Protein AF-S2Y263-F1 (afdb_monomer)

Solvent-accessible surface area (backbone atoms only — not comparable to full-atom values): 25305 Å² total; per-residue (Å²): 140,84,81,71,86,80,65,56,67,59,62,69,25,33,36,52,46,5,48,52,52,50,50,57,35,51,74,71,73,42,54,60,59,54,52,10,62,65,22,76,44,50,46,68,55,47,53,39,42,41,68,14,59,76,54,92,79,58,55,85,55,71,60,56,57,31,41,38,56,58,70,70,48,64,92,58,52,70,56,40,33,46,70,65,46,89,65,79,79,74,81,58,87,79,53,79,79,62,81,81,72,76,82,72,79,88,71,80,84,79,88,76,89,76,90,80,80,89,81,90,86,91,86,80,93,80,90,82,89,73,94,70,83,71,72,69,81,70,52,77,66,53,55,52,48,31,43,57,42,53,52,51,53,35,53,75,69,70,48,51,60,60,56,49,24,54,43,25,37,75,73,77,43,86,52,54,48,65,54,54,52,32,36,69,69,72,74,36,88,79,51,71,73,53,46,49,43,50,22,52,54,72,75,45,49,55,66,53,48,59,46,48,60,62,48,57,51,39,65,70,69,57,60,62,64,89,42,74,66,54,46,53,50,51,51,51,54,50,50,52,49,52,51,52,52,50,52,50,51,54,50,51,52,52,53,50,51,55,51,52,52,52,52,55,51,52,51,52,53,53,50,52,53,50,53,52,52,51,52,53,48,50,56,51,50,53,51,52,50,54,50,50,52,52,50,50,52,51,52,50,51,52,56,50,51,53,51,52,52,50,51,53,49,52,61,58,49,66,78,52,78,80,77,82,91,78,83,86,75,96,70,83,79,86,75,85,82,75,76,87,42,57,13,54,50,52,46,49,39,34,57,77,67,72,50,51,64,66,56,49,20,71,75,65,72,49,54,50,72,57,52,53,26,41,36,70,60,41,65,81,81,45,58,81,82,58,36,66,63,54,48,52,55,49,49,40,53,49,19,66,77,53,74,47,66,43,70,64,45,48,58,49,43,46,53,69,80,40,81,82,72,88,82,131

Mean predicted aligned error: 20.22 Å

pLDDT: mean 81.59, std 21.75, range [30.28, 98.25]

Sequence (424 aa):
MSESVEAGWPEENWVRLGEQIAEARKRKGWDQQELANRSANSPNTISNYERGRVPRSRRVPPGVIRVQQALSWPPGTVLDVLHGKVREVPDYAQFELFNEYVEVKTSRPRGSSGQDEAGMALRGPGAGSAHLLELPASGPMAEDTFVRRLMRLREAQGLSLKQLSERVAAKGVHIHPHDLTLIANGRRALRPAEADVLAKALGTTVQDLLLADLQEKSSDALRAPSTEHELEEQVRAAEERLFAVSSFMNEAARRLTAAHERLAVAARELEAARNAANAARAVYQDAEAEKADLQHQYTYLLGRIDSLRAAKKAETGQQGRLGQSHTEEKRGSVLDLGEITVGSMLQRGRLGSGLTVEELQKRTRIPAGVITAIESNDFSRLPERGRQAHAHAHIQTLSEVLGMDYAALVKRYDAQEHPGQSEV

Foldseek 3Di:
DDPDPPDQFDLVLLQVQLCLLVVLCVVVVHDLCRLCVQLVHDSVVNVCSNNSPQDPVSDDDVSVVSSCVSSVFDPCPSVCSSVVNPDPRDPCPVPPVPPVPPPPPPDDDDDDDDDDDDDDDDDDDDDDDDPPPPVPPDPPVQLLLLLVLLVVLCVVVVHDLCRLQVLLVVVVDHDPSVNNVCSSVVNDGDDPVNSQSSQVSSVHGSCCSRCCVVVVCCVVVVPPPPDPVSVVVVVVVVVVVVVVVVVVVVVVVVVVVVVVVVVVVVVVVVVVVVVVVVVVVVVVVVVVVVVVVVVVVVVVVVVVVVVVVVVVVVVVVVVVPPDDDDDDDDDDPPPPPDDCALLCVLVVLCVVVVHDLVRLCVQLVDDSVVNNCSNVVNLVPPDPVCSLVVNLVVLVSSCVVSVHDSVVSNVRVCCVPPVPPPDD

Secondary structure (DSSP, 8-state):
----TTSPPPHHHHHHHHHHHHHHHHHTT--HHHHHHHTT--HHHHHHHHTTPPPTTSSPPHHHHHHHHHTTPPTTHHHHHHTT-------GGG-TTSTTS------PPPP----------------------------HHHHHHHHHHHHHHHHHTT--HHHHHHHHHTTT----HHHHHHHHTTSSPPPHHHHHHHHHHTT--HHHHHHHHHHHHHHHH-S--SSHHHHHHHHHHHHHHHHHHHHHHHHHHHHHHHHHHHHHHHHHHHHHHHHHHHHHHHHHHHHHHHHHHHHHHHHHHHHHHHHHHHHHHHHHHHSS-SS------------------HHHHHHHHHHHTT--HHHHHHHH---HHHHHHHHTT-GGGS-STTHHHHHHHHHHHHHHHHT--HHHHHHHHHHHH-TT----

Nearest PDB structures (foldseek):
  3fym-assembly1_A  TM=8.537E-01  e=5.452E-03  Staphylococcus aureus subsp. aureus Mu50
  2b5a-assembly1_A  TM=7.827E-01  e=1.303E-02  [Bacillus] caldolyticus
  3f51-assembly1_A  TM=7.151E-01  e=2.366E-02  Corynebacterium glutamicum
  4pu7-assembly1_B  TM=9.317E-01  e=3.543E-01  Shewanella oneidensis MR-1
  4pu8-assembly1_B  TM=8.088E-01  e=2.817E-01  Shewanella oneidensis MR-1

Radius of gyration: 40.3 Å; Cα contacts (8 Å, |Δi|>4): 252; chains: 1; bounding box: 85×73×135 Å

Structure (mmCIF, N/CA/C/O backbone):
data_AF-S2Y263-F1
#
_entry.id   AF-S2Y263-F1
#
loop_
_atom_site.group_PDB
_atom_site.id
_atom_site.type_symbol
_atom_site.label_atom_id
_atom_site.label_alt_id
_atom_site.label_comp_id
_atom_site.label_asym_id
_atom_site.label_entity_id
_atom_site.label_seq_id
_atom_site.pdbx_PDB_ins_code
_atom_site.Cartn_x
_atom_site.Cartn_y
_atom_site.Cartn_z
_atom_site.occupancy
_atom_site.B_iso_or_equiv
_atom_site.auth_seq_id
_atom_site.auth_comp_id
_atom_site.auth_asym_id
_atom_site.auth_atom_id
_atom_site.pdbx_PDB_model_num
ATOM 1 N N . MET A 1 1 ? 19.311 -10.105 -16.207 1.00 36.25 1 MET A N 1
ATOM 2 C CA . MET A 1 1 ? 18.626 -11.393 -15.966 1.00 36.25 1 MET A CA 1
ATOM 3 C C . MET A 1 1 ? 17.124 -11.156 -15.924 1.00 36.25 1 MET A C 1
ATOM 5 O O . MET A 1 1 ? 16.564 -10.931 -14.862 1.00 36.25 1 MET A O 1
ATOM 9 N N . SER A 1 2 ? 16.495 -11.117 -17.094 1.00 41.09 2 SER A N 1
ATOM 10 C CA . SER A 1 2 ? 15.047 -10.990 -17.269 1.00 41.09 2 SER A CA 1
ATOM 11 C C . SER A 1 2 ? 14.554 -12.268 -17.945 1.00 41.09 2 SER A C 1
ATOM 13 O O . SER A 1 2 ? 14.300 -12.286 -19.147 1.00 41.09 2 SER A O 1
ATOM 15 N N . GLU A 1 3 ? 14.527 -13.360 -17.183 1.00 39.03 3 GLU A N 1
ATOM 16 C CA . GLU A 1 3 ? 13.871 -14.599 -17.601 1.00 39.03 3 GLU A CA 1
ATOM 17 C C . GLU A 1 3 ? 12.352 -14.426 -17.458 1.00 39.03 3 GLU A C 1
ATOM 19 O O . GLU A 1 3 ? 11.818 -14.270 -16.363 1.00 39.03 3 GLU A O 1
ATOM 24 N N . SER A 1 4 ? 11.681 -14.376 -18.609 1.00 36.62 4 SER A N 1
ATOM 25 C CA . SER A 1 4 ? 10.416 -15.074 -18.884 1.00 36.62 4 SER A CA 1
ATOM 26 C C . SER A 1 4 ? 9.343 -15.061 -17.775 1.00 36.62 4 SER A C 1
ATOM 28 O O . SER A 1 4 ? 9.060 -16.066 -17.129 1.00 36.62 4 SER A O 1
ATOM 30 N N . VAL A 1 5 ? 8.602 -13.950 -17.677 1.00 45.38 5 VAL A N 1
ATOM 31 C CA . VAL A 1 5 ? 7.340 -13.822 -16.903 1.00 45.38 5 VAL A CA 1
ATOM 32 C C . VAL A 1 5 ? 6.160 -14.589 -17.557 1.00 45.38 5 VAL A C 1
ATOM 34 O O . VAL A 1 5 ? 5.005 -14.440 -17.167 1.00 45.38 5 VAL A O 1
ATOM 37 N N . GLU A 1 6 ? 6.408 -15.442 -18.557 1.00 45.72 6 GLU A N 1
ATOM 38 C CA . GLU A 1 6 ? 5.360 -16.254 -19.205 1.00 45.72 6 GLU A CA 1
ATOM 39 C C . GLU A 1 6 ? 5.045 -17.570 -18.473 1.00 45.72 6 GLU A C 1
ATOM 41 O O . GLU A 1 6 ? 3.998 -18.185 -18.712 1.00 45.72 6 GLU A O 1
ATOM 46 N N . ALA A 1 7 ? 5.887 -17.989 -17.526 1.00 59.88 7 ALA A N 1
ATOM 47 C CA . ALA A 1 7 ? 5.554 -19.079 -16.619 1.00 59.88 7 ALA A CA 1
ATOM 48 C C . ALA A 1 7 ? 4.655 -18.534 -15.499 1.00 59.88 7 ALA A C 1
ATOM 50 O O . ALA A 1 7 ? 5.083 -17.737 -14.668 1.00 59.88 7 ALA A O 1
ATOM 51 N N . GLY A 1 8 ? 3.378 -18.929 -15.490 1.00 77.00 8 GLY A N 1
ATOM 52 C CA . GLY A 1 8 ? 2.479 -18.606 -14.380 1.00 77.00 8 GLY A CA 1
ATOM 53 C C . GLY A 1 8 ? 3.038 -19.084 -13.037 1.00 77.00 8 GLY A C 1
ATOM 54 O O . GLY A 1 8 ? 3.881 -19.975 -12.988 1.00 77.00 8 GLY A O 1
ATOM 55 N N . TRP A 1 9 ? 2.545 -18.501 -11.946 1.00 88.38 9 TRP A N 1
ATOM 56 C CA . TRP A 1 9 ? 2.984 -18.841 -10.590 1.00 88.38 9 TRP A CA 1
ATOM 57 C C . TRP A 1 9 ? 2.850 -20.347 -10.293 1.00 88.38 9 TRP A C 1
ATOM 59 O O . TRP A 1 9 ? 1.810 -20.919 -10.642 1.00 88.38 9 TRP A O 1
ATOM 69 N N . PRO A 1 10 ? 3.837 -20.971 -9.619 1.00 91.56 10 PRO A N 1
ATOM 70 C CA . PRO A 1 10 ? 3.743 -22.354 -9.157 1.00 91.56 10 PRO A CA 1
ATOM 71 C C . PRO A 1 10 ? 2.475 -22.603 -8.330 1.00 91.56 10 PRO A C 1
ATOM 73 O O . PRO A 1 10 ? 2.062 -21.748 -7.543 1.00 91.56 10 PRO A O 1
ATOM 76 N N . GLU A 1 11 ? 1.868 -23.781 -8.483 1.00 92.69 11 GLU A N 1
ATOM 77 C CA . GLU A 1 11 ? 0.663 -24.178 -7.735 1.00 92.69 11 GLU A CA 1
ATOM 78 C C . GLU A 1 11 ? 0.901 -24.163 -6.218 1.00 92.69 11 GLU A C 1
ATOM 80 O O . GLU A 1 11 ? 0.064 -23.675 -5.462 1.00 92.69 11 GLU A O 1
ATOM 85 N N . GLU A 1 12 ? 2.096 -24.562 -5.783 1.00 93.94 12 GLU A N 1
ATOM 86 C CA . GLU A 1 12 ? 2.532 -24.526 -4.381 1.00 93.94 12 GLU A CA 1
ATOM 87 C C . GLU A 1 12 ? 2.425 -23.126 -3.756 1.00 93.94 12 GLU A C 1
ATOM 89 O O . GLU A 1 12 ? 2.043 -22.981 -2.593 1.00 93.94 12 GLU A O 1
ATOM 94 N N . ASN A 1 13 ? 2.692 -22.071 -4.532 1.00 94.69 13 ASN A N 1
ATOM 95 C CA . ASN A 1 13 ? 2.615 -20.700 -4.032 1.00 94.69 13 ASN A CA 1
ATOM 96 C C . ASN A 1 13 ? 1.159 -20.247 -3.841 1.00 94.69 13 ASN A C 1
ATOM 98 O O . ASN A 1 13 ? 0.868 -19.462 -2.937 1.00 94.69 13 ASN A O 1
ATOM 102 N N . TRP A 1 14 ? 0.229 -20.764 -4.652 1.00 95.12 14 TRP A N 1
ATOM 103 C CA . TRP A 1 14 ? -1.206 -20.544 -4.457 1.00 95.12 14 TRP A CA 1
ATOM 104 C C . TRP A 1 14 ? -1.740 -21.302 -3.244 1.00 95.12 14 TRP A C 1
ATOM 106 O O . TRP A 1 14 ? -2.523 -20.729 -2.487 1.00 95.12 14 TRP A O 1
ATOM 116 N N . VAL A 1 15 ? -1.293 -22.543 -3.028 1.00 95.50 15 VAL A N 1
ATOM 117 C CA . VAL A 1 15 ? -1.607 -23.325 -1.819 1.00 95.50 15 VAL A CA 1
ATOM 118 C C . VAL A 1 15 ? -1.165 -22.569 -0.570 1.00 95.50 15 VAL A C 1
ATOM 120 O O . VAL A 1 15 ? -1.991 -22.296 0.300 1.00 95.50 15 VAL A O 1
ATOM 123 N N . ARG A 1 16 ? 0.086 -22.100 -0.544 1.00 94.88 16 ARG A N 1
ATOM 124 C CA . ARG A 1 16 ? 0.619 -21.304 0.568 1.00 94.88 16 ARG A CA 1
ATOM 125 C C . ARG A 1 16 ? -0.169 -20.011 0.799 1.00 94.88 16 ARG A C 1
ATOM 127 O O . ARG A 1 16 ? -0.460 -19.657 1.939 1.00 94.88 16 ARG A O 1
ATOM 134 N N . LEU A 1 17 ? -0.540 -19.297 -0.268 1.00 95.69 17 LEU A N 1
ATOM 135 C CA . LEU A 1 17 ? -1.384 -18.104 -0.154 1.00 95.69 17 LEU A CA 1
ATOM 136 C C . LEU A 1 17 ? -2.755 -18.437 0.457 1.00 95.69 17 LEU A C 1
ATOM 138 O O . LEU A 1 17 ? -3.248 -17.687 1.299 1.00 95.69 17 LEU A O 1
ATOM 142 N N . GLY A 1 18 ? -3.360 -19.555 0.052 1.00 96.88 18 GLY A N 1
ATOM 143 C CA . GLY A 1 18 ? -4.636 -20.026 0.585 1.00 96.88 18 GLY A CA 1
ATOM 144 C C . GLY A 1 18 ? -4.586 -20.328 2.080 1.00 96.88 18 GLY A C 1
ATOM 145 O O . GLY A 1 18 ? -5.454 -19.866 2.826 1.00 96.88 18 GLY A O 1
ATOM 146 N N . GLU A 1 19 ? -3.536 -21.016 2.528 1.00 96.06 19 GLU A N 1
ATOM 147 C CA . GLU A 1 19 ? -3.284 -21.302 3.945 1.00 96.06 19 GLU A CA 1
ATOM 148 C C . GLU A 1 19 ? -3.146 -20.012 4.762 1.00 96.06 19 GLU A C 1
ATOM 150 O O . GLU A 1 19 ? -3.832 -19.842 5.772 1.00 96.06 19 GLU A O 1
ATOM 155 N N . GLN A 1 20 ? -2.351 -19.050 4.280 1.00 95.88 20 GLN A N 1
ATOM 156 C CA . GLN A 1 20 ? -2.168 -17.767 4.965 1.00 95.88 20 GLN A CA 1
ATOM 157 C C . GLN A 1 20 ? -3.466 -16.954 5.062 1.00 95.88 20 GLN A C 1
ATOM 159 O O . GLN A 1 20 ? -3.733 -16.343 6.100 1.00 95.88 20 GLN A O 1
ATOM 164 N N . ILE A 1 21 ? -4.296 -16.953 4.011 1.00 96.50 21 ILE A N 1
ATOM 165 C CA . ILE A 1 21 ? -5.619 -16.308 4.038 1.00 96.50 21 ILE A CA 1
ATOM 166 C C . ILE A 1 21 ? -6.498 -16.969 5.108 1.00 96.50 21 ILE A C 1
ATOM 168 O O . ILE A 1 21 ? -7.106 -16.267 5.922 1.00 96.50 21 ILE A O 1
ATOM 172 N N . ALA A 1 22 ? -6.539 -18.305 5.141 1.00 97.00 22 ALA A N 1
ATOM 173 C CA . ALA A 1 22 ? -7.346 -19.057 6.098 1.00 97.00 22 ALA A CA 1
ATOM 174 C C . ALA A 1 22 ? -6.896 -18.815 7.549 1.00 97.00 22 ALA A C 1
ATOM 176 O O . ALA A 1 22 ? -7.734 -18.625 8.434 1.00 97.00 22 ALA A O 1
ATOM 177 N N . GLU A 1 23 ? -5.589 -18.786 7.807 1.00 95.38 23 GLU A N 1
ATOM 178 C CA . GLU A 1 23 ? -5.032 -18.492 9.128 1.00 95.38 23 GLU A CA 1
ATOM 179 C C . GLU A 1 23 ? -5.302 -17.060 9.579 1.00 95.38 23 GLU A C 1
ATOM 181 O O . GLU A 1 23 ? -5.748 -16.852 10.707 1.00 95.38 23 GLU A O 1
ATOM 186 N N . ALA A 1 24 ? -5.055 -16.067 8.720 1.00 95.25 24 ALA A N 1
ATOM 187 C CA . ALA A 1 24 ? -5.289 -14.665 9.055 1.00 95.25 24 ALA A CA 1
ATOM 188 C C . ALA A 1 24 ? -6.771 -14.399 9.344 1.00 95.25 24 ALA A C 1
ATOM 190 O O . ALA A 1 24 ? -7.107 -13.679 10.286 1.00 95.25 24 ALA A O 1
ATOM 191 N N . ARG A 1 25 ? -7.664 -15.041 8.585 1.00 96.75 25 ARG A N 1
ATOM 192 C CA . ARG A 1 25 ? -9.103 -15.010 8.842 1.00 96.75 25 ARG A CA 1
ATOM 193 C C . ARG A 1 25 ? -9.450 -15.618 10.205 1.00 96.75 25 ARG A C 1
ATOM 195 O O . ARG A 1 25 ? -10.151 -14.977 10.987 1.00 96.75 25 ARG A O 1
ATOM 202 N N . LYS A 1 26 ? -8.954 -16.828 10.503 1.00 96.38 26 LYS A N 1
ATOM 203 C CA . LYS A 1 26 ? -9.185 -17.509 11.793 1.00 96.38 26 LYS A CA 1
ATOM 204 C C . LYS A 1 26 ? -8.665 -16.684 12.971 1.00 96.38 26 LYS A C 1
ATOM 206 O O . LYS A 1 26 ? -9.365 -16.564 13.969 1.00 96.38 26 LYS A O 1
ATOM 211 N N . ARG A 1 27 ? -7.487 -16.064 12.837 1.00 93.38 27 ARG A N 1
ATOM 212 C CA . ARG A 1 27 ? -6.899 -15.178 13.856 1.00 93.38 27 ARG A CA 1
ATOM 213 C C . ARG A 1 27 ? -7.779 -13.973 14.177 1.00 93.38 27 ARG A C 1
ATOM 215 O O . ARG A 1 27 ? -7.868 -13.580 15.331 1.00 93.38 27 ARG A O 1
ATOM 222 N N . LYS A 1 28 ? -8.471 -13.419 13.180 1.00 94.88 28 LYS A N 1
ATOM 223 C CA . LYS A 1 28 ? -9.434 -12.324 13.377 1.00 94.88 28 LYS A CA 1
ATOM 224 C C . LYS A 1 28 ? -10.813 -12.792 13.872 1.00 94.88 28 LYS A C 1
ATOM 226 O O . LYS A 1 28 ? -11.710 -11.966 14.014 1.00 94.88 28 LYS A O 1
ATOM 231 N N . GLY A 1 29 ? -11.005 -14.092 14.118 1.00 96.06 29 GLY A N 1
ATOM 232 C CA . GLY A 1 29 ? -12.292 -14.656 14.535 1.00 96.06 29 GLY A CA 1
ATOM 233 C C . GLY A 1 29 ? -13.367 -14.600 13.447 1.00 96.06 29 GLY A C 1
ATOM 234 O O . GLY A 1 29 ? -14.553 -14.647 13.755 1.00 96.06 29 GLY A O 1
ATOM 235 N N . TRP A 1 30 ? -12.975 -14.463 12.178 1.00 97.75 30 TRP A N 1
ATOM 236 C CA . TRP A 1 30 ? -13.911 -14.362 11.059 1.00 97.75 30 TRP A CA 1
ATOM 237 C C . TRP A 1 30 ? -14.222 -15.743 10.477 1.00 97.75 30 TRP A C 1
ATOM 239 O O . TRP A 1 30 ? -13.337 -16.589 10.302 1.00 97.75 30 TRP A O 1
ATOM 249 N N . ASP A 1 31 ? -15.477 -15.972 10.104 1.00 98.00 31 ASP A N 1
ATOM 250 C CA . ASP A 1 31 ? -15.839 -17.086 9.231 1.00 98.00 31 ASP A CA 1
ATOM 251 C C . ASP A 1 31 ? -15.652 -16.704 7.746 1.00 98.00 31 ASP A C 1
ATOM 253 O O . ASP A 1 31 ? -15.283 -15.573 7.400 1.00 98.00 31 ASP A O 1
ATOM 257 N N . GLN A 1 32 ? -15.836 -17.667 6.837 1.00 98.25 32 GLN A N 1
ATOM 258 C CA . GLN A 1 32 ? -15.678 -17.415 5.398 1.00 98.25 32 GLN A CA 1
ATOM 259 C C . GLN A 1 32 ? -16.708 -16.407 4.861 1.00 98.25 32 GLN A C 1
ATOM 261 O O . GLN A 1 32 ? -16.403 -15.697 3.901 1.00 98.25 32 GLN A O 1
ATOM 266 N N . GLN A 1 33 ? -17.900 -16.328 5.464 1.00 97.81 33 GLN A N 1
ATOM 267 C CA . GLN A 1 33 ? -18.958 -15.401 5.063 1.00 97.81 33 GLN A CA 1
ATOM 268 C C . GLN A 1 33 ? -18.581 -13.958 5.421 1.00 97.81 33 GLN A C 1
ATOM 270 O O . GLN A 1 33 ? -18.749 -13.054 4.605 1.00 97.81 33 GLN A O 1
ATOM 275 N N . GLU A 1 34 ? -18.006 -13.746 6.598 1.00 97.69 34 GLU A N 1
ATOM 276 C CA . GLU A 1 34 ? -17.553 -12.446 7.079 1.00 97.69 34 GLU A CA 1
ATOM 277 C C . GLU A 1 34 ? -16.398 -11.909 6.221 1.00 97.69 34 GLU A C 1
ATOM 279 O O . GLU A 1 34 ? -16.438 -10.764 5.763 1.00 97.69 34 GLU A O 1
ATOM 284 N N . LEU A 1 35 ? -15.403 -12.748 5.896 1.00 97.94 35 LEU A N 1
ATOM 285 C CA . LEU A 1 35 ? -14.327 -12.349 4.978 1.00 97.94 35 LEU A CA 1
ATOM 286 C C . LEU A 1 35 ? -14.855 -12.068 3.560 1.00 97.94 35 LEU A C 1
ATOM 288 O O . LEU A 1 35 ? -14.390 -11.138 2.893 1.00 97.94 35 LEU A O 1
ATOM 292 N N . ALA A 1 36 ? -15.831 -12.849 3.093 1.00 98.00 36 ALA A N 1
ATOM 293 C CA . ALA A 1 36 ? -16.486 -12.633 1.806 1.00 98.00 36 ALA A CA 1
ATOM 294 C C . ALA A 1 36 ? -17.180 -11.262 1.759 1.00 98.00 36 ALA A C 1
ATOM 296 O O . ALA A 1 36 ? -16.922 -10.480 0.840 1.00 98.00 36 ALA A O 1
ATOM 297 N N . ASN A 1 37 ? -17.956 -10.928 2.795 1.00 96.56 37 ASN A N 1
ATOM 298 C CA . ASN A 1 37 ? -18.634 -9.639 2.930 1.00 96.56 37 ASN A CA 1
ATOM 299 C C . ASN A 1 37 ? -17.630 -8.473 2.943 1.00 96.56 37 ASN A C 1
ATOM 301 O O . ASN A 1 37 ? -17.770 -7.530 2.165 1.00 96.56 37 ASN A O 1
ATOM 305 N N . ARG A 1 38 ? -16.572 -8.559 3.763 1.00 97.62 38 ARG A N 1
ATOM 306 C CA . ARG A 1 38 ? -15.557 -7.493 3.895 1.00 97.62 38 ARG A CA 1
ATOM 307 C C . ARG A 1 38 ? -14.730 -7.267 2.633 1.00 97.62 38 ARG A C 1
ATOM 309 O O . ARG A 1 38 ? -14.336 -6.142 2.351 1.00 97.62 38 ARG A O 1
ATOM 316 N N . SER A 1 39 ? -14.463 -8.325 1.871 1.00 97.12 39 SER A N 1
ATOM 317 C CA . SER A 1 39 ? -13.669 -8.253 0.636 1.00 97.12 39 SER A CA 1
ATOM 318 C C . SER A 1 39 ? -14.513 -8.096 -0.637 1.00 97.12 39 SER A C 1
ATOM 320 O O . SER A 1 39 ? -13.962 -8.116 -1.742 1.00 97.12 39 SER A O 1
ATOM 322 N N . ALA A 1 40 ? -15.839 -7.953 -0.509 1.00 96.75 40 ALA A N 1
ATOM 323 C CA . ALA A 1 40 ? -16.784 -7.918 -1.627 1.00 96.75 40 ALA A CA 1
ATOM 324 C C . ALA A 1 40 ? -16.600 -9.100 -2.607 1.00 96.75 40 ALA A C 1
ATOM 326 O O . ALA A 1 40 ? -16.583 -8.934 -3.831 1.00 96.75 40 ALA A O 1
ATOM 327 N N . ASN A 1 41 ? -16.414 -10.303 -2.062 1.00 97.50 41 ASN A N 1
ATOM 328 C CA . ASN A 1 41 ? -16.312 -11.558 -2.807 1.00 97.50 41 ASN A CA 1
ATOM 329 C C . ASN A 1 41 ? -17.435 -12.515 -2.387 1.00 97.50 41 ASN A C 1
ATOM 331 O O . ASN A 1 41 ? -18.079 -12.319 -1.363 1.00 97.50 41 ASN A O 1
ATOM 335 N N . SER A 1 42 ? -17.671 -13.577 -3.162 1.00 97.88 42 SER A N 1
ATOM 336 C CA . SER A 1 42 ? -18.595 -14.632 -2.729 1.00 97.88 42 SER A CA 1
ATOM 337 C C . SER A 1 42 ? -17.920 -15.579 -1.721 1.00 97.88 42 SER A C 1
ATOM 339 O O . SER A 1 42 ? -16.706 -15.791 -1.815 1.00 97.88 42 SER A O 1
ATOM 341 N N . PRO A 1 43 ? -18.670 -16.230 -0.814 1.00 97.81 43 PRO A N 1
ATOM 342 C CA . PRO A 1 43 ? -18.123 -17.250 0.089 1.00 97.81 43 PRO A CA 1
ATOM 343 C C . PRO A 1 43 ? -17.425 -18.387 -0.664 1.00 97.81 43 PRO A C 1
ATOM 345 O O . PRO A 1 43 ? -16.349 -18.838 -0.278 1.00 97.81 43 PRO A O 1
ATOM 348 N N . ASN A 1 44 ? -17.977 -18.794 -1.814 1.00 97.50 44 ASN A N 1
ATOM 349 C CA . ASN A 1 44 ? -17.353 -19.789 -2.682 1.00 97.50 44 ASN A CA 1
ATOM 350 C C . ASN A 1 44 ? -16.010 -19.292 -3.245 1.00 97.50 44 ASN A C 1
ATOM 352 O O . ASN A 1 44 ? -15.054 -20.052 -3.357 1.00 97.50 44 ASN A O 1
ATOM 356 N N . THR A 1 45 ? -15.900 -18.006 -3.580 1.00 97.12 45 THR A N 1
ATOM 357 C CA . THR A 1 45 ? -14.640 -17.393 -4.025 1.00 97.12 45 THR A CA 1
ATOM 358 C C . THR A 1 45 ? -13.579 -17.445 -2.924 1.00 97.12 45 THR A C 1
ATOM 360 O O . THR A 1 45 ? -12.466 -17.884 -3.201 1.00 97.12 45 THR A O 1
ATOM 363 N N . ILE A 1 46 ? -13.927 -17.093 -1.681 1.00 98.12 46 ILE A N 1
ATOM 364 C CA . ILE A 1 46 ? -13.021 -17.219 -0.524 1.00 98.12 46 ILE A CA 1
ATOM 365 C C . ILE A 1 46 ? -12.595 -18.674 -0.326 1.00 98.12 46 ILE A C 1
ATOM 367 O O . ILE A 1 46 ? -11.410 -18.966 -0.224 1.00 98.12 46 ILE A O 1
ATOM 371 N N . SER A 1 47 ? -13.551 -19.599 -0.384 1.00 97.75 47 SER A N 1
ATOM 372 C CA . SER A 1 47 ? -13.304 -21.037 -0.287 1.00 97.75 47 SER A CA 1
ATOM 373 C C . SER A 1 47 ? -12.365 -21.560 -1.390 1.00 97.75 47 SER A C 1
ATOM 375 O O . SER A 1 47 ? -11.562 -22.456 -1.150 1.00 97.75 47 SER A O 1
ATOM 377 N N . ASN A 1 48 ? -12.431 -21.015 -2.610 1.00 96.94 48 ASN A N 1
ATOM 378 C CA . ASN A 1 48 ? -11.490 -21.355 -3.685 1.00 96.94 48 ASN A CA 1
ATOM 379 C C . ASN A 1 48 ? -10.083 -20.804 -3.411 1.00 96.94 48 ASN A C 1
ATOM 381 O O . ASN A 1 48 ? -9.110 -21.505 -3.680 1.00 96.94 48 ASN A O 1
ATOM 385 N N . TYR A 1 49 ? -9.973 -19.583 -2.876 1.00 97.06 49 TYR A N 1
ATOM 386 C CA . TYR A 1 49 ? -8.682 -19.002 -2.505 1.00 97.06 49 TYR A CA 1
ATOM 387 C C . TYR A 1 49 ? -8.025 -19.771 -1.359 1.00 97.06 49 TYR A C 1
ATOM 389 O O . TYR A 1 49 ? -6.859 -20.118 -1.479 1.00 97.06 49 TYR A O 1
ATOM 397 N N . GLU A 1 50 ? -8.771 -20.118 -0.306 1.00 97.88 50 GLU A N 1
ATOM 398 C CA . GLU A 1 50 ? -8.249 -20.882 0.840 1.00 97.88 50 GLU A CA 1
ATOM 399 C C . GLU A 1 50 ? -7.782 -22.292 0.464 1.00 97.88 50 GLU A C 1
ATOM 401 O O . GLU A 1 50 ? -6.856 -22.811 1.074 1.00 97.88 50 GLU A O 1
ATOM 406 N N . ARG A 1 51 ? -8.377 -22.905 -0.568 1.00 97.38 51 ARG A N 1
ATOM 407 C CA . ARG A 1 51 ? -7.913 -24.192 -1.121 1.00 97.38 51 ARG A CA 1
ATOM 408 C C . ARG A 1 51 ? -6.706 -24.063 -2.057 1.00 97.38 51 ARG A C 1
ATOM 410 O O . ARG A 1 51 ? -6.300 -25.061 -2.641 1.00 97.38 51 ARG A O 1
ATOM 417 N N . GLY A 1 52 ? -6.190 -22.853 -2.276 1.00 95.88 52 GLY A N 1
ATOM 418 C CA . GLY A 1 52 ? -5.067 -22.615 -3.180 1.00 95.88 52 GLY A CA 1
ATOM 419 C C . GLY A 1 52 ? -5.381 -22.844 -4.654 1.00 95.88 52 GLY A C 1
ATOM 420 O O . GLY A 1 52 ? -4.489 -23.160 -5.436 1.00 95.88 52 GLY A O 1
ATOM 421 N N . ARG A 1 53 ? -6.648 -22.715 -5.069 1.00 94.75 53 ARG A N 1
ATOM 422 C CA . ARG A 1 53 ? -7.034 -23.000 -6.453 1.00 94.75 53 ARG A CA 1
ATOM 423 C C . ARG A 1 53 ? -6.403 -21.992 -7.414 1.00 94.75 53 ARG A C 1
ATOM 425 O O . ARG A 1 53 ? -6.736 -20.806 -7.381 1.00 94.75 53 ARG A O 1
ATOM 432 N N . VAL A 1 54 ? -5.580 -22.488 -8.337 1.00 89.25 54 VAL A N 1
ATOM 433 C CA . VAL A 1 54 ? -4.923 -21.661 -9.356 1.00 89.25 54 VAL A CA 1
ATOM 434 C C . VAL A 1 54 ? -5.959 -21.082 -10.339 1.00 89.25 54 VAL A C 1
ATOM 436 O O . VAL A 1 54 ? -6.729 -21.831 -10.955 1.00 89.25 54 VAL A O 1
ATOM 439 N N . PRO A 1 55 ? -6.005 -19.752 -10.531 1.00 89.38 55 PRO A N 1
ATOM 440 C CA . PRO A 1 55 ? -6.867 -19.126 -11.526 1.00 89.38 55 PRO A CA 1
ATOM 441 C C . PRO A 1 55 ? -6.468 -19.513 -12.954 1.00 89.38 55 PRO A C 1
ATOM 443 O O . PRO A 1 55 ? -5.291 -19.491 -13.312 1.00 89.38 55 PRO A O 1
ATOM 446 N N . ARG A 1 56 ? -7.457 -19.757 -13.824 1.00 86.56 56 ARG A N 1
ATOM 447 C CA . ARG A 1 56 ? -7.217 -20.104 -15.241 1.00 86.56 56 ARG A CA 1
ATOM 448 C C . ARG A 1 56 ? -6.396 -19.058 -15.998 1.00 86.56 56 ARG A C 1
ATOM 450 O O . ARG A 1 56 ? -5.639 -19.414 -16.891 1.00 86.56 56 ARG A O 1
ATOM 457 N N . SER A 1 57 ? -6.543 -17.779 -15.653 1.00 82.69 57 SER A N 1
ATOM 458 C CA . SER A 1 57 ? -5.850 -16.682 -16.333 1.00 82.69 57 SER A CA 1
ATOM 459 C C . SER A 1 57 ? -4.368 -16.567 -15.963 1.00 82.69 57 SER A C 1
ATOM 461 O O . SER A 1 57 ? -3.703 -15.697 -16.519 1.00 82.69 57 SER A O 1
ATOM 463 N N . ARG A 1 58 ? -3.858 -17.370 -15.007 1.00 80.69 58 ARG A N 1
ATOM 464 C CA . ARG A 1 58 ? -2.504 -17.274 -14.410 1.00 80.69 58 ARG A CA 1
ATOM 465 C C . ARG A 1 58 ? -2.132 -15.881 -13.861 1.00 80.69 58 ARG A C 1
ATOM 467 O O . ARG A 1 58 ? -1.033 -15.689 -13.353 1.00 80.69 58 ARG A O 1
ATOM 474 N N . ARG A 1 59 ? -3.059 -14.918 -13.909 1.00 89.56 59 ARG A N 1
ATOM 475 C CA . ARG A 1 59 ? -2.971 -13.569 -13.344 1.00 89.56 59 ARG A CA 1
ATOM 476 C C . ARG A 1 59 ? -3.667 -13.544 -11.991 1.00 89.56 59 ARG A C 1
ATOM 478 O O . ARG A 1 59 ? -4.637 -14.271 -11.779 1.00 89.56 59 ARG A O 1
ATOM 485 N N . VAL A 1 60 ? -3.210 -12.663 -11.105 1.00 92.06 60 VAL A N 1
ATOM 486 C CA . VAL A 1 60 ? -3.831 -12.468 -9.791 1.00 92.06 60 VAL A CA 1
ATOM 487 C C . VAL A 1 60 ? -5.243 -11.895 -9.972 1.00 92.06 60 VAL A C 1
ATOM 489 O O . VAL A 1 60 ? -5.385 -10.811 -10.543 1.00 92.06 60 VAL A O 1
ATOM 492 N N . PRO A 1 61 ? -6.303 -12.588 -9.517 1.00 94.06 61 PRO A N 1
ATOM 493 C CA . PRO A 1 61 ? -7.657 -12.072 -9.610 1.00 94.06 61 PRO A CA 1
ATOM 494 C C . PRO A 1 61 ? -7.810 -10.819 -8.737 1.00 94.06 61 PRO A C 1
ATOM 496 O O . PRO A 1 61 ? -7.341 -10.820 -7.596 1.00 94.06 61 PRO A O 1
ATOM 499 N N . PRO A 1 62 ? -8.544 -9.785 -9.188 1.00 93.81 62 PRO A N 1
ATOM 500 C CA . PRO A 1 62 ? -8.810 -8.592 -8.378 1.00 93.81 62 PRO A CA 1
ATOM 501 C C . PRO A 1 62 ? -9.433 -8.917 -7.013 1.00 93.81 62 PRO A C 1
ATOM 503 O O . PRO A 1 62 ? -9.172 -8.239 -6.022 1.00 93.81 62 PRO A O 1
ATOM 506 N N . GLY A 1 63 ? -10.219 -9.998 -6.940 1.00 96.06 63 GLY A N 1
ATOM 507 C CA . GLY A 1 63 ? -10.824 -10.465 -5.697 1.00 96.06 63 GLY A CA 1
ATOM 508 C C . GLY A 1 63 ? -9.805 -10.825 -4.613 1.00 96.06 63 GLY A C 1
ATOM 509 O O . GLY A 1 63 ? -10.079 -10.561 -3.447 1.00 96.06 63 GLY A O 1
ATOM 510 N N . VAL A 1 64 ? -8.628 -11.345 -4.978 1.00 96.31 64 VAL A N 1
ATOM 511 C CA . VAL A 1 64 ? -7.544 -11.654 -4.027 1.00 96.31 64 VAL A CA 1
ATOM 512 C C . VAL A 1 64 ? -6.932 -10.372 -3.455 1.00 96.31 64 VAL A C 1
ATOM 514 O O . VAL A 1 64 ? -6.647 -10.303 -2.264 1.00 96.31 64 VAL A O 1
ATOM 517 N N . ILE A 1 65 ? -6.803 -9.315 -4.263 1.00 95.69 65 ILE A N 1
ATOM 518 C CA . ILE A 1 65 ? -6.320 -8.007 -3.788 1.00 95.69 65 ILE A CA 1
ATOM 519 C C . ILE A 1 65 ? -7.303 -7.389 -2.784 1.00 95.69 65 ILE A C 1
ATOM 521 O O . ILE A 1 65 ? -6.885 -6.812 -1.783 1.00 95.69 65 ILE A O 1
ATOM 525 N N . ARG A 1 66 ? -8.612 -7.574 -2.985 1.00 96.56 66 ARG A N 1
ATOM 526 C CA . ARG A 1 66 ? -9.616 -7.159 -1.991 1.00 96.56 66 ARG A CA 1
ATOM 527 C C . ARG A 1 66 ? -9.543 -7.978 -0.702 1.00 96.56 66 ARG A C 1
ATOM 529 O O . ARG A 1 66 ? -9.780 -7.433 0.369 1.00 96.56 66 ARG A O 1
ATOM 536 N N . VAL A 1 67 ? -9.186 -9.264 -0.779 1.00 97.25 67 VAL A N 1
ATOM 537 C CA . VAL A 1 67 ? -8.921 -10.090 0.416 1.00 97.25 67 VAL A CA 1
ATOM 538 C C . VAL A 1 67 ? -7.704 -9.566 1.181 1.00 97.25 67 VAL A C 1
ATOM 540 O O . VAL A 1 67 ? -7.789 -9.413 2.394 1.00 97.25 67 VAL A O 1
ATOM 543 N N . GLN A 1 68 ? -6.618 -9.202 0.487 1.00 96.00 68 GLN A N 1
ATOM 544 C CA . GLN A 1 68 ? -5.444 -8.560 1.098 1.00 96.00 68 GLN A CA 1
ATOM 545 C C . GLN A 1 68 ? -5.835 -7.295 1.877 1.00 96.00 68 GLN A C 1
ATOM 547 O O . GLN A 1 68 ? -5.439 -7.129 3.026 1.00 96.00 68 GLN A O 1
ATOM 552 N N . GLN A 1 69 ? -6.649 -6.425 1.272 1.00 95.19 69 GLN A N 1
ATOM 553 C CA . GLN A 1 69 ? -7.139 -5.204 1.918 1.00 95.19 69 GLN A CA 1
ATOM 554 C C . GLN A 1 69 ? -8.033 -5.507 3.125 1.00 95.19 69 GLN A C 1
ATOM 556 O O . GLN A 1 69 ? -7.846 -4.916 4.184 1.00 95.19 69 GLN A O 1
ATOM 561 N N . ALA A 1 70 ? -8.973 -6.449 2.992 1.00 96.19 70 ALA A N 1
ATOM 562 C CA . ALA A 1 70 ? -9.889 -6.823 4.069 1.00 96.19 70 ALA A CA 1
ATOM 563 C C . ALA A 1 70 ? -9.165 -7.425 5.283 1.00 96.19 70 ALA A C 1
ATOM 565 O O . ALA A 1 70 ? -9.590 -7.216 6.415 1.00 96.19 70 ALA A O 1
ATOM 566 N N . LEU A 1 71 ? -8.067 -8.151 5.061 1.00 95.88 71 LEU A N 1
ATOM 567 C CA . LEU A 1 71 ? -7.221 -8.702 6.122 1.00 95.88 71 LEU A CA 1
ATOM 568 C C . LEU A 1 71 ? -6.228 -7.679 6.701 1.00 95.88 71 LEU A C 1
ATOM 570 O O . LEU A 1 71 ? -5.468 -8.030 7.606 1.00 95.88 71 LEU A O 1
ATOM 574 N N . SER A 1 72 ? -6.237 -6.435 6.210 1.00 94.62 72 SER A N 1
ATOM 575 C CA . SER A 1 72 ? -5.272 -5.383 6.554 1.00 94.62 72 SER A CA 1
ATOM 576 C C . SER A 1 72 ? -3.818 -5.790 6.282 1.00 94.62 72 SER A C 1
ATOM 578 O O . SER A 1 72 ? -2.908 -5.410 7.015 1.00 94.62 72 SER A O 1
ATOM 580 N N . TRP A 1 73 ? -3.583 -6.589 5.239 1.00 93.69 73 TRP A N 1
ATOM 581 C CA . TRP A 1 73 ? -2.230 -6.935 4.813 1.00 93.69 73 TRP A CA 1
ATOM 582 C C . TRP A 1 73 ? -1.591 -5.774 4.038 1.00 93.69 73 TRP A C 1
ATOM 584 O O . TRP A 1 73 ? -2.287 -5.103 3.264 1.00 93.69 73 TRP A O 1
ATOM 594 N N . PRO A 1 74 ? -0.269 -5.554 4.175 1.00 89.50 74 PRO A N 1
ATOM 595 C CA . PRO A 1 74 ? 0.441 -4.561 3.381 1.00 89.50 74 PRO A CA 1
ATOM 596 C C . PRO A 1 74 ? 0.213 -4.730 1.866 1.00 89.50 74 PRO A C 1
ATOM 598 O O . PRO A 1 74 ? 0.124 -5.855 1.359 1.00 89.50 74 PRO A O 1
ATOM 601 N N . PRO A 1 75 ? 0.152 -3.625 1.100 1.00 90.69 75 PRO A N 1
ATOM 602 C CA . PRO A 1 75 ? 0.153 -3.690 -0.355 1.00 90.69 75 PRO A CA 1
ATOM 603 C C . PRO A 1 75 ? 1.334 -4.514 -0.882 1.00 90.69 75 PRO A C 1
ATOM 605 O O . PRO A 1 75 ? 2.485 -4.224 -0.569 1.00 90.69 75 PRO A O 1
ATOM 608 N N . GLY A 1 76 ? 1.048 -5.540 -1.688 1.00 91.81 76 GLY A N 1
ATOM 609 C CA . GLY A 1 76 ? 2.068 -6.391 -2.305 1.00 91.81 76 GLY A CA 1
ATOM 610 C C . GLY A 1 76 ? 2.331 -7.709 -1.574 1.00 91.81 76 GLY A C 1
ATOM 611 O O . GLY A 1 76 ? 2.974 -8.576 -2.157 1.00 91.81 76 GLY A O 1
ATOM 612 N N . THR A 1 77 ? 1.775 -7.925 -0.374 1.00 93.62 77 THR A N 1
ATOM 613 C CA . THR A 1 77 ? 1.921 -9.198 0.357 1.00 93.62 77 THR A CA 1
ATOM 614 C C . THR A 1 77 ? 1.472 -10.399 -0.474 1.00 93.62 77 THR A C 1
ATOM 616 O O . THR A 1 77 ? 2.180 -11.399 -0.523 1.00 93.62 77 THR A O 1
ATOM 619 N N . VAL A 1 78 ? 0.349 -10.295 -1.196 1.00 94.62 78 VAL A N 1
ATOM 620 C CA . VAL A 1 78 ? -0.119 -11.374 -2.087 1.00 94.62 78 VAL A CA 1
ATOM 621 C C . VAL A 1 78 ? 0.926 -11.714 -3.149 1.00 94.62 78 VAL A C 1
ATOM 623 O O . VAL A 1 78 ? 1.177 -12.886 -3.410 1.00 94.62 78 VAL A O 1
ATOM 626 N N . LEU A 1 79 ? 1.544 -10.698 -3.758 1.00 93.94 79 LEU A N 1
ATOM 627 C CA . LEU A 1 79 ? 2.564 -10.906 -4.784 1.00 93.94 79 LEU A CA 1
ATOM 628 C C . LEU A 1 79 ? 3.830 -11.509 -4.183 1.00 93.94 79 LEU A C 1
ATOM 630 O O . LEU A 1 79 ? 4.376 -12.434 -4.765 1.00 93.94 79 LEU A O 1
ATOM 634 N N . ASP A 1 80 ? 4.270 -11.043 -3.015 1.00 92.81 80 ASP A N 1
ATOM 635 C CA . ASP A 1 80 ? 5.437 -11.602 -2.328 1.00 92.81 80 ASP A CA 1
ATOM 636 C C . ASP A 1 80 ? 5.265 -13.105 -2.049 1.00 92.81 80 ASP A C 1
ATOM 638 O O . ASP A 1 80 ? 6.169 -13.886 -2.353 1.00 92.81 80 ASP A O 1
ATOM 642 N N . VAL A 1 81 ? 4.092 -13.521 -1.555 1.00 93.00 81 VAL A N 1
ATOM 643 C CA . VAL A 1 81 ? 3.776 -14.942 -1.320 1.00 93.00 81 VAL A CA 1
ATOM 644 C C . VAL A 1 81 ? 3.756 -15.721 -2.633 1.00 93.00 81 VAL A C 1
ATOM 646 O O . VAL A 1 81 ? 4.350 -16.795 -2.720 1.00 93.00 81 VAL A O 1
ATOM 649 N N . LEU A 1 82 ? 3.136 -15.165 -3.681 1.00 93.31 82 LEU A N 1
ATOM 650 C CA . LEU A 1 82 ? 3.114 -15.783 -5.009 1.00 93.31 82 LEU A CA 1
ATOM 651 C C . LEU A 1 82 ? 4.506 -15.876 -5.650 1.00 93.31 82 LEU A C 1
ATOM 653 O O . LEU A 1 82 ? 4.766 -16.821 -6.388 1.00 93.31 82 LEU A O 1
ATOM 657 N N . HIS A 1 83 ? 5.421 -14.965 -5.317 1.00 92.81 83 HIS A N 1
ATOM 658 C CA . HIS A 1 83 ? 6.840 -15.012 -5.680 1.00 92.81 83 HIS A CA 1
ATOM 659 C C . HIS A 1 83 ? 7.657 -16.008 -4.838 1.00 92.81 83 HIS A C 1
ATOM 661 O O . HIS A 1 83 ? 8.867 -16.109 -5.025 1.00 92.81 83 HIS A O 1
ATOM 667 N N . GLY A 1 84 ? 7.031 -16.727 -3.903 1.00 91.38 84 GLY A N 1
ATOM 668 C CA . GLY A 1 84 ? 7.712 -17.668 -3.017 1.00 91.38 84 GLY A CA 1
ATOM 669 C C . GLY A 1 84 ? 8.533 -16.995 -1.917 1.00 91.38 84 GLY A C 1
ATOM 670 O O . GLY A 1 84 ? 9.258 -17.683 -1.198 1.00 91.38 84 GLY A O 1
ATOM 671 N N . LYS A 1 85 ? 8.420 -15.670 -1.736 1.00 89.81 85 LYS A N 1
ATOM 672 C CA . LYS A 1 85 ? 9.082 -14.990 -0.623 1.00 89.81 85 LYS A CA 1
ATOM 673 C C . LYS A 1 85 ? 8.402 -15.420 0.669 1.00 89.81 85 LYS A C 1
ATOM 675 O O . LYS A 1 85 ? 7.201 -15.223 0.854 1.00 89.81 85 LYS A O 1
ATOM 680 N N . VAL A 1 86 ? 9.180 -15.997 1.577 1.00 68.38 86 VAL A N 1
ATOM 681 C CA . VAL A 1 86 ? 8.712 -16.329 2.922 1.00 68.38 86 VAL A CA 1
ATOM 682 C C . VAL A 1 86 ? 8.642 -15.029 3.716 1.00 68.38 86 VAL A C 1
ATOM 684 O O . VAL A 1 86 ? 9.600 -14.614 4.359 1.00 68.38 86 VAL A O 1
ATOM 687 N N . ARG A 1 87 ? 7.508 -14.338 3.617 1.00 63.66 87 ARG A N 1
ATOM 688 C CA . ARG A 1 87 ? 7.093 -13.369 4.627 1.00 63.66 87 ARG A CA 1
ATOM 689 C C . ARG A 1 87 ? 6.126 -14.093 5.545 1.00 63.66 87 ARG A C 1
ATOM 691 O O . ARG A 1 87 ? 5.030 -14.449 5.116 1.00 63.66 87 ARG A O 1
ATOM 698 N N . GLU A 1 88 ? 6.524 -14.310 6.793 1.00 60.94 88 GLU A N 1
ATOM 699 C CA . GLU A 1 88 ? 5.532 -14.483 7.848 1.00 60.94 88 GLU A CA 1
ATOM 700 C C . GLU A 1 88 ? 4.659 -13.228 7.826 1.00 60.94 88 GLU A C 1
ATOM 702 O O . GLU A 1 88 ? 5.173 -12.108 7.866 1.00 60.94 88 GLU A O 1
ATOM 707 N N . VAL A 1 89 ? 3.350 -13.403 7.635 1.00 59.50 89 VAL A N 1
ATOM 708 C CA . VAL A 1 89 ? 2.402 -12.287 7.624 1.00 59.50 89 VAL A CA 1
ATOM 709 C C . VAL A 1 89 ? 2.495 -11.622 8.999 1.00 59.50 89 VAL A C 1
ATOM 711 O O . VAL A 1 89 ? 2.094 -12.267 9.973 1.00 59.50 89 VAL A O 1
ATOM 714 N N . PRO A 1 90 ? 3.022 -10.387 9.113 1.00 54.47 90 PRO A N 1
ATOM 715 C CA . PRO A 1 90 ? 3.269 -9.789 10.415 1.00 54.47 90 PRO A CA 1
ATOM 716 C C . PRO A 1 90 ? 1.951 -9.657 11.178 1.00 54.47 90 PRO A C 1
ATOM 718 O O . PRO A 1 90 ? 0.914 -9.324 10.595 1.00 54.47 90 PRO A O 1
ATOM 721 N N . ASP A 1 91 ? 1.983 -9.951 12.474 1.00 54.34 91 ASP A N 1
ATOM 722 C CA . ASP A 1 91 ? 0.828 -9.829 13.357 1.00 54.34 91 ASP A CA 1
ATOM 723 C C . ASP A 1 91 ? 0.479 -8.346 13.576 1.00 54.34 91 ASP A C 1
ATOM 725 O O . ASP A 1 91 ? 0.955 -7.688 14.498 1.00 54.34 91 ASP A O 1
ATOM 729 N N . TYR A 1 92 ? -0.324 -7.780 12.672 1.00 63.06 92 TYR A N 1
ATOM 730 C CA . TYR A 1 92 ? -0.730 -6.372 12.720 1.00 63.06 92 TYR A CA 1
ATOM 731 C C . TYR A 1 92 ? -1.887 -6.090 13.692 1.00 63.06 92 TYR A C 1
ATOM 733 O O . TYR A 1 92 ? -2.346 -4.949 13.758 1.00 63.06 92 TYR A O 1
ATOM 741 N N . ALA A 1 93 ? -2.333 -7.064 14.499 1.00 49.84 93 ALA A N 1
ATOM 742 C CA . ALA A 1 93 ? -3.301 -6.804 15.571 1.00 49.84 93 ALA A CA 1
ATOM 743 C C . ALA A 1 93 ? -2.778 -5.791 16.615 1.00 49.84 93 ALA A C 1
ATOM 745 O O . ALA A 1 93 ? -3.567 -5.186 17.332 1.00 49.84 93 ALA A O 1
ATOM 746 N N . GLN A 1 94 ? -1.464 -5.538 16.660 1.00 45.25 94 GLN A N 1
ATOM 747 C CA . GLN A 1 94 ? -0.849 -4.558 17.563 1.00 45.25 94 GLN A CA 1
ATOM 748 C C . GLN A 1 94 ? -0.727 -3.131 16.982 1.00 45.25 94 GLN A C 1
ATOM 750 O O . GLN A 1 94 ? -0.334 -2.221 17.707 1.00 45.25 94 GLN A O 1
ATOM 755 N N . PHE A 1 95 ? -1.062 -2.899 15.705 1.00 46.66 95 PHE A N 1
ATOM 756 C CA . PHE A 1 95 ? -0.814 -1.616 15.016 1.00 46.66 95 PHE A CA 1
ATOM 757 C C . PHE A 1 95 ? -2.066 -0.763 14.737 1.00 46.66 95 PHE A C 1
ATOM 759 O O . PHE A 1 95 ? -1.934 0.340 14.204 1.00 46.66 95 PHE A O 1
ATOM 766 N N . GLU A 1 96 ? -3.269 -1.203 15.131 1.00 46.97 96 GLU A N 1
ATOM 767 C CA . GLU A 1 96 ? -4.506 -0.410 14.959 1.00 46.97 96 GLU A CA 1
ATOM 768 C C . GLU A 1 96 ? -4.522 0.917 15.756 1.00 46.97 96 GLU A C 1
ATOM 770 O O . GLU A 1 96 ? -5.401 1.741 15.539 1.00 46.97 96 GLU A O 1
ATOM 775 N N . LEU A 1 97 ? -3.503 1.200 16.577 1.00 44.44 97 LEU A N 1
ATOM 776 C CA . LEU A 1 97 ? -3.323 2.480 17.280 1.00 44.44 97 LEU A CA 1
ATOM 777 C C . LEU A 1 97 ? -2.675 3.604 16.440 1.00 44.44 97 LEU A C 1
ATOM 779 O O . LEU A 1 97 ? -2.652 4.747 16.887 1.00 44.44 97 LEU A O 1
ATOM 783 N N . PHE A 1 98 ? -2.138 3.331 15.241 1.00 38.59 98 PHE A N 1
ATOM 784 C CA . PHE A 1 98 ? -1.336 4.330 14.500 1.00 38.59 98 PHE A CA 1
ATOM 785 C C . PHE A 1 98 ? -2.090 5.115 13.411 1.00 38.59 98 PHE A C 1
ATOM 787 O O . PHE A 1 98 ? -1.644 6.193 13.020 1.00 38.59 98 PHE A O 1
ATOM 794 N N . ASN A 1 99 ? -3.236 4.625 12.929 1.00 39.47 99 ASN A N 1
ATOM 795 C CA . ASN A 1 99 ? -3.981 5.289 11.846 1.00 39.47 99 ASN A CA 1
ATOM 796 C C . ASN A 1 99 ? -4.943 6.394 12.317 1.00 39.47 99 ASN A C 1
ATOM 798 O O . ASN A 1 99 ? -5.520 7.080 11.479 1.00 39.47 99 ASN A O 1
ATOM 802 N N . GLU A 1 100 ? -5.083 6.614 13.625 1.00 38.66 100 GLU A N 1
ATOM 803 C CA . GLU A 1 100 ? -5.928 7.683 14.180 1.00 38.66 100 GLU A CA 1
ATOM 804 C C . GLU A 1 100 ? -5.176 9.023 14.359 1.00 38.66 100 GLU A C 1
ATOM 806 O O . GLU A 1 100 ? -5.793 10.052 14.606 1.00 38.66 100 GLU A O 1
ATOM 811 N N . TYR A 1 101 ? -3.849 9.059 14.160 1.00 36.66 101 TYR A N 1
ATOM 812 C CA . TYR A 1 101 ? -3.012 10.225 14.500 1.00 36.66 101 TYR A CA 1
ATOM 813 C C . TYR A 1 101 ? -2.446 11.044 13.320 1.00 36.66 101 TYR A C 1
ATOM 815 O O . TYR A 1 101 ? -1.675 11.975 13.548 1.00 36.66 101 TYR A O 1
ATOM 823 N N . VAL A 1 102 ? -2.813 10.755 12.062 1.00 36.16 102 VAL A N 1
ATOM 824 C CA . VAL A 1 102 ? -2.193 11.400 10.873 1.00 36.16 102 VAL A CA 1
ATOM 825 C C . VAL A 1 102 ? -3.138 12.337 10.093 1.00 36.16 102 VAL A C 1
ATOM 827 O O . VAL A 1 102 ? -2.835 12.744 8.978 1.00 36.16 102 VAL A O 1
ATOM 830 N N . GLU A 1 103 ? -4.227 12.819 10.699 1.00 35.88 103 GLU A N 1
ATOM 831 C CA . GLU A 1 103 ? -4.885 14.065 10.252 1.00 35.88 103 GLU A CA 1
ATOM 832 C C . GLU A 1 103 ? -4.350 15.278 11.034 1.00 35.88 103 GLU A C 1
ATOM 834 O O . GLU A 1 103 ? -5.067 15.988 11.741 1.00 35.88 103 GLU A O 1
ATOM 839 N N . VAL A 1 104 ? -3.049 15.555 10.904 1.00 36.00 104 VAL A N 1
ATOM 840 C CA . VAL A 1 104 ? -2.494 16.840 11.350 1.00 36.00 104 VAL A CA 1
ATOM 841 C C . VAL A 1 104 ? -2.857 17.897 10.311 1.00 36.00 104 VAL A C 1
ATOM 843 O O . VAL A 1 104 ? -2.246 18.001 9.248 1.00 36.00 104 VAL A O 1
ATOM 846 N N . LYS A 1 105 ? -3.873 18.700 10.640 1.00 34.19 105 LYS A N 1
ATOM 847 C CA . LYS A 1 105 ? -4.225 19.943 9.946 1.00 34.19 105 LYS A CA 1
ATOM 848 C C . LYS A 1 105 ? -2.986 20.829 9.804 1.00 34.19 105 LYS A C 1
ATOM 850 O O . LYS A 1 105 ? -2.549 21.463 10.762 1.00 34.19 105 LYS A O 1
ATOM 855 N N . THR A 1 106 ? -2.454 20.944 8.592 1.00 35.66 106 THR A N 1
ATOM 856 C CA . THR A 1 106 ? -1.493 21.991 8.236 1.00 35.66 106 THR A CA 1
ATOM 857 C C . THR A 1 106 ? -2.229 23.323 8.067 1.00 35.66 106 THR A C 1
ATOM 859 O O . THR A 1 106 ? -2.410 23.812 6.953 1.00 35.66 106 THR A O 1
ATOM 862 N N . SER A 1 107 ? -2.671 23.918 9.173 1.00 32.94 107 SER A N 1
ATOM 863 C CA . SER A 1 107 ? -3.154 25.301 9.200 1.00 32.94 107 SER A CA 1
ATOM 864 C C . SER A 1 107 ? -2.023 26.193 9.702 1.00 32.94 107 SER A C 1
ATOM 866 O O . SER A 1 107 ? -1.747 26.253 10.897 1.00 32.94 107 SER A O 1
ATOM 868 N N . ARG A 1 108 ? -1.336 26.880 8.782 1.00 31.27 108 ARG A N 1
ATOM 869 C CA . ARG A 1 108 ? -0.388 27.953 9.124 1.00 31.27 108 ARG A CA 1
ATOM 870 C C . ARG A 1 108 ? -1.132 29.087 9.849 1.00 31.27 108 ARG A C 1
ATOM 872 O O . ARG A 1 108 ? -2.154 29.531 9.321 1.00 31.27 108 ARG A O 1
ATOM 879 N N . PRO A 1 109 ? -0.628 29.628 10.971 1.00 34.00 109 PRO A N 1
ATOM 880 C CA . PRO A 1 109 ? -1.195 30.837 11.548 1.00 34.00 109 PRO A CA 1
ATOM 881 C C . PRO A 1 109 ? -0.729 32.058 10.742 1.00 34.00 109 PRO A C 1
ATOM 883 O O . PRO A 1 109 ? 0.467 32.320 10.605 1.00 34.00 109 PRO A O 1
ATOM 886 N N . ARG A 1 110 ? -1.688 32.809 10.192 1.00 34.22 110 ARG A N 1
ATOM 887 C CA . ARG A 1 110 ? -1.481 34.193 9.749 1.00 34.22 110 ARG A CA 1
ATOM 888 C C . ARG A 1 110 ? -1.510 35.073 10.994 1.00 34.22 110 ARG A C 1
ATOM 890 O O . ARG A 1 110 ? -2.516 35.095 11.696 1.00 34.22 110 ARG A O 1
ATOM 897 N N . GLY A 1 111 ? -0.415 35.777 11.253 1.00 37.19 111 GLY A N 1
ATOM 898 C CA . GLY A 1 111 ? -0.374 36.820 12.267 1.00 37.19 111 GLY A CA 1
ATOM 899 C C . GLY A 1 111 ? -1.233 38.014 11.854 1.00 37.19 111 GLY A C 1
ATOM 900 O O . GLY A 1 111 ? -1.128 38.497 10.727 1.00 37.19 111 GLY A O 1
ATOM 901 N N . SER A 1 112 ? -2.045 38.502 12.785 1.00 36.78 112 SER A N 1
ATOM 902 C CA . SER A 1 112 ? -2.532 39.877 12.787 1.00 36.78 112 SER A CA 1
ATOM 903 C C . SER A 1 112 ? -2.312 40.453 14.178 1.00 36.78 112 SER A C 1
ATOM 905 O O . SER A 1 112 ? -2.906 40.013 15.160 1.00 36.78 112 SER A O 1
ATOM 907 N N . SER A 1 113 ? -1.406 41.419 14.224 1.00 38.66 113 SER A N 1
ATOM 908 C CA . SER A 1 113 ? -1.261 42.431 15.258 1.00 38.66 113 SER A CA 1
ATOM 909 C C . SER A 1 113 ? -2.577 43.165 15.517 1.00 38.66 113 SER A C 1
ATOM 911 O O . SER A 1 113 ? -3.285 43.499 14.568 1.00 38.66 113 SER A O 1
ATOM 913 N N . GLY A 1 114 ? -2.838 43.491 16.777 1.00 32.78 114 GLY A N 1
ATOM 914 C CA . GLY A 1 114 ? -3.908 44.398 17.174 1.00 32.78 114 GLY A CA 1
ATOM 915 C C . GLY A 1 114 ? -4.004 44.475 18.688 1.00 32.78 114 GLY A C 1
ATOM 916 O O . GLY A 1 114 ? -4.761 43.727 19.294 1.00 32.78 114 GLY A O 1
ATOM 917 N N . GLN A 1 115 ? -3.177 45.335 19.285 1.00 39.91 115 GLN A N 1
ATOM 918 C CA . GLN A 1 115 ? -3.481 45.929 20.584 1.00 39.91 115 GLN A CA 1
ATOM 919 C C . GLN A 1 115 ? -4.790 46.711 20.447 1.00 39.91 115 GLN A C 1
ATOM 921 O O . GLN A 1 115 ? -4.944 47.411 19.453 1.00 39.91 115 GLN A O 1
ATOM 926 N N . ASP A 1 116 ? -5.689 46.586 21.420 1.00 34.56 116 ASP A N 1
ATOM 927 C CA . ASP A 1 116 ? -6.429 47.725 21.962 1.00 34.56 116 ASP A CA 1
ATOM 928 C C . ASP A 1 116 ? -7.083 47.357 23.297 1.00 34.56 116 ASP A C 1
ATOM 930 O O . ASP A 1 116 ? -7.366 46.198 23.610 1.00 34.56 116 ASP A O 1
ATOM 934 N N . GLU A 1 117 ? -7.190 48.393 24.112 1.00 36.03 117 GLU A N 1
ATOM 935 C CA . GLU A 1 117 ? -7.406 48.408 25.546 1.00 36.03 117 GLU A CA 1
ATOM 936 C C . GLU A 1 117 ? -8.874 48.229 25.980 1.00 36.03 117 GLU A C 1
ATOM 938 O O . GLU A 1 117 ? -9.807 48.447 25.217 1.00 36.03 1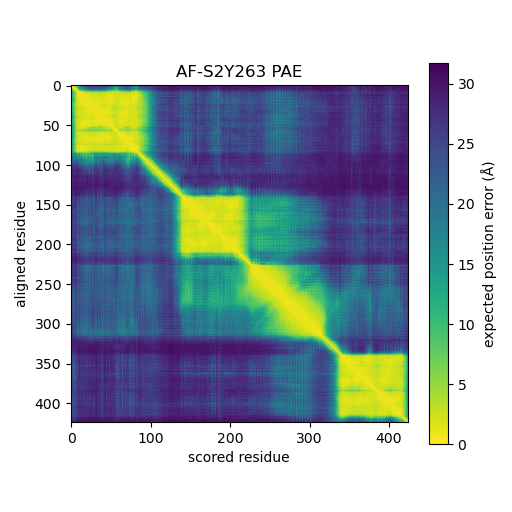17 GLU A O 1
ATOM 943 N N . ALA A 1 118 ? -9.020 47.953 27.283 1.00 35.78 118 ALA A N 1
ATOM 944 C CA . ALA A 1 118 ? -10.034 48.489 28.201 1.00 35.78 118 ALA A CA 1
ATOM 945 C C . ALA A 1 118 ? -11.537 48.211 27.964 1.00 35.78 118 ALA A C 1
ATOM 947 O O . ALA A 1 118 ? -12.133 48.564 26.955 1.00 35.78 118 ALA A O 1
ATOM 948 N N . GLY A 1 119 ? -12.212 47.733 29.021 1.00 30.28 119 GLY A N 1
ATOM 949 C CA . GLY A 1 119 ? -13.676 47.794 29.087 1.00 30.28 119 GLY A CA 1
ATOM 950 C C . GLY A 1 119 ? -14.329 47.029 30.236 1.00 30.28 119 GLY A C 1
ATOM 951 O O . GLY A 1 119 ? -14.806 45.918 30.052 1.00 30.28 119 GLY A O 1
ATOM 952 N N . MET A 1 120 ? -14.384 47.655 31.414 1.00 33.81 120 MET A N 1
ATOM 953 C CA . MET A 1 120 ? -15.317 47.362 32.516 1.00 33.81 120 MET A CA 1
ATOM 954 C C . MET A 1 120 ? -16.761 47.069 32.055 1.00 33.81 120 MET A C 1
ATOM 956 O O . MET A 1 120 ? -17.278 47.814 31.230 1.00 33.81 120 MET A O 1
ATOM 960 N N . ALA A 1 121 ? -17.464 46.153 32.743 1.00 31.39 121 ALA A N 1
ATOM 961 C CA . ALA A 1 121 ? -18.750 46.458 33.403 1.00 31.39 121 ALA A CA 1
ATOM 962 C C . ALA A 1 121 ? -19.275 45.297 34.278 1.00 31.39 121 ALA A C 1
ATOM 964 O O . ALA A 1 121 ? -19.573 44.206 33.802 1.00 31.39 121 ALA A O 1
ATOM 965 N N . LEU A 1 122 ? -19.463 45.596 35.567 1.00 39.53 122 LEU A N 1
ATOM 966 C CA . LEU A 1 122 ? -20.327 44.893 36.521 1.00 39.53 122 LEU A CA 1
ATOM 967 C C . LEU A 1 122 ? -21.685 45.619 36.604 1.00 39.53 122 LEU A C 1
ATOM 969 O O . LEU A 1 122 ? -21.690 46.827 36.836 1.00 39.53 122 LEU A O 1
ATOM 973 N N . ARG A 1 123 ? -22.804 44.885 36.485 1.00 32.34 123 ARG A N 1
ATOM 974 C CA . ARG A 1 123 ? -24.167 45.093 37.067 1.00 32.34 123 ARG A CA 1
ATOM 975 C C . ARG A 1 123 ? -25.162 44.254 36.247 1.00 32.34 123 ARG A C 1
ATOM 977 O O . ARG A 1 123 ? -25.061 44.250 35.034 1.00 32.34 123 ARG A O 1
ATOM 984 N N . GLY A 1 124 ? -26.163 43.559 36.778 1.00 34.19 124 GLY A N 1
ATOM 985 C CA . GLY A 1 124 ? -26.747 43.423 38.114 1.00 34.19 124 GLY A CA 1
ATOM 986 C C . GLY A 1 124 ? -27.880 42.368 38.043 1.00 34.19 124 GLY A C 1
ATOM 987 O O . GLY A 1 124 ? -28.096 41.795 36.975 1.00 34.19 124 GLY A O 1
ATOM 988 N N . PRO A 1 125 ? -28.582 42.074 39.151 1.00 47.91 125 PRO A N 1
ATOM 989 C CA . PRO A 1 125 ? -29.425 40.888 39.284 1.00 47.91 125 PRO A CA 1
ATOM 990 C C . PRO A 1 125 ? -30.869 41.128 38.818 1.00 47.91 125 PRO A C 1
ATOM 992 O O . PRO A 1 125 ? -31.467 42.158 39.124 1.00 47.91 125 PRO A O 1
ATOM 995 N N . GLY A 1 126 ? -31.446 40.138 38.137 1.00 35.59 126 GLY A N 1
ATOM 996 C CA . GLY A 1 126 ? -32.864 40.085 37.786 1.00 35.59 126 GLY A CA 1
ATOM 997 C C . GLY A 1 126 ? -33.411 38.683 38.033 1.00 35.59 126 GLY A C 1
ATOM 998 O O . GLY A 1 126 ? -33.012 37.731 37.372 1.00 35.59 126 GLY A O 1
ATOM 999 N N . ALA A 1 127 ? -34.288 38.567 39.026 1.00 38.56 127 ALA A N 1
ATOM 1000 C CA . ALA A 1 127 ? -35.040 37.364 39.354 1.00 38.56 127 ALA A CA 1
ATOM 1001 C C . ALA A 1 127 ? -36.172 37.120 38.340 1.00 38.56 127 ALA A C 1
ATOM 1003 O O . ALA A 1 127 ? -36.794 38.078 37.886 1.00 38.56 127 ALA A O 1
ATOM 1004 N N . GLY A 1 128 ? -36.494 35.850 38.057 1.00 32.12 128 GLY A N 1
ATOM 1005 C CA . GLY A 1 128 ? -37.743 35.490 37.373 1.00 32.12 128 GLY A CA 1
ATOM 1006 C C . GLY A 1 128 ? -37.700 34.225 36.513 1.00 32.12 128 GLY A C 1
ATOM 1007 O O . GLY A 1 128 ? -37.726 34.314 35.296 1.00 32.12 128 GLY A O 1
ATOM 1008 N N . SER A 1 129 ? -37.660 33.065 37.166 1.00 37.66 129 SER A N 1
ATOM 1009 C CA . SER A 1 129 ? -38.271 31.781 36.780 1.00 37.66 129 SER A CA 1
ATOM 1010 C C . SER A 1 129 ? -38.510 31.439 35.296 1.00 37.66 129 SER A C 1
ATOM 1012 O O . SER A 1 129 ? -39.554 31.757 34.734 1.00 37.66 129 SER A O 1
ATOM 1014 N N . ALA A 1 130 ? -37.651 30.565 34.766 1.00 30.72 130 ALA A N 1
ATOM 1015 C CA . ALA A 1 130 ? -38.044 29.366 34.022 1.00 30.72 130 ALA A CA 1
ATOM 1016 C C . ALA A 1 130 ? -36.896 28.348 34.136 1.00 30.72 130 ALA A C 1
ATOM 1018 O O . ALA A 1 130 ? -35.814 28.579 33.604 1.00 30.72 130 ALA A O 1
ATOM 1019 N N . HIS A 1 131 ? -37.096 27.239 34.856 1.00 33.06 131 HIS A N 1
ATOM 1020 C CA . HIS A 1 131 ? -36.144 26.122 34.874 1.00 33.06 131 HIS A CA 1
ATOM 1021 C C . HIS A 1 131 ? -36.203 25.381 33.532 1.00 33.06 131 HIS A C 1
ATOM 1023 O O . HIS A 1 131 ? -36.737 24.280 33.428 1.00 33.06 131 HIS A O 1
ATOM 1029 N N . LEU A 1 132 ? -35.656 26.004 32.493 1.00 31.16 132 LEU A N 1
ATOM 1030 C CA . LEU A 1 132 ? -35.100 25.281 31.368 1.00 31.16 132 LEU A CA 1
ATOM 1031 C C . LEU A 1 132 ? -33.674 24.933 31.796 1.00 31.16 132 LEU A C 1
ATOM 1033 O O . LEU A 1 132 ? -32.817 25.807 31.896 1.00 31.16 132 LEU A O 1
ATOM 1037 N N . LEU A 1 133 ? -33.443 23.668 32.148 1.00 33.16 133 LEU A N 1
ATOM 1038 C CA . LEU A 1 133 ? -32.096 23.108 32.229 1.00 33.16 133 LEU A CA 1
ATOM 1039 C C . LEU A 1 133 ? -31.508 23.177 30.814 1.00 33.16 133 LEU A C 1
ATOM 1041 O O . LEU A 1 133 ? -31.585 22.223 30.044 1.00 33.16 133 LEU A O 1
ATOM 1045 N N . GLU A 1 134 ? -30.970 24.337 30.446 1.00 31.84 134 GLU A N 1
ATOM 1046 C CA . GLU A 1 134 ? -30.011 24.438 29.362 1.00 31.84 134 GLU A CA 1
ATOM 1047 C C . GLU A 1 134 ? -28.803 23.627 29.817 1.00 31.84 134 GLU A C 1
ATOM 1049 O O . GLU A 1 134 ? -27.991 24.086 30.617 1.00 31.84 134 GLU A O 1
ATOM 1054 N N . LEU A 1 135 ? -28.745 22.366 29.384 1.00 41.53 135 LEU A N 1
ATOM 1055 C CA . LEU A 1 135 ? -27.541 21.558 29.492 1.00 41.53 135 LEU A CA 1
ATOM 1056 C C . LEU A 1 135 ? -26.437 22.369 28.798 1.00 41.53 135 LEU A C 1
ATOM 1058 O O . LEU A 1 135 ? -26.510 22.531 27.575 1.00 41.53 135 LEU A O 1
ATOM 1062 N N . PRO A 1 136 ? -25.458 22.931 29.535 1.00 39.25 136 PRO A N 1
ATOM 1063 C CA . PRO A 1 136 ? -24.369 23.654 28.903 1.00 39.25 136 PRO A CA 1
ATOM 1064 C C . PRO A 1 136 ? -23.703 22.670 27.952 1.00 39.25 136 PRO A C 1
ATOM 1066 O O . PRO A 1 136 ? -23.369 21.568 28.386 1.00 39.25 136 PRO A O 1
ATOM 1069 N N . ALA A 1 137 ? -23.617 23.054 26.671 1.00 44.50 137 ALA A N 1
ATOM 1070 C CA . ALA A 1 137 ? -23.051 22.305 25.549 1.00 44.50 137 ALA A CA 1
ATOM 1071 C C . ALA A 1 137 ? -22.205 21.117 26.023 1.00 44.50 137 ALA A C 1
ATOM 1073 O O . ALA A 1 137 ? -21.038 21.264 26.390 1.00 44.50 137 ALA A O 1
ATOM 1074 N N . SER A 1 138 ? -22.854 19.959 26.130 1.00 52.34 138 SER A N 1
ATOM 1075 C CA . SER A 1 138 ? -22.292 18.802 26.803 1.00 52.34 138 SER A CA 1
ATOM 1076 C C . SER A 1 138 ? -21.053 18.365 26.025 1.00 52.34 138 SER A C 1
ATOM 1078 O O . SER A 1 138 ? -21.176 17.932 24.880 1.00 52.34 138 SER A O 1
ATOM 1080 N N . GLY A 1 139 ? -19.860 18.551 26.597 1.00 55.81 139 GLY A N 1
ATOM 1081 C CA . GLY A 1 139 ? -18.603 18.228 25.922 1.00 55.81 139 GLY A CA 1
ATOM 1082 C C . GLY A 1 139 ? -18.544 16.757 25.477 1.00 55.81 139 GLY A C 1
ATOM 1083 O O . GLY A 1 139 ? -19.331 15.942 25.965 1.00 55.81 139 GLY A O 1
ATOM 1084 N N . PRO A 1 140 ? -17.588 16.383 24.605 1.00 68.12 140 PRO A N 1
ATOM 1085 C CA . PRO A 1 140 ? -17.488 15.042 24.008 1.00 68.12 140 PRO A CA 1
ATOM 1086 C C . PRO A 1 140 ? -17.536 13.879 25.021 1.00 68.12 140 PRO A C 1
ATOM 1088 O O . PRO A 1 140 ? -17.942 12.774 24.679 1.00 68.12 140 PRO A O 1
ATOM 1091 N N . MET A 1 141 ? -17.205 14.123 26.294 1.00 79.06 141 MET A N 1
ATOM 1092 C CA . MET A 1 141 ? -17.311 13.125 27.365 1.00 79.06 141 MET A CA 1
ATOM 1093 C C . MET A 1 141 ? -18.750 12.758 27.767 1.00 79.06 141 MET A C 1
ATOM 1095 O O . MET A 1 141 ? -18.994 11.616 28.154 1.00 79.06 141 MET A O 1
ATOM 1099 N N . ALA A 1 142 ? -19.704 13.690 27.714 1.00 86.25 142 ALA A N 1
ATOM 1100 C CA . ALA A 1 142 ? -21.089 13.435 28.122 1.00 86.25 142 ALA A CA 1
ATOM 1101 C C . ALA A 1 142 ? -21.830 12.586 27.083 1.00 86.25 142 ALA A C 1
ATOM 1103 O O . ALA A 1 142 ? -22.543 11.648 27.438 1.00 86.25 142 ALA A O 1
ATOM 1104 N N . GLU A 1 143 ? -21.598 12.877 25.804 1.00 90.25 143 GLU A N 1
ATOM 1105 C CA . GLU A 1 143 ? -22.123 12.094 24.690 1.00 90.25 143 GLU A CA 1
ATOM 1106 C C . GLU A 1 143 ? -21.576 10.660 24.715 1.00 90.25 143 GLU A C 1
ATOM 1108 O O . GLU A 1 143 ? -22.348 9.705 24.689 1.00 90.25 143 GLU A O 1
ATOM 1113 N N . ASP A 1 144 ? -20.261 10.495 24.877 1.00 88.44 144 ASP A N 1
ATOM 1114 C CA . ASP A 1 144 ? -19.613 9.180 24.952 1.00 88.44 144 ASP A CA 1
ATOM 1115 C C . ASP A 1 144 ? -20.100 8.362 26.169 1.00 88.44 144 ASP A C 1
ATOM 1117 O O . ASP A 1 144 ? -20.359 7.158 26.091 1.00 88.44 144 ASP A O 1
ATOM 1121 N N . THR A 1 145 ? -20.320 9.027 27.308 1.00 89.81 145 THR A N 1
ATOM 1122 C CA . THR A 1 145 ? -20.906 8.403 28.508 1.00 89.81 145 THR A CA 1
ATOM 1123 C C . THR A 1 145 ? -22.346 7.952 28.266 1.00 89.81 145 THR A C 1
ATOM 1125 O O . THR A 1 145 ? -22.690 6.809 28.579 1.00 89.81 145 THR A O 1
ATOM 1128 N N . PHE A 1 146 ? -23.171 8.809 27.658 1.00 94.50 146 PHE A N 1
ATOM 1129 C CA . PHE A 1 146 ? -24.541 8.473 27.282 1.00 94.50 146 PHE A CA 1
ATOM 1130 C C . PHE A 1 146 ? -24.578 7.270 26.332 1.00 94.50 146 PHE A C 1
ATOM 1132 O O . PHE A 1 146 ? -25.291 6.301 26.595 1.00 94.50 146 PHE A O 1
ATOM 1139 N N . VAL A 1 147 ? -23.781 7.294 25.257 1.00 94.94 147 VAL A N 1
ATOM 1140 C CA . VAL A 1 147 ? -23.766 6.250 24.222 1.00 94.94 147 VAL A CA 1
ATOM 1141 C C . VAL A 1 147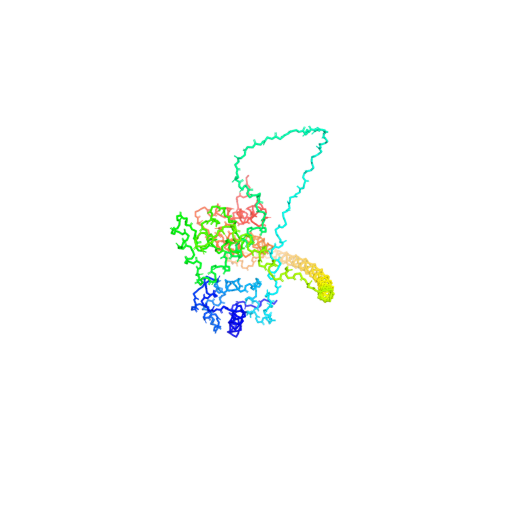 ? -23.305 4.909 24.789 1.00 94.94 147 VAL A C 1
ATOM 1143 O O . VAL A 1 147 ? -23.983 3.901 24.576 1.00 94.94 147 VAL A O 1
ATOM 1146 N N . ARG A 1 148 ? -22.218 4.867 25.572 1.00 92.62 148 ARG A N 1
ATOM 1147 C CA . ARG A 1 148 ? -21.759 3.620 26.215 1.00 92.62 148 ARG A CA 1
ATOM 1148 C C . ARG A 1 148 ? -22.849 2.976 27.069 1.00 92.62 148 ARG A C 1
ATOM 1150 O O . ARG A 1 148 ? -23.028 1.758 27.040 1.00 92.62 148 ARG A O 1
ATOM 1157 N N . ARG A 1 149 ? -23.603 3.781 27.813 1.00 92.19 149 ARG A N 1
ATOM 1158 C CA . ARG A 1 149 ? -24.664 3.294 28.705 1.00 92.19 149 ARG A CA 1
ATOM 1159 C C . ARG A 1 149 ? -25.916 2.884 27.969 1.00 92.19 149 ARG A C 1
ATOM 1161 O O . ARG A 1 149 ? -26.485 1.845 28.286 1.00 92.19 149 ARG A O 1
ATOM 1168 N N . LEU A 1 150 ? -26.293 3.649 26.952 1.00 96.12 150 LEU A N 1
ATOM 1169 C CA . LEU A 1 150 ? -27.344 3.274 26.022 1.00 96.12 150 LEU A CA 1
ATOM 1170 C C . LEU A 1 150 ? -27.074 1.869 25.454 1.00 96.12 150 LEU A C 1
ATOM 1172 O O . LEU A 1 150 ? -27.972 1.027 25.444 1.00 96.12 150 LEU A O 1
ATOM 1176 N N . MET A 1 151 ? -25.827 1.586 25.056 1.00 96.50 151 MET A N 1
ATOM 1177 C CA . MET A 1 151 ? -25.435 0.279 24.517 1.00 96.50 151 MET A CA 1
ATOM 1178 C C . MET A 1 151 ? -25.443 -0.833 25.571 1.00 96.50 151 MET A C 1
ATOM 1180 O O . MET A 1 151 ? -25.982 -1.904 25.291 1.00 96.50 151 MET A O 1
ATOM 1184 N N . ARG A 1 152 ? -24.947 -0.579 26.791 1.00 93.75 152 ARG A N 1
ATOM 1185 C CA . ARG A 1 152 ? -25.041 -1.543 27.905 1.00 93.75 152 ARG A CA 1
ATOM 1186 C C . ARG A 1 152 ? -26.488 -1.865 28.275 1.00 93.75 152 ARG A C 1
ATOM 1188 O O . ARG A 1 152 ? -26.826 -3.030 28.444 1.00 93.75 152 ARG A O 1
ATOM 1195 N N . LEU A 1 153 ? -27.355 -0.856 28.375 1.00 95.75 153 LEU A N 1
ATOM 1196 C CA . LEU A 1 153 ? -28.764 -1.047 28.732 1.00 95.75 153 LEU A CA 1
ATOM 1197 C C . LEU A 1 153 ? -29.521 -1.803 27.631 1.00 95.75 153 LEU A C 1
ATOM 1199 O O . LEU A 1 153 ? -30.320 -2.690 27.922 1.00 95.75 153 LEU A O 1
ATOM 1203 N N . ARG A 1 154 ? -29.223 -1.507 26.360 1.00 97.25 154 ARG A N 1
ATOM 1204 C CA . ARG A 1 154 ? -29.704 -2.285 25.211 1.00 97.25 154 ARG A CA 1
ATOM 1205 C C . ARG A 1 154 ? -29.303 -3.761 25.328 1.00 97.25 154 ARG A C 1
ATOM 1207 O O . ARG A 1 154 ? -30.147 -4.630 25.114 1.00 97.25 154 ARG A O 1
ATOM 1214 N N . GLU A 1 155 ? -28.041 -4.041 25.651 1.00 95.62 155 GLU A N 1
ATOM 1215 C CA . GLU A 1 155 ? -27.520 -5.407 25.817 1.00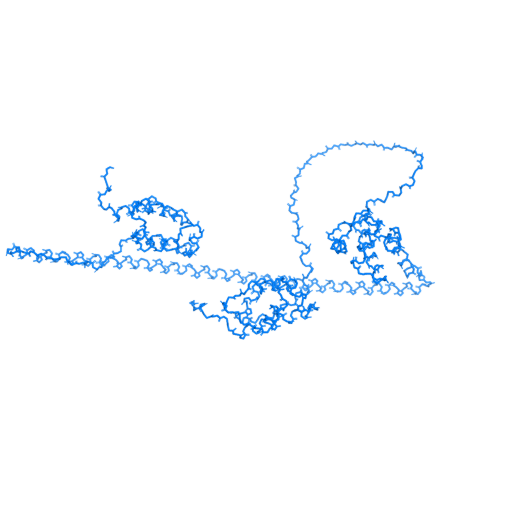 95.62 155 GLU A CA 1
ATOM 1216 C C . GLU A 1 155 ? -28.156 -6.128 27.001 1.00 95.62 155 GLU A C 1
ATOM 1218 O O . GLU A 1 155 ? -28.583 -7.270 26.851 1.00 95.62 155 GLU A O 1
ATOM 1223 N N . ALA A 1 156 ? -28.316 -5.443 28.133 1.00 94.31 156 ALA A N 1
ATOM 1224 C CA . ALA A 1 156 ? -28.998 -5.976 29.308 1.00 94.31 156 ALA A CA 1
ATOM 1225 C C . ALA A 1 156 ? -30.466 -6.345 29.019 1.00 94.31 156 ALA A C 1
ATOM 1227 O O . ALA A 1 156 ? -30.980 -7.313 29.572 1.00 94.31 156 ALA A O 1
ATOM 1228 N N . GLN A 1 157 ? -31.134 -5.620 28.114 1.00 97.69 157 GLN A N 1
ATOM 1229 C CA . GLN A 1 157 ? -32.485 -5.947 27.639 1.00 97.69 157 GLN A CA 1
ATOM 1230 C C . GLN A 1 157 ? -32.516 -7.009 26.521 1.00 97.69 157 GLN A C 1
ATOM 1232 O O . GLN A 1 157 ? -33.596 -7.335 26.027 1.00 97.69 157 GLN A O 1
ATOM 1237 N N . GLY A 1 158 ? -31.364 -7.531 26.081 1.00 96.75 158 GLY A N 1
ATOM 1238 C CA . GLY A 1 158 ? -31.277 -8.526 25.007 1.00 96.75 158 GLY A CA 1
ATOM 1239 C C . GLY A 1 158 ? -31.688 -7.996 23.629 1.00 96.75 158 GLY A C 1
ATOM 1240 O O . GLY A 1 158 ? -32.120 -8.767 22.773 1.00 96.75 158 GLY A O 1
ATOM 1241 N N . LEU A 1 159 ? -31.597 -6.681 23.400 1.00 97.31 159 LEU A N 1
ATOM 1242 C CA . LEU A 1 159 ? -32.047 -6.054 22.157 1.00 97.31 159 LEU A CA 1
ATOM 1243 C C . LEU A 1 159 ? -30.930 -6.003 21.111 1.00 97.31 159 LEU A C 1
ATOM 1245 O O . LEU A 1 159 ? -29.854 -5.442 21.328 1.00 97.31 159 LEU A O 1
ATOM 1249 N N . SER A 1 160 ? -31.210 -6.494 19.908 1.00 97.69 160 SER A N 1
ATOM 1250 C CA . SER A 1 160 ? -30.385 -6.204 18.730 1.00 97.69 160 SER A CA 1
ATOM 1251 C C . SER A 1 160 ? -30.497 -4.727 18.317 1.00 97.69 160 SER A C 1
ATOM 1253 O O . SER A 1 160 ? -31.482 -4.051 18.617 1.00 97.69 160 SER A O 1
ATOM 1255 N N . LEU A 1 161 ? -29.510 -4.213 17.572 1.00 97.56 161 LEU A N 1
ATOM 1256 C CA . LEU A 1 161 ? -29.560 -2.846 17.024 1.00 97.56 161 LEU A CA 1
ATOM 1257 C C . LEU A 1 161 ? -30.769 -2.631 16.102 1.00 97.56 161 LEU A C 1
ATOM 1259 O O . LEU A 1 161 ? -31.348 -1.547 16.088 1.00 97.56 161 LEU A O 1
ATOM 1263 N N . LYS A 1 162 ? -31.183 -3.673 15.369 1.00 97.56 162 LYS A N 1
ATOM 1264 C CA . LYS A 1 162 ? -32.389 -3.643 14.534 1.00 97.56 162 LYS A CA 1
ATOM 1265 C C . LYS A 1 162 ? -33.649 -3.454 15.383 1.00 97.56 162 LYS A C 1
ATOM 1267 O O . LYS A 1 162 ? -34.447 -2.577 15.086 1.00 97.56 162 LYS A O 1
ATOM 1272 N N . GLN A 1 163 ? -33.783 -4.208 16.473 1.00 98.06 163 GLN A N 1
ATOM 1273 C CA . GLN A 1 163 ? -34.922 -4.078 17.388 1.00 98.06 163 GL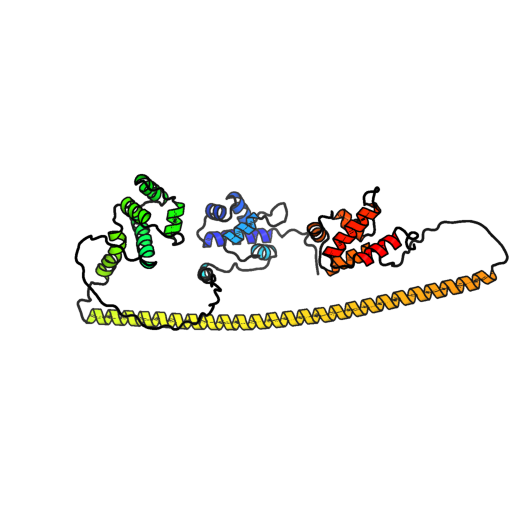N A CA 1
ATOM 1274 C C . GLN A 1 163 ? -34.942 -2.722 18.101 1.00 98.06 163 GLN A C 1
ATOM 1276 O O . GLN A 1 163 ? -36.010 -2.148 18.296 1.00 98.06 163 GLN A O 1
ATOM 1281 N N . LEU A 1 164 ? -33.776 -2.178 18.470 1.00 98.00 164 LEU A N 1
ATOM 1282 C CA . LEU A 1 164 ? -33.696 -0.823 19.020 1.00 98.00 164 LEU A CA 1
ATOM 1283 C C . LEU A 1 164 ? -34.158 0.215 17.988 1.00 98.00 164 LEU A C 1
ATOM 1285 O O . LEU A 1 164 ? -34.990 1.055 18.309 1.00 98.00 164 LEU A O 1
ATOM 1289 N N . SER A 1 165 ? -33.684 0.117 16.745 1.00 97.94 165 SER A N 1
ATOM 1290 C CA . SER A 1 165 ? -34.130 0.970 15.634 1.00 97.94 165 SER A CA 1
ATOM 1291 C C . SER A 1 165 ? -35.648 0.894 15.414 1.00 97.94 165 SER A C 1
ATOM 1293 O O . SER A 1 165 ? -36.300 1.931 15.315 1.00 97.94 165 SER A O 1
ATOM 1295 N N . GLU A 1 166 ? -36.237 -0.306 15.435 1.00 98.12 166 GLU A N 1
ATOM 1296 C CA . GLU A 1 166 ? -37.691 -0.509 15.332 1.00 98.12 166 GLU A CA 1
ATOM 1297 C C . GLU A 1 166 ? -38.453 0.133 16.508 1.00 98.12 166 GLU A C 1
ATOM 1299 O O . GLU A 1 166 ? -39.486 0.773 16.304 1.00 98.12 166 GLU A O 1
ATOM 1304 N N . ARG A 1 167 ? -37.928 0.040 17.740 1.00 98.12 167 ARG A N 1
ATOM 1305 C CA . ARG A 1 167 ? -38.522 0.702 18.917 1.00 98.12 167 ARG A CA 1
ATOM 1306 C C . ARG A 1 167 ? -38.453 2.225 18.840 1.00 98.12 167 ARG A C 1
ATOM 1308 O O . ARG A 1 167 ? -39.408 2.894 19.224 1.00 98.12 167 ARG A O 1
ATOM 1315 N N . VAL A 1 168 ? -37.344 2.771 18.351 1.00 97.75 168 VAL A N 1
ATOM 1316 C CA . VAL A 1 168 ? -37.163 4.217 18.143 1.00 97.75 168 VAL A CA 1
ATOM 1317 C C . VAL A 1 168 ? -38.118 4.705 17.046 1.00 97.75 168 VAL A C 1
ATOM 1319 O O . VAL A 1 168 ? -38.802 5.711 17.234 1.00 97.75 168 VAL A O 1
ATOM 1322 N N . ALA A 1 169 ? -38.275 3.929 15.966 1.00 97.31 169 ALA A N 1
ATOM 1323 C CA . ALA A 1 169 ? -39.243 4.199 14.902 1.00 97.31 169 ALA A CA 1
ATOM 1324 C C . ALA A 1 169 ? -40.689 4.223 15.422 1.00 97.31 169 ALA A C 1
ATOM 1326 O O . ALA A 1 169 ? -41.448 5.127 15.079 1.00 97.31 169 ALA A O 1
ATOM 1327 N N . ALA A 1 170 ? -41.057 3.306 16.324 1.00 97.38 170 ALA A N 1
ATOM 1328 C CA . ALA A 1 170 ? -42.371 3.300 16.973 1.00 97.38 170 ALA A CA 1
ATOM 1329 C C . ALA A 1 170 ? -42.641 4.543 17.851 1.00 97.38 170 ALA A C 1
ATOM 1331 O O . ALA A 1 170 ? -43.787 4.806 18.215 1.00 97.38 170 ALA A O 1
ATOM 1332 N N . LYS A 1 171 ? -41.606 5.322 18.192 1.00 96.88 171 LYS A N 1
ATOM 1333 C CA . LYS A 1 171 ? -41.705 6.604 18.909 1.00 96.88 171 LYS A CA 1
ATOM 1334 C C . LYS A 1 171 ? -41.672 7.824 17.976 1.00 96.88 171 LYS A C 1
ATOM 1336 O O . LYS A 1 171 ? -41.607 8.948 18.463 1.00 96.88 171 LYS A O 1
ATOM 1341 N N . GLY A 1 172 ? -41.751 7.615 16.660 1.00 95.00 172 GLY A N 1
ATOM 1342 C CA . GLY A 1 172 ? -41.882 8.678 15.661 1.00 95.00 172 GLY A CA 1
ATOM 1343 C C . GLY A 1 172 ? -40.564 9.210 15.094 1.00 95.00 172 GLY A C 1
ATOM 1344 O O . GLY A 1 172 ? -40.595 10.169 14.326 1.00 95.00 172 GLY A O 1
ATOM 1345 N N . VAL A 1 173 ? -39.415 8.605 15.424 1.00 97.19 173 VAL A N 1
ATOM 1346 C CA . VAL A 1 173 ? -38.114 8.972 14.839 1.00 97.19 173 VAL A CA 1
ATOM 1347 C C . VAL A 1 173 ? -37.495 7.762 14.157 1.00 97.19 173 VAL A C 1
ATOM 1349 O O . VAL A 1 173 ? -37.267 6.730 14.773 1.00 97.19 173 VAL A O 1
ATOM 1352 N N . HIS A 1 174 ? -37.185 7.881 12.871 1.00 97.12 174 HIS A N 1
ATOM 1353 C CA . HIS A 1 174 ? -36.509 6.818 12.135 1.00 97.12 174 HIS A CA 1
ATOM 1354 C C . HIS A 1 174 ? -34.991 6.987 12.245 1.00 97.12 174 HIS A C 1
ATOM 1356 O O . HIS A 1 174 ? -34.423 7.882 11.627 1.00 97.12 174 HIS A O 1
ATOM 1362 N N . ILE A 1 175 ? -34.336 6.112 13.012 1.00 97.38 175 ILE A N 1
ATOM 1363 C CA . ILE A 1 175 ? -32.870 5.993 13.047 1.00 97.38 175 ILE A CA 1
ATOM 1364 C C . ILE A 1 175 ? -32.506 4.636 12.461 1.00 97.38 175 ILE A C 1
ATOM 1366 O O . ILE A 1 175 ? -32.924 3.610 13.001 1.00 97.38 175 ILE A O 1
ATOM 1370 N N . HIS A 1 176 ? -31.753 4.602 11.361 1.00 97.69 176 HIS A N 1
ATOM 1371 C CA . HIS A 1 176 ? -31.390 3.341 10.717 1.00 97.69 176 HIS A CA 1
ATOM 1372 C C . HIS A 1 176 ? -30.426 2.535 11.617 1.00 97.69 176 HIS A C 1
ATOM 1374 O O . HIS A 1 176 ? -29.595 3.132 12.306 1.00 97.69 176 HIS A O 1
ATOM 1380 N N . PRO A 1 177 ? -30.443 1.184 11.608 1.00 97.75 177 PRO A N 1
ATOM 1381 C CA . PRO A 1 177 ? -29.501 0.384 12.405 1.00 97.75 177 PRO A CA 1
ATOM 1382 C C . PRO A 1 177 ? -28.023 0.711 12.126 1.00 97.75 177 PRO A C 1
ATOM 1384 O O . PRO A 1 177 ? -27.176 0.645 13.018 1.00 97.75 177 PRO A O 1
ATOM 1387 N N . HIS A 1 178 ? -27.719 1.108 10.887 1.00 96.94 178 HIS A N 1
ATOM 1388 C CA . HIS A 1 178 ? -26.391 1.594 10.507 1.00 96.94 178 HIS A CA 1
ATOM 1389 C C . HIS A 1 178 ? -26.011 2.882 11.254 1.00 96.94 178 HIS A C 1
ATOM 1391 O O . HIS A 1 178 ? -24.904 2.973 11.775 1.00 96.94 178 HIS A O 1
ATOM 1397 N N . ASP A 1 179 ? -26.935 3.833 11.398 1.00 97.31 179 ASP A N 1
ATOM 1398 C CA . ASP A 1 179 ? -26.682 5.092 12.105 1.00 97.31 179 ASP A CA 1
ATOM 1399 C C . ASP A 1 179 ? -26.478 4.872 13.604 1.00 97.31 179 ASP A C 1
ATOM 1401 O O . ASP A 1 179 ? -25.621 5.518 14.201 1.00 97.31 179 ASP A O 1
ATOM 1405 N N . LEU A 1 180 ? -27.197 3.916 14.206 1.00 97.31 180 LEU A N 1
ATOM 1406 C CA . LEU A 1 180 ? -26.945 3.494 15.589 1.00 97.31 180 LEU A CA 1
ATOM 1407 C C . LEU A 1 180 ? -25.537 2.913 15.756 1.00 97.31 180 LEU A C 1
ATOM 1409 O O . LEU A 1 180 ? -24.899 3.151 16.775 1.00 97.31 180 LEU A O 1
ATOM 1413 N N . THR A 1 181 ? -25.035 2.195 14.746 1.00 96.56 181 THR A N 1
ATOM 1414 C CA . THR A 1 181 ? -23.660 1.669 14.735 1.00 96.56 181 THR A CA 1
ATOM 1415 C C . THR A 1 181 ? -22.635 2.798 14.618 1.00 96.56 181 THR A C 1
ATOM 1417 O O . THR A 1 181 ? -21.596 2.766 15.272 1.00 96.56 181 THR A O 1
ATOM 1420 N N . LEU A 1 182 ? -22.912 3.816 13.801 1.00 95.12 182 LEU A N 1
ATOM 1421 C CA . LEU A 1 182 ? -22.038 4.984 13.678 1.00 95.12 182 LEU A CA 1
ATOM 1422 C C . LEU A 1 182 ? -22.020 5.821 14.963 1.00 95.12 182 LEU A C 1
ATOM 1424 O O . LEU A 1 182 ? -20.940 6.233 15.378 1.00 95.12 182 LEU A O 1
ATOM 1428 N N . ILE A 1 183 ? -23.176 6.014 15.610 1.00 95.88 183 ILE A N 1
ATOM 1429 C CA . ILE A 1 183 ? -23.277 6.671 16.922 1.00 95.88 183 ILE A CA 1
ATOM 1430 C C . ILE A 1 183 ? -22.499 5.872 17.975 1.00 95.88 183 ILE A C 1
ATOM 1432 O O . ILE A 1 183 ? -21.679 6.442 18.684 1.00 95.88 183 ILE A O 1
ATOM 1436 N N . ALA A 1 184 ? -22.697 4.549 18.040 1.00 94.62 184 ALA A N 1
ATOM 1437 C CA . ALA A 1 184 ? -22.025 3.676 19.008 1.00 94.62 184 ALA A CA 1
ATOM 1438 C C . ALA A 1 184 ? -20.492 3.757 18.941 1.00 94.62 184 ALA A C 1
ATOM 1440 O O . ALA A 1 184 ? -19.824 3.653 19.963 1.00 94.62 184 ALA A O 1
ATOM 1441 N N . ASN A 1 185 ? -19.947 3.952 17.738 1.00 93.81 185 ASN A N 1
ATOM 1442 C CA . ASN A 1 185 ? -18.509 4.024 17.490 1.00 93.81 185 ASN A CA 1
ATOM 1443 C C . ASN A 1 185 ? -17.957 5.462 17.495 1.00 93.81 185 ASN A C 1
ATOM 1445 O O . ASN A 1 185 ? -16.840 5.673 17.029 1.00 93.81 185 ASN A O 1
ATOM 1449 N N . GLY A 1 186 ? -18.746 6.462 17.902 1.00 92.19 186 GLY A N 1
ATOM 1450 C CA . GLY A 1 186 ? -18.327 7.870 17.903 1.00 92.19 186 GLY A CA 1
ATOM 1451 C C . GLY A 1 186 ? -18.097 8.473 16.509 1.00 92.19 186 GLY A C 1
ATOM 1452 O O . GLY A 1 186 ? -17.530 9.553 16.385 1.00 92.19 186 GLY A O 1
ATOM 1453 N N . ARG A 1 187 ? -18.535 7.801 15.435 1.00 94.44 187 ARG A N 1
ATOM 1454 C CA . ARG A 1 187 ? -18.372 8.265 14.041 1.00 94.44 187 ARG A CA 1
ATOM 1455 C C . ARG A 1 187 ? -19.478 9.211 13.584 1.00 94.44 187 ARG A C 1
ATOM 1457 O O . ARG A 1 187 ? -19.366 9.824 12.525 1.00 94.44 187 ARG A O 1
ATOM 1464 N N . ARG A 1 188 ? -20.565 9.301 14.347 1.00 95.69 188 ARG A N 1
ATOM 1465 C CA . ARG A 1 188 ? -21.688 10.206 14.105 1.00 95.69 188 ARG A CA 1
ATOM 1466 C C . ARG A 1 188 ? -22.118 10.811 15.431 1.00 95.69 188 ARG A C 1
ATOM 1468 O O . ARG A 1 188 ? -22.472 10.065 16.336 1.00 95.69 188 ARG A O 1
ATOM 1475 N N . ALA A 1 189 ? -22.141 12.138 15.490 1.00 93.81 189 ALA A N 1
ATOM 1476 C CA . ALA A 1 189 ? -22.640 12.849 16.656 1.00 93.81 189 ALA A CA 1
ATOM 1477 C C . ALA A 1 189 ? -24.137 12.569 16.869 1.00 93.81 189 ALA A C 1
ATOM 1479 O O . ALA A 1 189 ? -24.937 12.618 15.924 1.00 93.81 189 ALA A O 1
ATOM 1480 N N . LEU A 1 190 ? -24.502 12.290 18.112 1.00 95.69 190 LEU A N 1
ATOM 1481 C CA . LEU A 1 190 ? -25.854 12.055 18.578 1.00 95.69 190 LEU A CA 1
ATOM 1482 C C . LEU A 1 190 ? -26.583 13.389 18.741 1.00 95.69 190 LEU A C 1
ATOM 1484 O O . LEU A 1 190 ? -26.174 14.264 19.504 1.00 95.69 190 LEU A O 1
ATOM 1488 N N . ARG A 1 191 ? -27.713 13.551 18.050 1.00 95.56 191 ARG A N 1
ATOM 1489 C CA . ARG A 1 191 ? -28.515 14.771 18.196 1.00 95.56 191 ARG A CA 1
ATOM 1490 C C . ARG A 1 191 ? -29.300 14.732 19.516 1.00 95.56 191 ARG A C 1
ATOM 1492 O O . ARG A 1 191 ? -29.826 13.674 19.860 1.00 95.56 191 ARG A O 1
ATOM 1499 N N . PRO A 1 192 ? -29.513 15.868 20.206 1.00 94.88 192 PRO A N 1
ATOM 1500 C CA . PRO A 1 192 ? -30.285 15.899 21.455 1.00 94.88 192 PRO A CA 1
ATOM 1501 C C . PRO A 1 192 ? -31.696 15.295 21.338 1.00 94.88 192 PRO A C 1
ATOM 1503 O O . PRO A 1 192 ? -32.137 14.562 22.219 1.00 94.88 192 PRO A O 1
ATOM 1506 N N . ALA A 1 193 ? -32.381 15.532 20.213 1.00 95.12 193 ALA A N 1
ATOM 1507 C CA . ALA A 1 193 ? -33.695 14.942 19.941 1.00 95.12 193 ALA A CA 1
ATOM 1508 C C . ALA A 1 193 ? -33.641 13.412 19.763 1.00 95.12 193 ALA A C 1
ATOM 1510 O O . ALA A 1 193 ? -34.577 12.713 20.136 1.00 95.12 193 ALA A O 1
ATOM 1511 N N . GLU A 1 194 ? -32.546 12.876 19.218 1.00 97.00 194 GLU A N 1
ATOM 1512 C CA . GLU A 1 194 ? -32.345 11.429 19.092 1.00 97.00 194 GLU A CA 1
ATOM 1513 C C 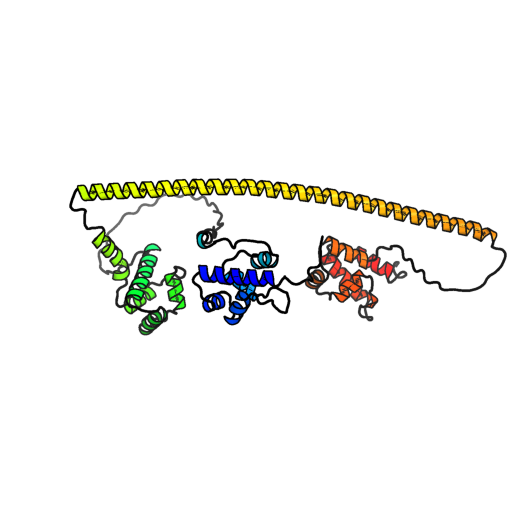. GLU A 1 194 ? -32.047 10.800 20.456 1.00 97.00 194 GLU A C 1
ATOM 1515 O O . GLU A 1 194 ? -32.564 9.724 20.748 1.00 97.00 194 GLU A O 1
ATOM 1520 N N . ALA A 1 195 ? -31.266 11.481 21.304 1.00 96.75 195 ALA A N 1
ATOM 1521 C CA . ALA A 1 195 ? -30.932 11.024 22.652 1.00 96.75 195 ALA A CA 1
ATOM 1522 C C . ALA A 1 195 ? -32.189 10.801 23.512 1.00 96.75 195 ALA A C 1
ATOM 1524 O O . ALA A 1 195 ? -32.330 9.748 24.135 1.00 96.75 195 ALA A O 1
ATOM 1525 N N . ASP A 1 196 ? -33.132 11.747 23.492 1.00 97.19 196 ASP A N 1
ATOM 1526 C CA . ASP A 1 196 ? -34.399 11.633 24.227 1.00 97.19 196 ASP A CA 1
ATOM 1527 C C . ASP A 1 196 ? -35.242 10.438 23.756 1.00 97.19 196 ASP A C 1
ATOM 1529 O O . ASP A 1 196 ? -35.738 9.649 24.564 1.00 97.19 196 ASP A O 1
ATOM 1533 N N . VAL A 1 197 ? -35.352 10.236 22.441 1.00 97.56 197 VAL A N 1
ATOM 1534 C CA . VAL A 1 197 ? -36.133 9.121 21.887 1.00 97.56 197 VAL A CA 1
ATOM 1535 C C . VAL A 1 197 ? -35.457 7.775 22.143 1.00 97.56 197 VAL A C 1
ATOM 1537 O O . VAL A 1 197 ? -36.142 6.803 22.464 1.00 97.56 197 VAL A O 1
ATOM 1540 N N . LEU A 1 198 ? -34.127 7.709 22.062 1.00 97.75 198 LEU A N 1
ATOM 1541 C CA . LEU A 1 198 ? -33.354 6.507 22.379 1.00 97.75 198 LEU A CA 1
ATOM 1542 C C . LEU A 1 198 ? -33.489 6.114 23.852 1.00 97.75 198 LEU A C 1
ATOM 1544 O O . LEU A 1 198 ? -33.730 4.942 24.145 1.00 97.75 198 LEU A O 1
ATOM 1548 N N . ALA A 1 199 ? -33.412 7.083 24.768 1.00 97.50 199 ALA A N 1
ATOM 1549 C CA . ALA A 1 199 ? -33.644 6.848 26.189 1.00 97.50 199 ALA A CA 1
ATOM 1550 C C . ALA A 1 199 ? -35.067 6.309 26.433 1.00 97.50 199 ALA A C 1
ATOM 1552 O O . ALA A 1 199 ? -35.244 5.245 27.035 1.00 97.50 199 ALA A O 1
ATOM 1553 N N . LYS A 1 200 ? -36.085 6.961 25.853 1.00 97.62 200 LYS A N 1
ATOM 1554 C CA . LYS A 1 200 ? -37.489 6.526 25.944 1.00 97.62 200 LYS A CA 1
ATOM 1555 C C . LYS A 1 200 ? -37.729 5.139 25.342 1.00 97.62 200 LYS A C 1
ATOM 1557 O O . LYS A 1 200 ? -38.542 4.383 25.871 1.00 97.62 200 LYS A O 1
ATOM 1562 N N . ALA A 1 201 ? -37.041 4.783 24.257 1.00 97.56 201 ALA A N 1
ATOM 1563 C CA . ALA A 1 201 ? -37.145 3.466 23.621 1.00 97.56 201 ALA A CA 1
ATOM 1564 C C . ALA A 1 201 ? -36.596 2.326 24.503 1.00 97.56 201 ALA A C 1
ATOM 1566 O O . ALA A 1 201 ? -37.042 1.180 24.374 1.00 97.56 201 ALA A O 1
ATOM 1567 N N . LEU A 1 202 ? -35.670 2.640 25.413 1.00 97.44 202 LEU A N 1
ATOM 1568 C CA . LEU A 1 202 ? -35.128 1.717 26.412 1.00 97.44 202 LEU A CA 1
ATOM 1569 C C . LEU A 1 202 ? -35.839 1.799 27.773 1.00 97.44 202 LEU A C 1
ATOM 1571 O O . LEU A 1 202 ? -35.475 1.058 28.681 1.00 97.44 202 LEU A O 1
ATOM 1575 N N . GLY A 1 203 ? -36.856 2.653 27.927 1.00 96.81 203 GLY A N 1
ATOM 1576 C CA . GLY A 1 203 ? -37.583 2.805 29.191 1.00 96.81 203 GLY A CA 1
ATOM 1577 C C . GLY A 1 203 ? -36.794 3.542 30.278 1.00 96.81 203 GLY A C 1
ATOM 1578 O O . GLY A 1 203 ? -36.998 3.277 31.455 1.00 96.81 203 GLY A O 1
ATOM 1579 N N . THR A 1 204 ? -35.894 4.448 29.889 1.00 96.94 204 THR A N 1
ATOM 1580 C CA . THR A 1 204 ? -35.080 5.278 30.792 1.00 96.94 204 THR A CA 1
ATOM 1581 C C . THR A 1 204 ? -35.189 6.753 30.399 1.00 96.94 204 THR A C 1
ATOM 1583 O O . THR A 1 204 ? -35.752 7.082 29.350 1.00 96.94 204 THR A O 1
ATOM 1586 N N . THR A 1 205 ? -34.647 7.666 31.205 1.00 97.00 205 THR A N 1
ATOM 1587 C CA . THR A 1 205 ? -34.491 9.074 30.808 1.00 97.00 205 THR A CA 1
ATOM 1588 C C . THR A 1 205 ? -33.053 9.390 30.393 1.00 97.00 205 THR A C 1
ATOM 1590 O O . THR A 1 205 ? -32.114 8.659 30.719 1.00 97.00 205 THR A O 1
ATOM 1593 N N . VAL A 1 206 ? -32.868 10.493 29.657 1.00 95.88 206 VAL A N 1
ATOM 1594 C CA . VAL A 1 206 ? -31.526 11.013 29.332 1.00 95.88 206 VAL A CA 1
ATOM 1595 C C . VAL A 1 206 ? -30.763 11.358 30.607 1.00 95.88 206 VAL A C 1
ATOM 1597 O O . VAL A 1 206 ? -29.575 11.064 30.711 1.00 95.88 206 VAL A O 1
ATOM 1600 N N . GLN A 1 207 ? -31.468 11.917 31.593 1.00 94.38 207 GLN A N 1
ATOM 1601 C CA . GLN A 1 207 ? -30.916 12.251 32.897 1.00 94.38 207 GLN A CA 1
ATOM 1602 C C . GLN A 1 207 ? -30.375 11.000 33.603 1.00 94.38 207 GLN A C 1
ATOM 1604 O O . GLN A 1 207 ? -29.254 11.037 34.089 1.00 94.38 207 GLN A O 1
ATOM 1609 N N . ASP A 1 208 ? -31.106 9.881 33.595 1.00 93.75 208 ASP A N 1
ATOM 1610 C CA . ASP A 1 208 ? -30.661 8.627 34.226 1.00 93.75 208 ASP A CA 1
ATOM 1611 C C . ASP A 1 208 ? -29.425 8.046 33.528 1.00 93.75 208 ASP A C 1
ATOM 1613 O O . ASP A 1 208 ? -28.464 7.627 34.179 1.00 93.75 208 ASP A O 1
ATOM 1617 N N . LEU A 1 209 ? -29.406 8.075 32.190 1.00 93.50 209 LEU A N 1
ATOM 1618 C CA . LEU A 1 209 ? -28.253 7.620 31.413 1.00 93.50 209 LEU A CA 1
ATOM 1619 C C . LEU A 1 209 ? -27.018 8.489 31.684 1.00 93.50 209 LEU A C 1
ATOM 1621 O O . LEU A 1 209 ? -25.920 7.951 31.796 1.00 93.50 209 LEU A O 1
ATOM 1625 N N . LEU A 1 210 ? -27.175 9.798 31.868 1.00 92.00 210 LEU A N 1
ATOM 1626 C CA . LEU A 1 210 ? -26.062 10.686 32.210 1.00 92.00 210 LEU A CA 1
ATOM 1627 C C . LEU A 1 210 ? -25.645 10.588 33.689 1.00 92.00 210 LEU A C 1
ATOM 1629 O O . LEU A 1 210 ? -24.454 10.624 33.988 1.00 92.00 210 LEU A O 1
ATOM 1633 N N . LEU A 1 211 ? -26.597 10.445 34.617 1.00 86.56 211 LEU A N 1
ATOM 1634 C CA . LEU A 1 211 ? -26.346 10.523 36.060 1.00 86.56 211 LEU A CA 1
ATOM 1635 C C . LEU A 1 211 ? -25.981 9.199 36.717 1.00 86.56 211 LEU A C 1
ATOM 1637 O O . LEU A 1 211 ? -25.287 9.228 37.734 1.00 86.56 211 LEU A O 1
ATOM 1641 N N . ALA A 1 212 ? -26.392 8.042 36.189 1.00 76.31 212 ALA A N 1
ATOM 1642 C CA . ALA A 1 212 ? -26.120 6.806 36.925 1.00 76.31 212 ALA A CA 1
ATOM 1643 C C . ALA A 1 212 ? -24.609 6.488 37.029 1.00 76.31 212 ALA A C 1
ATOM 1645 O O . ALA A 1 212 ? -24.256 5.559 37.737 1.00 76.31 212 ALA A O 1
ATOM 1646 N N . ASP A 1 213 ? -23.704 7.207 36.338 1.00 68.31 213 ASP A N 1
ATOM 1647 C CA . ASP A 1 213 ? -22.247 6.958 36.407 1.00 68.31 213 ASP A CA 1
ATOM 1648 C C . ASP A 1 213 ? -21.676 7.604 37.664 1.00 68.31 213 ASP A C 1
ATOM 1650 O O . ASP A 1 213 ? -20.749 7.081 38.275 1.00 68.31 213 ASP A O 1
ATOM 1654 N N . LEU A 1 214 ? -22.309 8.696 38.102 1.00 65.44 214 LEU A N 1
ATOM 1655 C CA . LEU A 1 214 ? -22.080 9.282 39.411 1.00 65.44 214 LEU A CA 1
ATOM 1656 C C . LEU A 1 214 ? -22.638 8.375 40.512 1.00 65.44 214 LEU A C 1
ATOM 1658 O O . LEU A 1 214 ? -22.041 8.328 41.579 1.00 65.44 214 LEU A O 1
ATOM 1662 N N . GLN A 1 215 ? -23.721 7.624 40.270 1.00 63.97 215 GLN A N 1
ATOM 1663 C CA . GLN A 1 215 ? -24.315 6.710 41.260 1.00 63.97 215 GLN A CA 1
ATOM 1664 C C . GLN A 1 215 ? -23.611 5.344 41.360 1.00 63.97 215 GLN A C 1
ATOM 1666 O O . GLN A 1 215 ? -23.351 4.886 42.465 1.00 63.97 215 GLN A O 1
ATOM 1671 N N . GLU A 1 216 ? -23.228 4.712 40.247 1.00 62.31 216 GLU A N 1
ATOM 1672 C CA . GLU A 1 216 ? -22.476 3.442 40.266 1.00 62.31 216 GLU A CA 1
ATOM 1673 C C . GLU A 1 216 ? -21.065 3.633 40.825 1.00 62.31 216 GLU A C 1
ATOM 1675 O O . GLU A 1 216 ? -20.622 2.863 41.676 1.00 62.31 216 GLU A O 1
ATOM 1680 N N . LYS A 1 217 ? -20.368 4.701 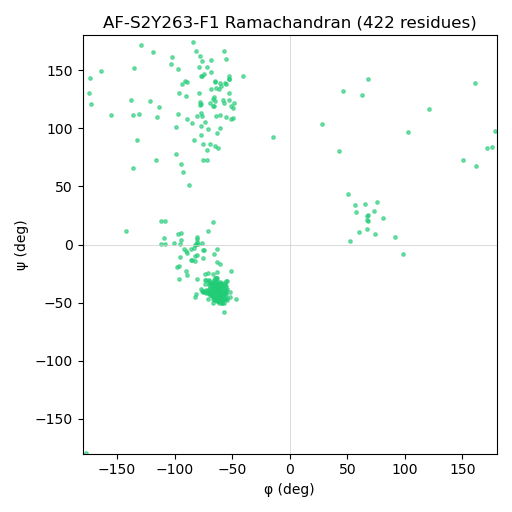40.408 1.00 56.53 217 LYS A N 1
ATOM 1681 C CA . LYS A 1 217 ? -19.047 5.009 40.964 1.00 56.53 217 LYS A CA 1
ATOM 1682 C C . LYS A 1 217 ? -19.142 5.482 42.409 1.00 56.53 217 LYS A C 1
ATOM 1684 O O . LYS A 1 217 ? -18.229 5.195 43.168 1.00 56.53 217 LYS A O 1
ATOM 1689 N N . SER A 1 218 ? -20.221 6.149 42.829 1.00 52.97 218 SER A N 1
ATOM 1690 C CA . SER A 1 218 ? -20.383 6.480 44.251 1.00 52.97 218 SER A CA 1
ATOM 1691 C C . SER A 1 218 ? -20.756 5.281 45.115 1.00 52.97 218 SER A C 1
ATOM 1693 O O . SER A 1 218 ? -20.288 5.200 46.240 1.00 52.97 218 SER A O 1
ATOM 1695 N N . SER A 1 219 ? -21.531 4.320 44.622 1.00 53.41 219 SER A N 1
ATOM 1696 C CA . SER A 1 219 ? -21.926 3.157 45.424 1.00 53.41 219 SER A CA 1
ATOM 1697 C C . SER A 1 219 ? -20.730 2.290 45.838 1.00 53.41 219 SER A C 1
ATOM 1699 O O . SER A 1 219 ? -20.645 1.893 46.999 1.00 53.41 219 SER A O 1
ATOM 1701 N N . ASP A 1 220 ? -19.794 2.034 44.918 1.00 51.75 220 ASP A N 1
ATOM 1702 C CA . ASP A 1 220 ? -18.614 1.204 45.202 1.00 51.75 220 ASP A CA 1
ATOM 1703 C C . ASP A 1 220 ? -17.367 2.016 45.586 1.00 51.75 220 ASP A C 1
ATOM 1705 O O . ASP A 1 220 ? -16.562 1.533 46.379 1.00 51.75 220 ASP A O 1
ATOM 1709 N N . ALA A 1 221 ? -17.203 3.257 45.102 1.00 51.91 221 ALA A N 1
ATOM 1710 C CA . ALA A 1 221 ? -16.052 4.100 45.461 1.00 51.91 221 ALA A CA 1
ATOM 1711 C C . ALA A 1 221 ? -16.317 5.086 46.618 1.00 51.91 221 ALA A C 1
ATOM 1713 O O . ALA A 1 221 ? -15.362 5.670 47.124 1.00 51.91 221 ALA A O 1
ATOM 1714 N N . LEU A 1 222 ? -17.570 5.274 47.069 1.00 48.41 222 LEU A N 1
ATOM 1715 C CA . LEU A 1 222 ? -17.909 6.020 48.300 1.00 48.41 222 LEU A CA 1
ATOM 1716 C C . LEU A 1 222 ? -18.397 5.123 49.445 1.00 48.41 222 LEU A C 1
ATOM 1718 O O . LEU A 1 222 ? -18.950 5.641 50.421 1.00 48.41 222 LEU A O 1
ATOM 1722 N N . ARG A 1 223 ? -18.107 3.813 49.436 1.00 57.81 223 ARG A N 1
ATOM 1723 C CA . ARG A 1 223 ? -17.797 3.183 50.727 1.00 57.81 223 ARG A CA 1
ATOM 1724 C C . ARG A 1 223 ? -16.516 3.843 51.210 1.00 57.81 223 ARG A C 1
ATOM 1726 O O . ARG A 1 223 ? -15.424 3.379 50.902 1.00 57.81 223 ARG A O 1
ATOM 1733 N N . ALA A 1 224 ? -16.675 4.991 51.873 1.00 56.97 224 ALA A N 1
ATOM 1734 C CA . ALA A 1 224 ? -15.584 5.662 52.542 1.00 56.97 224 ALA A CA 1
ATOM 1735 C C . ALA A 1 224 ? -14.881 4.580 53.365 1.00 56.97 224 ALA A C 1
ATOM 1737 O O . ALA A 1 224 ? -15.579 3.902 54.130 1.00 56.97 224 ALA A O 1
ATOM 1738 N N . PRO A 1 225 ? -13.578 4.343 53.142 1.00 60.81 225 PRO A N 1
ATOM 1739 C CA . PRO A 1 225 ? -12.830 3.393 53.944 1.00 60.81 225 PRO A CA 1
ATOM 1740 C C . PRO A 1 225 ? -13.119 3.731 55.398 1.00 60.81 225 PRO A C 1
ATOM 1742 O O . PRO A 1 225 ? -12.951 4.859 55.861 1.00 60.81 225 PRO A O 1
ATOM 1745 N N . SER A 1 226 ? -13.727 2.764 56.060 1.00 63.84 226 SER A N 1
ATOM 1746 C CA . SER A 1 226 ? -14.336 2.941 57.368 1.00 63.84 226 SER A CA 1
ATOM 1747 C C . SER A 1 226 ? -13.274 3.011 58.463 1.00 63.84 226 SER A C 1
ATOM 1749 O O . SER A 1 226 ? -13.568 3.408 59.591 1.00 63.84 226 SER A O 1
ATOM 1751 N N . THR A 1 227 ? -12.029 2.667 58.116 1.00 90.25 227 THR A N 1
ATOM 1752 C CA . THR A 1 227 ? -10.872 2.663 59.004 1.00 90.25 227 THR A CA 1
ATOM 1753 C C . THR A 1 227 ? -9.645 3.296 58.339 1.00 90.25 227 THR A C 1
ATOM 1755 O O . THR A 1 227 ? -9.471 3.242 57.122 1.00 90.25 227 THR A O 1
ATOM 1758 N N . GLU A 1 228 ? -8.762 3.872 59.157 1.00 89.69 228 GLU A N 1
ATOM 1759 C CA . GLU A 1 228 ? -7.444 4.380 58.743 1.00 89.69 228 GLU A CA 1
ATOM 1760 C C . GLU A 1 228 ? -6.604 3.294 58.048 1.00 89.69 228 GLU A C 1
ATOM 1762 O O . GLU A 1 228 ? -5.949 3.561 57.046 1.00 89.69 228 GLU A O 1
ATOM 1767 N N . HIS A 1 229 ? -6.720 2.043 58.501 1.00 90.25 229 HIS A N 1
ATOM 1768 C CA . HIS A 1 229 ? -6.035 0.903 57.896 1.00 90.25 229 HIS A CA 1
ATOM 1769 C C . HIS A 1 229 ? -6.468 0.637 56.443 1.00 90.25 229 HIS A C 1
ATOM 1771 O O . HIS A 1 229 ? -5.623 0.399 55.583 1.00 90.25 229 HIS A O 1
ATOM 1777 N N . GLU A 1 230 ? -7.770 0.732 56.142 1.00 83.81 230 GLU A N 1
ATOM 1778 C CA . GLU A 1 230 ? -8.283 0.589 54.770 1.00 83.81 230 GLU A CA 1
ATOM 1779 C C . GLU A 1 230 ? -7.780 1.721 53.854 1.00 83.81 230 GLU A C 1
ATOM 1781 O O . GLU A 1 230 ? -7.516 1.487 52.674 1.00 83.81 230 GLU A O 1
ATOM 1786 N N . LEU A 1 231 ? -7.601 2.940 54.383 1.00 83.88 231 LEU A N 1
ATOM 1787 C CA . LEU A 1 231 ? -6.992 4.052 53.641 1.00 83.88 231 LEU A CA 1
ATOM 1788 C C . LEU A 1 231 ? -5.515 3.792 53.337 1.00 83.88 231 LEU A C 1
ATOM 1790 O O . LEU A 1 231 ? -5.087 3.982 52.200 1.00 83.88 231 LEU A O 1
ATOM 1794 N N . GLU A 1 232 ? -4.742 3.342 54.325 1.00 89.88 232 GLU A N 1
ATOM 1795 C CA . GLU A 1 232 ? -3.325 3.009 54.140 1.00 89.88 232 GLU A CA 1
ATOM 1796 C C . GLU A 1 232 ? -3.130 1.890 53.109 1.00 89.88 232 GLU A C 1
ATOM 1798 O O . GLU A 1 232 ? -2.223 1.962 52.276 1.00 89.88 232 GLU A O 1
ATOM 1803 N N . GLU A 1 233 ? -3.997 0.873 53.119 1.00 90.12 233 GLU A N 1
ATOM 1804 C CA . GLU A 1 233 ? -3.966 -0.211 52.137 1.00 90.12 233 GLU A CA 1
ATOM 1805 C C . GLU A 1 233 ? -4.307 0.291 50.726 1.00 90.12 233 GLU A C 1
ATOM 1807 O O . GLU A 1 233 ? -3.617 -0.051 49.763 1.00 90.12 233 GLU A O 1
ATOM 1812 N N . GLN A 1 234 ? -5.314 1.160 50.590 1.00 83.94 234 GLN A N 1
ATOM 1813 C CA . GLN A 1 234 ? -5.655 1.777 49.306 1.00 83.94 234 GLN A CA 1
ATOM 1814 C C . GLN A 1 234 ? -4.533 2.670 48.768 1.00 83.94 234 GLN A C 1
ATOM 1816 O O . GLN A 1 234 ? -4.247 2.621 47.569 1.00 83.94 234 GLN A O 1
ATOM 1821 N N . VAL A 1 235 ? -3.876 3.458 49.627 1.00 89.62 235 VAL A N 1
ATOM 1822 C CA . VAL A 1 235 ? -2.716 4.277 49.245 1.00 89.62 235 VAL A CA 1
ATOM 1823 C C . VAL A 1 235 ? -1.576 3.382 48.774 1.00 89.62 235 VAL A C 1
ATOM 1825 O O . VAL A 1 235 ? -1.068 3.593 47.675 1.00 89.62 235 VAL A O 1
ATOM 1828 N N . ARG A 1 236 ? -1.242 2.325 49.524 1.00 92.50 236 ARG A N 1
ATOM 1829 C CA . ARG A 1 236 ? -0.201 1.365 49.130 1.00 92.50 236 ARG A CA 1
ATOM 1830 C C . ARG A 1 236 ? -0.519 0.703 47.788 1.00 92.50 236 ARG A C 1
ATOM 1832 O O . ARG A 1 236 ? 0.335 0.655 46.908 1.00 92.50 236 ARG A O 1
ATOM 1839 N N . ALA A 1 237 ? -1.760 0.264 47.585 1.00 87.00 237 ALA A N 1
ATOM 1840 C CA . ALA A 1 237 ? -2.196 -0.321 46.319 1.00 87.00 237 ALA A CA 1
ATOM 1841 C C . ALA A 1 237 ? -2.139 0.690 45.157 1.00 87.00 237 ALA A C 1
ATOM 1843 O O . ALA A 1 237 ? -1.818 0.324 44.023 1.00 87.00 237 ALA A O 1
ATOM 1844 N N . ALA A 1 238 ? -2.446 1.965 45.409 1.00 83.06 238 ALA A N 1
ATOM 1845 C CA . ALA A 1 238 ? -2.328 3.027 44.415 1.00 83.06 238 ALA A CA 1
ATOM 1846 C C . ALA A 1 238 ? -0.860 3.327 44.070 1.00 83.06 238 ALA A C 1
ATOM 1848 O O . ALA A 1 238 ? -0.539 3.476 42.890 1.00 83.06 238 ALA A O 1
ATOM 1849 N N . GLU A 1 239 ? 0.033 3.358 45.060 1.00 94.25 239 GLU A N 1
ATOM 1850 C CA . GLU A 1 239 ? 1.477 3.531 44.871 1.00 94.25 239 GLU A CA 1
ATOM 1851 C C . GLU A 1 239 ? 2.089 2.371 44.080 1.00 94.25 239 GLU A C 1
ATOM 1853 O O . GLU A 1 239 ? 2.827 2.603 43.122 1.00 94.25 239 GLU A O 1
ATOM 1858 N N . GLU A 1 240 ? 1.725 1.126 44.401 1.00 93.62 240 GLU A N 1
ATOM 1859 C CA . GLU A 1 240 ? 2.153 -0.062 43.655 1.00 93.62 240 GLU A CA 1
ATOM 1860 C C . GLU A 1 240 ? 1.690 -0.009 42.193 1.00 93.62 240 GLU A C 1
ATOM 1862 O O . GLU A 1 240 ? 2.473 -0.269 41.274 1.00 93.62 240 GLU A O 1
ATOM 1867 N N . ARG A 1 241 ? 0.435 0.395 41.950 1.00 90.50 241 ARG A N 1
ATOM 1868 C CA . ARG A 1 241 ? -0.085 0.598 40.588 1.00 90.50 241 ARG A CA 1
ATOM 1869 C C . ARG A 1 241 ? 0.655 1.716 39.861 1.00 90.50 241 ARG A C 1
ATOM 1871 O O . ARG A 1 241 ? 1.008 1.540 38.696 1.00 90.50 241 ARG A O 1
ATOM 1878 N N . LEU A 1 242 ? 0.913 2.845 40.522 1.00 91.00 242 LEU A N 1
ATOM 1879 C CA . LEU A 1 242 ? 1.647 3.969 39.937 1.00 91.00 242 LEU A CA 1
ATOM 1880 C C . LEU A 1 242 ? 3.077 3.556 39.566 1.00 91.00 242 LEU A C 1
ATOM 1882 O O . LEU A 1 242 ? 3.548 3.869 38.470 1.00 91.00 242 LEU A O 1
ATOM 1886 N N . PHE A 1 243 ? 3.745 2.803 40.440 1.00 94.44 243 PHE A N 1
ATOM 1887 C CA . PHE A 1 243 ? 5.070 2.252 40.186 1.00 94.44 243 PHE A CA 1
ATOM 1888 C C . PHE A 1 243 ? 5.064 1.281 38.999 1.00 94.44 243 PHE A C 1
ATOM 1890 O O . PHE A 1 243 ? 5.903 1.403 38.104 1.00 94.44 243 PHE A O 1
ATOM 1897 N N . ALA A 1 244 ? 4.090 0.368 38.936 1.00 90.62 244 ALA A N 1
ATOM 1898 C CA . ALA A 1 244 ? 3.946 -0.573 37.826 1.00 90.62 244 ALA A CA 1
ATOM 1899 C C . ALA A 1 244 ? 3.720 0.145 36.484 1.00 90.62 244 ALA A C 1
ATOM 1901 O O . ALA A 1 244 ? 4.385 -0.173 35.496 1.00 90.62 244 ALA A O 1
ATOM 1902 N N . VAL A 1 245 ? 2.843 1.156 36.453 1.00 88.06 245 VAL A N 1
ATOM 1903 C CA . VAL A 1 245 ? 2.593 1.975 35.255 1.00 88.06 245 VAL A CA 1
ATOM 1904 C C . VAL A 1 245 ? 3.848 2.752 34.849 1.00 88.06 245 VAL A C 1
ATOM 1906 O O . VAL A 1 245 ? 4.208 2.753 33.675 1.00 88.06 245 VAL A O 1
ATOM 1909 N N . SER A 1 246 ? 4.557 3.368 35.798 1.00 93.50 246 SER A N 1
ATOM 1910 C CA . SER A 1 246 ? 5.805 4.093 35.523 1.00 93.50 246 SER A CA 1
ATOM 1911 C C . SER A 1 246 ? 6.900 3.171 34.969 1.00 93.50 246 SER A C 1
ATOM 1913 O O . SER A 1 246 ? 7.555 3.498 33.978 1.00 93.50 246 SER A O 1
ATOM 1915 N N . SER A 1 247 ? 7.062 1.978 35.549 1.00 95.06 247 SER A N 1
ATOM 1916 C CA . SER A 1 247 ? 7.992 0.952 35.060 1.00 95.06 247 SER A CA 1
ATOM 1917 C C . SER A 1 247 ? 7.663 0.533 33.624 1.00 95.06 247 SER A C 1
ATOM 1919 O O . SER A 1 247 ? 8.534 0.561 32.752 1.00 95.06 247 SER A O 1
ATOM 1921 N N . PHE A 1 248 ? 6.385 0.252 33.350 1.00 92.12 248 PHE A N 1
ATOM 1922 C CA . PHE A 1 248 ? 5.906 -0.082 32.012 1.00 92.12 248 PHE A CA 1
ATOM 1923 C C . PHE A 1 248 ? 6.172 1.044 31.001 1.00 92.12 248 PHE A C 1
ATOM 1925 O O . PHE A 1 248 ? 6.688 0.787 29.913 1.00 92.12 248 PHE A O 1
ATOM 1932 N N . MET A 1 249 ? 5.889 2.299 31.362 1.00 90.94 249 MET A N 1
ATOM 1933 C CA . MET A 1 249 ? 6.147 3.464 30.505 1.00 90.94 249 MET A CA 1
ATOM 1934 C C . MET A 1 249 ? 7.639 3.638 30.202 1.00 90.94 249 MET A C 1
ATOM 1936 O O . MET A 1 249 ? 8.009 3.916 29.061 1.00 90.94 249 MET A O 1
ATOM 1940 N N . ASN A 1 250 ? 8.510 3.419 31.189 1.00 94.25 250 ASN A N 1
ATOM 1941 C CA . ASN A 1 250 ? 9.958 3.470 30.997 1.00 94.25 250 ASN A CA 1
ATOM 1942 C C . ASN A 1 250 ? 10.460 2.347 30.080 1.00 94.25 250 ASN A C 1
ATOM 1944 O O . ASN A 1 250 ? 11.326 2.578 29.234 1.00 94.25 250 ASN A O 1
ATOM 1948 N N . GLU A 1 251 ? 9.918 1.136 30.209 1.00 94.62 251 GLU A N 1
ATOM 1949 C CA . GLU A 1 251 ? 10.246 0.034 29.305 1.00 94.62 251 GLU A CA 1
ATOM 1950 C C . GLU A 1 251 ? 9.763 0.317 27.876 1.00 94.62 251 GLU A C 1
ATOM 1952 O O . GLU A 1 251 ? 10.523 0.144 26.920 1.00 94.62 251 GLU A O 1
ATOM 1957 N N . ALA A 1 252 ? 8.536 0.820 27.723 1.00 86.12 252 ALA A N 1
ATOM 1958 C CA . ALA A 1 252 ? 7.988 1.230 26.436 1.00 86.12 252 ALA A CA 1
ATOM 1959 C C . ALA A 1 252 ? 8.848 2.323 25.778 1.00 86.12 252 ALA A C 1
ATOM 1961 O O . ALA A 1 252 ? 9.180 2.211 24.596 1.00 86.12 252 ALA A O 1
ATOM 1962 N N . ALA A 1 253 ? 9.294 3.324 26.545 1.00 91.00 253 ALA A N 1
ATOM 1963 C CA . ALA A 1 253 ? 10.194 4.368 26.064 1.00 91.00 253 ALA A CA 1
ATOM 1964 C C . ALA A 1 253 ? 11.540 3.795 25.586 1.00 91.00 253 ALA A C 1
ATOM 1966 O O . ALA A 1 253 ? 12.007 4.144 24.503 1.00 91.00 253 ALA A O 1
ATOM 1967 N N . ARG A 1 254 ? 12.140 2.853 26.331 1.00 96.69 254 ARG A N 1
ATOM 1968 C CA . ARG A 1 254 ? 13.382 2.172 25.910 1.00 96.69 254 ARG A CA 1
ATOM 1969 C C . ARG A 1 254 ? 13.194 1.381 24.615 1.00 96.69 254 ARG A C 1
ATOM 1971 O O . ARG A 1 254 ? 14.048 1.449 23.731 1.00 96.69 254 ARG A O 1
ATOM 1978 N N . ARG A 1 255 ? 12.079 0.655 24.482 1.00 94.44 255 ARG A N 1
ATOM 1979 C CA . ARG A 1 255 ? 11.743 -0.094 23.259 1.00 94.44 255 ARG A CA 1
ATOM 1980 C C . ARG A 1 255 ? 11.572 0.842 22.060 1.00 94.44 255 ARG A C 1
ATOM 1982 O O . ARG A 1 255 ? 12.071 0.528 20.982 1.00 94.44 255 ARG A O 1
ATOM 1989 N N . LEU A 1 256 ? 10.926 1.994 22.253 1.00 91.81 256 LEU A N 1
ATOM 1990 C CA . LEU A 1 256 ? 10.749 3.002 21.207 1.00 91.81 256 LEU A CA 1
ATOM 1991 C C . LEU A 1 256 ? 12.089 3.604 20.759 1.00 91.81 256 LEU A C 1
ATOM 1993 O O . LEU A 1 256 ? 12.352 3.676 19.561 1.00 91.81 256 LEU A O 1
ATOM 1997 N N . THR A 1 257 ? 12.968 3.967 21.697 1.00 94.81 257 THR A N 1
ATOM 1998 C CA . THR A 1 257 ? 14.313 4.472 21.374 1.00 94.81 257 THR A CA 1
ATOM 1999 C C . THR A 1 257 ? 15.126 3.445 20.584 1.00 94.81 257 THR A C 1
ATOM 2001 O O . THR A 1 257 ? 15.665 3.774 19.528 1.00 94.81 257 THR A O 1
ATOM 2004 N N . ALA A 1 258 ? 15.136 2.178 21.013 1.00 93.50 258 ALA A N 1
ATOM 2005 C CA . ALA A 1 258 ? 15.824 1.107 20.289 1.00 93.50 258 ALA A CA 1
ATOM 2006 C C . ALA A 1 258 ? 15.249 0.882 18.875 1.00 93.50 258 ALA A C 1
ATOM 2008 O O . ALA A 1 258 ? 15.986 0.574 17.937 1.00 93.50 258 ALA A O 1
ATOM 2009 N N . ALA A 1 259 ? 13.935 1.041 18.694 1.00 87.31 259 ALA A N 1
ATOM 2010 C CA . ALA A 1 259 ? 13.303 0.970 17.378 1.00 87.31 259 ALA A CA 1
ATOM 2011 C C . ALA A 1 259 ? 13.737 2.131 16.465 1.00 87.31 259 ALA A C 1
ATOM 2013 O O . ALA A 1 259 ? 14.055 1.897 15.297 1.00 87.31 259 ALA A O 1
ATOM 2014 N N . HIS A 1 260 ? 13.815 3.358 16.990 1.00 90.88 260 HIS A N 1
ATOM 2015 C CA . HIS A 1 260 ? 14.320 4.512 16.241 1.00 90.88 260 HIS A CA 1
ATOM 2016 C C . HIS A 1 260 ? 15.786 4.345 15.823 1.00 90.88 260 HIS A C 1
ATOM 2018 O O . HIS A 1 260 ? 16.130 4.648 14.681 1.00 90.88 260 HIS A O 1
ATOM 2024 N N . GLU A 1 261 ? 16.642 3.806 16.693 1.00 96.44 261 GLU A N 1
ATOM 2025 C CA . GLU A 1 261 ? 18.046 3.534 16.360 1.00 96.44 261 GLU A CA 1
ATOM 2026 C C . GLU A 1 261 ? 18.181 2.518 15.218 1.00 96.44 261 GLU A C 1
ATOM 2028 O O . GLU A 1 261 ? 18.944 2.741 14.275 1.00 96.44 261 GLU A O 1
ATOM 2033 N N . ARG A 1 262 ? 17.390 1.436 15.242 1.00 94.50 262 ARG A N 1
ATOM 2034 C CA . ARG A 1 262 ? 17.349 0.454 14.142 1.00 94.50 262 ARG A CA 1
ATOM 2035 C C . ARG A 1 262 ? 16.902 1.093 12.829 1.00 94.50 262 ARG A C 1
ATOM 2037 O O . ARG A 1 262 ? 17.499 0.827 11.788 1.00 94.50 262 ARG A O 1
ATOM 2044 N N . LEU A 1 263 ? 15.891 1.961 12.875 1.00 90.50 263 LEU A N 1
ATOM 2045 C CA . LEU A 1 263 ? 15.406 2.679 11.696 1.00 90.50 263 LEU A CA 1
ATOM 2046 C C . LEU A 1 263 ? 16.472 3.636 11.136 1.00 90.50 263 LEU A C 1
ATOM 2048 O O . LEU A 1 263 ? 16.639 3.721 9.921 1.00 90.50 263 LEU A O 1
ATOM 2052 N N . ALA A 1 264 ? 17.251 4.289 12.002 1.00 94.06 264 ALA A N 1
ATOM 2053 C CA . ALA A 1 264 ? 18.362 5.148 11.595 1.00 94.06 264 ALA A CA 1
ATOM 2054 C C . ALA A 1 264 ? 19.534 4.368 10.964 1.00 94.06 264 ALA A C 1
ATOM 2056 O O . ALA A 1 264 ? 20.200 4.877 10.061 1.00 94.06 264 ALA A O 1
ATOM 2057 N N . VAL A 1 265 ? 19.810 3.137 11.410 1.00 96.50 265 VAL A N 1
ATOM 2058 C CA . VAL A 1 265 ? 20.790 2.249 10.751 1.00 96.50 265 VAL A CA 1
ATOM 2059 C C . VAL A 1 265 ? 20.289 1.835 9.366 1.00 96.50 265 VAL A C 1
ATOM 2061 O O . VAL A 1 265 ? 20.996 2.051 8.384 1.00 96.50 265 VAL A O 1
ATOM 2064 N N . ALA A 1 266 ? 19.047 1.355 9.264 1.00 92.00 266 ALA A N 1
ATOM 2065 C CA . ALA A 1 266 ? 18.455 0.946 7.990 1.00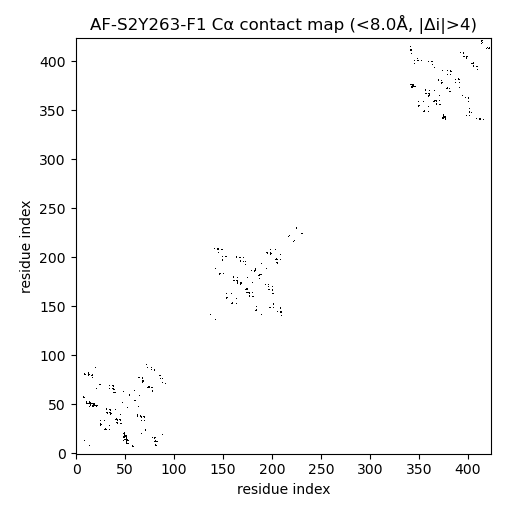 92.00 266 ALA A CA 1
ATOM 2066 C C . ALA A 1 266 ? 18.391 2.099 6.967 1.00 92.00 266 ALA A C 1
ATOM 2068 O O . ALA A 1 266 ? 18.614 1.894 5.774 1.00 92.00 266 ALA A O 1
ATOM 2069 N N . ALA A 1 267 ? 18.129 3.329 7.423 1.00 92.94 267 ALA A N 1
ATOM 2070 C CA . ALA A 1 267 ? 18.141 4.512 6.564 1.00 92.94 267 ALA A CA 1
ATOM 2071 C C . ALA A 1 267 ? 19.531 4.780 5.959 1.00 92.94 267 ALA A C 1
ATOM 2073 O O . ALA A 1 267 ? 19.633 5.046 4.761 1.00 92.94 267 ALA A O 1
ATOM 2074 N N . ARG A 1 268 ? 20.600 4.646 6.758 1.00 97.19 268 ARG A N 1
ATOM 2075 C CA . ARG A 1 268 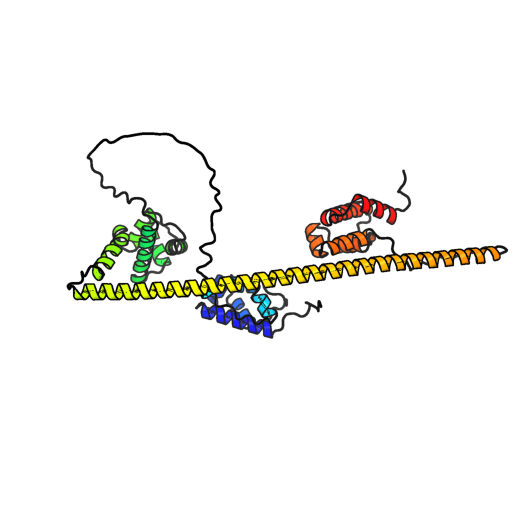? 21.988 4.797 6.288 1.00 97.19 268 ARG A CA 1
ATOM 2076 C C . ARG A 1 268 ? 22.382 3.704 5.295 1.00 97.19 268 ARG A C 1
ATOM 2078 O O . ARG A 1 268 ? 23.023 4.000 4.291 1.00 97.19 268 ARG A O 1
ATOM 2085 N N . GLU A 1 269 ? 21.968 2.461 5.533 1.00 95.12 269 GLU A N 1
ATOM 2086 C CA . GLU A 1 269 ? 22.199 1.353 4.596 1.00 95.12 269 GLU A CA 1
ATOM 2087 C C . GLU A 1 269 ? 21.485 1.577 3.255 1.00 95.12 269 GLU A C 1
ATOM 2089 O O . GLU A 1 269 ? 22.075 1.369 2.193 1.00 95.12 269 GLU A O 1
ATOM 2094 N N . LEU A 1 270 ? 20.240 2.065 3.284 1.00 94.56 270 LEU A N 1
ATOM 2095 C CA . LEU A 1 270 ? 19.486 2.395 2.074 1.00 94.56 270 LEU A CA 1
ATOM 2096 C C . LEU A 1 270 ? 20.154 3.519 1.269 1.00 94.56 270 LEU A C 1
ATOM 2098 O O . LEU A 1 270 ? 20.196 3.462 0.038 1.00 94.56 270 LEU A O 1
ATOM 2102 N N . GLU A 1 271 ? 20.671 4.542 1.944 1.00 96.00 271 GLU A N 1
ATOM 2103 C CA . GLU A 1 271 ? 21.403 5.635 1.303 1.00 96.00 271 GLU A CA 1
ATOM 2104 C C . GLU A 1 271 ? 22.719 5.147 0.679 1.00 96.00 271 GLU A C 1
ATOM 2106 O O . GLU A 1 271 ? 22.995 5.447 -0.485 1.00 96.00 271 GLU A O 1
ATOM 2111 N N . ALA A 1 272 ? 23.480 4.309 1.388 1.00 94.69 272 ALA A N 1
ATOM 2112 C CA . ALA A 1 272 ? 24.686 3.681 0.852 1.00 94.69 272 ALA A CA 1
ATOM 2113 C C . ALA A 1 272 ? 24.385 2.826 -0.394 1.00 94.69 272 ALA A C 1
ATOM 2115 O O . ALA A 1 272 ? 25.086 2.935 -1.402 1.00 94.69 272 ALA A O 1
ATOM 2116 N N . ALA A 1 273 ? 23.304 2.040 -0.370 1.00 90.00 273 ALA A N 1
ATOM 2117 C CA . ALA A 1 273 ? 22.866 1.244 -1.516 1.00 90.00 273 ALA A CA 1
ATOM 2118 C C . ALA A 1 273 ? 22.473 2.116 -2.722 1.00 90.00 273 ALA A C 1
ATOM 2120 O O . ALA A 1 273 ? 22.813 1.790 -3.861 1.00 90.00 273 ALA A O 1
ATOM 2121 N N . ARG A 1 274 ? 21.799 3.253 -2.494 1.00 94.69 274 ARG A N 1
ATOM 2122 C CA . ARG A 1 274 ? 21.474 4.223 -3.556 1.00 94.69 274 ARG A CA 1
ATOM 2123 C C . ARG A 1 274 ? 22.728 4.837 -4.168 1.00 94.69 274 ARG A C 1
ATOM 2125 O O . ARG A 1 274 ? 22.820 4.924 -5.391 1.00 94.69 274 ARG A O 1
ATOM 2132 N N . ASN A 1 275 ? 23.697 5.218 -3.342 1.00 95.56 275 ASN A N 1
ATOM 2133 C CA . ASN A 1 275 ? 24.962 5.773 -3.818 1.00 95.56 275 ASN A CA 1
ATOM 2134 C C . ASN A 1 275 ? 25.743 4.745 -4.649 1.00 95.56 275 ASN A C 1
ATOM 2136 O O . ASN A 1 275 ? 26.220 5.079 -5.733 1.00 95.56 275 ASN A O 1
ATOM 2140 N N . ALA A 1 276 ? 25.786 3.483 -4.212 1.00 93.06 276 ALA A N 1
ATOM 2141 C CA . ALA A 1 276 ? 26.386 2.391 -4.979 1.00 93.06 276 ALA A CA 1
ATOM 2142 C C . ALA A 1 276 ? 25.674 2.159 -6.326 1.00 93.06 276 ALA A C 1
ATOM 2144 O O . ALA A 1 276 ? 26.332 2.002 -7.354 1.00 93.06 276 ALA A O 1
ATOM 2145 N N . ALA A 1 277 ? 24.337 2.194 -6.350 1.00 90.50 277 ALA A N 1
ATOM 2146 C CA . ALA A 1 277 ? 23.562 2.059 -7.583 1.00 90.50 277 ALA A CA 1
ATOM 2147 C C . ALA A 1 277 ? 23.811 3.220 -8.563 1.00 90.50 277 ALA A C 1
ATOM 2149 O O . ALA A 1 277 ? 23.954 2.995 -9.764 1.00 90.50 277 ALA A O 1
ATOM 2150 N N . ASN A 1 278 ? 23.907 4.455 -8.061 1.00 92.75 278 ASN A N 1
ATOM 2151 C CA . ASN A 1 278 ? 24.234 5.623 -8.879 1.00 92.75 278 ASN A CA 1
ATOM 2152 C C . ASN A 1 278 ? 25.658 5.539 -9.446 1.00 92.75 278 ASN A C 1
ATOM 2154 O O . ASN A 1 278 ? 25.852 5.817 -10.627 1.00 92.75 278 ASN A O 1
ATOM 2158 N N . ALA A 1 279 ? 26.631 5.094 -8.645 1.00 94.50 279 ALA A N 1
ATOM 2159 C CA . ALA A 1 279 ? 27.997 4.865 -9.110 1.00 94.50 279 ALA A CA 1
ATOM 2160 C C . ALA A 1 279 ? 28.051 3.790 -10.210 1.00 94.50 279 ALA A C 1
ATOM 2162 O O . ALA A 1 279 ? 28.663 4.004 -11.252 1.00 94.50 279 ALA A O 1
ATOM 2163 N N . ALA A 1 280 ? 27.341 2.670 -10.033 1.00 88.44 280 ALA A N 1
ATOM 2164 C CA . ALA A 1 280 ? 27.238 1.632 -11.059 1.00 88.44 280 ALA A CA 1
ATOM 2165 C C . ALA A 1 280 ? 26.589 2.152 -12.355 1.00 88.44 280 ALA A C 1
ATOM 2167 O O . ALA A 1 280 ? 27.007 1.787 -13.454 1.00 88.44 280 ALA A O 1
ATOM 2168 N N . ARG A 1 281 ? 25.589 3.036 -12.241 1.00 93.75 281 ARG A N 1
ATOM 2169 C CA . ARG A 1 281 ? 24.946 3.674 -13.395 1.00 93.75 281 ARG A CA 1
ATOM 2170 C C . ARG A 1 281 ? 25.900 4.591 -14.157 1.00 93.75 281 ARG A C 1
ATOM 2172 O O . ARG A 1 281 ? 25.867 4.564 -15.382 1.00 93.75 281 ARG A O 1
ATOM 2179 N N . ALA A 1 282 ? 26.733 5.355 -13.453 1.00 92.19 282 ALA A N 1
ATOM 2180 C CA . ALA A 1 282 ? 27.748 6.204 -14.073 1.00 92.19 282 ALA A CA 1
ATOM 2181 C C . ALA A 1 282 ? 28.757 5.362 -14.873 1.00 92.19 282 ALA A C 1
ATOM 2183 O O . ALA A 1 282 ? 28.941 5.607 -16.058 1.00 92.19 282 ALA A O 1
ATOM 2184 N N . VAL A 1 283 ? 29.285 4.281 -14.281 1.00 95.44 283 VAL A N 1
ATOM 2185 C CA . VAL A 1 283 ? 30.196 3.350 -14.979 1.00 95.44 283 VAL A CA 1
ATOM 2186 C C . VAL A 1 283 ? 29.553 2.759 -16.239 1.00 95.44 283 VAL A C 1
ATOM 2188 O O . VAL A 1 283 ? 30.197 2.658 -17.280 1.00 95.44 283 VAL A O 1
ATOM 2191 N N . TYR A 1 284 ? 28.274 2.380 -16.174 1.00 92.81 284 TYR A N 1
ATOM 2192 C CA . TYR A 1 284 ? 27.551 1.877 -17.345 1.00 92.81 284 TYR A CA 1
ATOM 2193 C C . TYR A 1 284 ? 27.388 2.940 -18.444 1.00 92.81 284 TYR A C 1
ATOM 2195 O O . TYR A 1 284 ? 27.511 2.624 -19.625 1.00 92.81 284 TYR A O 1
ATOM 2203 N N . GLN A 1 285 ? 27.113 4.192 -18.070 1.00 91.44 285 GLN A N 1
ATOM 2204 C CA . GLN A 1 285 ? 26.991 5.300 -19.021 1.00 91.44 285 GLN A CA 1
ATOM 2205 C C . GLN A 1 285 ? 28.321 5.607 -19.711 1.00 91.44 285 GLN A C 1
ATOM 2207 O O . GLN A 1 285 ? 28.329 5.774 -20.929 1.00 91.44 285 GLN A O 1
ATOM 2212 N N . ASP A 1 286 ? 29.427 5.606 -18.964 1.00 93.00 286 ASP A N 1
ATOM 2213 C CA . ASP A 1 286 ? 30.771 5.789 -19.520 1.00 93.00 286 ASP A CA 1
ATOM 2214 C C . ASP A 1 286 ? 31.112 4.670 -20.518 1.00 93.00 286 ASP A C 1
ATOM 2216 O O . ASP A 1 286 ? 31.585 4.939 -21.621 1.00 93.00 286 ASP A O 1
ATOM 2220 N N . ALA A 1 287 ? 30.782 3.417 -20.187 1.00 92.44 287 ALA A N 1
ATOM 2221 C CA . ALA A 1 287 ? 30.990 2.280 -21.083 1.00 92.44 287 ALA A CA 1
ATOM 2222 C C . ALA A 1 287 ? 30.124 2.347 -22.360 1.00 92.44 287 ALA A C 1
ATOM 2224 O O . ALA A 1 287 ? 30.582 1.983 -23.444 1.00 92.44 287 ALA A O 1
ATOM 2225 N N . GLU A 1 288 ? 28.871 2.810 -22.270 1.00 90.19 288 GLU A N 1
ATOM 2226 C CA . GLU A 1 288 ? 28.036 3.038 -23.460 1.00 90.19 288 GLU A CA 1
ATOM 2227 C C . GLU A 1 288 ? 28.564 4.195 -24.320 1.00 90.19 288 GLU A C 1
ATOM 2229 O O . GLU A 1 288 ? 28.499 4.107 -25.547 1.00 90.19 288 GLU A O 1
ATOM 2234 N N . ALA A 1 289 ? 29.124 5.244 -23.709 1.00 91.25 289 ALA A N 1
ATOM 2235 C CA . ALA A 1 289 ? 29.776 6.326 -24.441 1.00 91.25 289 ALA A CA 1
ATOM 2236 C C . ALA A 1 289 ? 31.016 5.820 -25.199 1.00 91.25 289 ALA A C 1
ATOM 2238 O O . ALA A 1 289 ? 31.127 6.041 -26.404 1.00 91.25 289 ALA A O 1
ATOM 2239 N N . GLU A 1 290 ? 31.885 5.046 -24.542 1.00 95.25 290 GLU A N 1
ATOM 2240 C CA . GLU A 1 290 ? 33.055 4.425 -25.179 1.00 95.25 290 GLU A CA 1
ATOM 2241 C C . GLU A 1 290 ? 32.646 3.508 -26.344 1.00 95.25 290 GLU A C 1
ATOM 2243 O O . GLU A 1 290 ? 33.211 3.559 -27.439 1.00 95.25 290 GLU A O 1
ATOM 2248 N N . LYS A 1 291 ? 31.607 2.693 -26.147 1.00 93.81 291 LYS A N 1
ATOM 2249 C CA . LYS A 1 291 ? 31.045 1.850 -27.207 1.00 93.81 291 LYS A CA 1
ATOM 2250 C C . LYS A 1 291 ? 30.522 2.678 -28.382 1.00 93.81 291 LYS A C 1
ATOM 2252 O O . LYS A 1 291 ? 30.735 2.281 -29.529 1.00 93.81 291 LYS A O 1
ATOM 2257 N N . ALA A 1 292 ? 29.843 3.796 -28.129 1.00 88.38 292 ALA A N 1
ATOM 2258 C CA . ALA A 1 292 ? 29.357 4.682 -29.184 1.00 88.38 292 ALA A CA 1
ATOM 2259 C C . ALA A 1 292 ? 30.519 5.286 -29.992 1.00 88.38 292 ALA A C 1
ATOM 2261 O O . ALA A 1 292 ? 30.464 5.282 -31.226 1.00 88.38 292 ALA A O 1
ATOM 2262 N N . ASP A 1 293 ? 31.595 5.708 -29.324 1.00 92.44 293 ASP A N 1
ATOM 2263 C CA . ASP A 1 293 ? 32.813 6.211 -29.970 1.00 92.44 293 ASP A CA 1
ATOM 2264 C C . ASP A 1 293 ? 33.474 5.138 -30.844 1.00 92.44 293 ASP A C 1
ATOM 2266 O O . ASP A 1 293 ? 33.809 5.391 -32.006 1.00 92.44 293 ASP A O 1
ATOM 2270 N N . LEU A 1 294 ? 33.592 3.904 -30.343 1.00 94.19 294 LEU A N 1
ATOM 2271 C CA . LEU A 1 294 ? 34.113 2.773 -31.119 1.00 94.19 294 LEU A CA 1
ATOM 2272 C C . LEU A 1 294 ? 33.241 2.460 -32.343 1.00 94.19 294 LEU A C 1
ATOM 2274 O O . LEU A 1 294 ? 33.764 2.182 -33.423 1.00 94.19 294 LEU A O 1
ATOM 2278 N N . GLN A 1 295 ? 31.915 2.546 -32.214 1.00 90.31 295 GLN A N 1
ATOM 2279 C CA . GLN A 1 295 ? 30.995 2.389 -33.346 1.00 90.31 295 GLN A CA 1
ATOM 2280 C C . GLN A 1 295 ? 31.186 3.491 -34.398 1.00 90.31 295 GLN A C 1
ATOM 2282 O O . GLN A 1 295 ? 31.144 3.209 -35.601 1.00 90.31 295 GLN A O 1
ATOM 2287 N N . HIS A 1 296 ? 31.437 4.731 -33.972 1.00 87.88 296 HIS A N 1
ATOM 2288 C CA . HIS A 1 296 ? 31.723 5.843 -34.880 1.00 87.88 296 HIS A CA 1
ATOM 2289 C C . HIS A 1 296 ? 33.051 5.625 -35.615 1.00 87.88 296 HIS A C 1
ATOM 2291 O O . HIS A 1 296 ? 33.100 5.751 -36.840 1.00 87.88 296 HIS A O 1
ATOM 2297 N N . GLN A 1 297 ? 34.104 5.216 -34.901 1.00 92.25 297 GLN A N 1
ATOM 2298 C CA . GLN A 1 297 ? 35.399 4.874 -35.500 1.00 92.25 297 GLN A CA 1
ATOM 2299 C C . GLN A 1 297 ? 35.274 3.729 -36.510 1.00 92.25 297 GLN A C 1
ATOM 2301 O O . GLN A 1 297 ? 35.789 3.827 -37.624 1.00 92.25 297 GLN A O 1
ATOM 2306 N N . TYR A 1 298 ? 34.551 2.666 -36.157 1.00 92.06 298 TYR A N 1
ATOM 2307 C CA . TYR A 1 298 ? 34.295 1.540 -37.053 1.00 92.06 298 TYR A CA 1
ATOM 2308 C C . TYR A 1 298 ? 33.596 1.987 -38.344 1.00 92.06 298 TYR A C 1
ATOM 2310 O O . TYR A 1 298 ? 34.041 1.654 -39.444 1.00 92.06 298 TYR A O 1
ATOM 2318 N N . THR A 1 299 ? 32.549 2.805 -38.218 1.00 89.19 299 THR A N 1
ATOM 2319 C CA . THR A 1 299 ? 31.792 3.340 -39.361 1.00 89.19 299 THR A CA 1
ATOM 2320 C C . THR A 1 299 ? 32.668 4.224 -40.254 1.00 89.19 299 THR A C 1
ATOM 2322 O O . THR A 1 299 ? 32.645 4.091 -41.478 1.00 89.19 299 THR A O 1
ATOM 2325 N N . TYR A 1 300 ? 33.502 5.079 -39.656 1.00 91.44 300 TYR A N 1
ATOM 2326 C CA . TYR A 1 300 ? 34.472 5.897 -40.384 1.00 91.44 300 TYR A CA 1
ATOM 2327 C C . TYR A 1 300 ? 35.466 5.041 -41.186 1.00 91.44 300 TYR A C 1
ATOM 2329 O O . TYR A 1 300 ? 35.709 5.304 -42.367 1.00 91.44 300 TYR A O 1
ATOM 2337 N N . LEU A 1 301 ? 36.019 3.991 -40.570 1.00 93.38 301 LEU A N 1
ATOM 2338 C CA . LEU A 1 301 ? 36.962 3.086 -41.230 1.00 93.38 301 LEU A CA 1
ATOM 2339 C C . LEU A 1 301 ? 36.314 2.336 -42.399 1.00 93.38 301 LEU A C 1
ATOM 2341 O O . LEU A 1 301 ? 36.938 2.225 -43.456 1.00 93.38 301 LEU A O 1
ATOM 2345 N N . LEU A 1 302 ? 35.067 1.880 -42.252 1.00 90.88 302 LEU A N 1
ATOM 2346 C CA . LEU A 1 302 ? 34.309 1.280 -43.354 1.00 90.88 302 LEU A CA 1
ATOM 2347 C C . LEU A 1 302 ? 34.153 2.257 -44.526 1.00 90.88 302 LEU A C 1
ATOM 2349 O O . LEU A 1 302 ? 34.540 1.929 -45.649 1.00 90.88 302 LEU A O 1
ATOM 2353 N N . GLY A 1 303 ? 33.700 3.486 -44.259 1.00 87.81 303 GLY A N 1
ATOM 2354 C CA . GLY A 1 303 ? 33.566 4.517 -45.293 1.00 87.81 303 GLY A CA 1
ATOM 2355 C C . GLY A 1 303 ? 34.894 4.838 -45.992 1.00 87.81 303 GLY A C 1
ATOM 2356 O O . GLY A 1 303 ? 34.941 5.043 -47.212 1.00 87.81 303 GLY A O 1
ATOM 2357 N N . ARG A 1 304 ? 36.011 4.813 -45.253 1.00 93.06 304 ARG A N 1
ATOM 2358 C CA . ARG A 1 304 ? 37.352 4.992 -45.824 1.00 93.06 304 ARG A CA 1
ATOM 2359 C C . ARG A 1 304 ? 37.758 3.825 -46.725 1.00 93.06 304 ARG A C 1
ATOM 2361 O O . ARG A 1 304 ? 38.302 4.070 -47.802 1.00 93.06 304 ARG A O 1
ATOM 2368 N N . ILE A 1 305 ? 37.496 2.584 -46.312 1.00 91.31 305 ILE A N 1
ATOM 2369 C CA . ILE A 1 305 ? 37.764 1.381 -47.115 1.00 91.31 305 ILE A CA 1
ATOM 2370 C C . ILE A 1 305 ? 36.979 1.434 -48.428 1.00 91.31 305 ILE A C 1
ATOM 2372 O O . ILE A 1 305 ? 37.552 1.189 -49.492 1.00 91.31 305 ILE A O 1
ATOM 2376 N N . ASP A 1 306 ? 35.700 1.796 -48.379 1.00 90.50 306 ASP A N 1
ATOM 2377 C CA . ASP A 1 306 ? 34.860 1.861 -49.575 1.00 90.50 306 ASP A CA 1
ATOM 2378 C C . ASP A 1 306 ? 35.291 2.983 -50.525 1.00 90.50 306 ASP A C 1
ATOM 2380 O O . ASP A 1 306 ? 35.365 2.771 -51.738 1.00 90.50 306 ASP A O 1
ATOM 2384 N N . SER A 1 307 ? 35.715 4.129 -49.986 1.00 88.94 307 SER A N 1
ATOM 2385 C CA . SER A 1 307 ? 36.320 5.211 -50.777 1.00 88.94 307 SER A CA 1
ATOM 2386 C C . SER A 1 307 ? 37.592 4.757 -51.506 1.00 88.94 307 SER A C 1
ATOM 2388 O O . SER A 1 307 ? 37.773 5.043 -52.690 1.00 88.94 307 SER A O 1
ATOM 2390 N N . LEU A 1 308 ? 38.469 4.005 -50.828 1.00 94.00 308 LEU A N 1
ATOM 2391 C CA . LEU A 1 308 ? 39.688 3.452 -51.433 1.00 94.00 308 LEU A CA 1
ATOM 2392 C C . LEU A 1 308 ? 39.368 2.416 -52.521 1.00 94.00 308 LEU A C 1
ATOM 2394 O O . LEU A 1 308 ? 40.009 2.402 -53.573 1.00 94.00 308 LEU A O 1
ATOM 2398 N N . ARG A 1 309 ? 38.357 1.566 -52.302 1.00 92.12 309 ARG A N 1
ATOM 2399 C CA . ARG A 1 309 ? 37.879 0.608 -53.312 1.00 92.12 309 ARG A CA 1
ATOM 2400 C C . ARG A 1 309 ? 37.324 1.321 -54.545 1.00 92.12 309 ARG A C 1
ATOM 2402 O O . ARG A 1 309 ? 37.620 0.901 -55.664 1.00 92.12 309 ARG A O 1
ATOM 2409 N N . ALA A 1 310 ? 36.562 2.398 -54.355 1.00 88.44 310 ALA A N 1
ATOM 2410 C CA . ALA A 1 310 ? 36.027 3.208 -55.445 1.00 88.44 310 ALA A CA 1
ATOM 2411 C C . ALA A 1 310 ? 37.143 3.878 -56.263 1.00 88.44 310 ALA A C 1
ATOM 2413 O O . ALA A 1 310 ? 37.129 3.789 -57.492 1.00 88.44 310 ALA A O 1
ATOM 2414 N N . ALA A 1 311 ? 38.147 4.461 -55.597 1.00 90.12 311 ALA A N 1
ATOM 2415 C CA . ALA A 1 311 ? 39.313 5.054 -56.254 1.00 90.12 311 ALA A CA 1
ATOM 2416 C C . ALA A 1 311 ? 40.081 4.023 -57.099 1.00 90.12 311 ALA A C 1
ATOM 2418 O O . ALA A 1 311 ? 40.307 4.239 -58.289 1.00 90.12 311 ALA A O 1
ATOM 2419 N N . LYS A 1 312 ? 40.369 2.841 -56.535 1.00 92.88 312 LYS A N 1
ATOM 2420 C CA . LYS A 1 312 ? 41.047 1.752 -57.258 1.00 92.88 312 LYS A CA 1
ATOM 2421 C C . LYS A 1 312 ? 40.254 1.274 -58.483 1.00 92.88 312 LYS A C 1
ATOM 2423 O O . LYS A 1 312 ? 40.830 0.959 -59.527 1.00 92.88 312 LYS A O 1
ATOM 2428 N N . LYS A 1 313 ? 38.919 1.222 -58.383 1.00 88.94 313 LYS A N 1
ATOM 2429 C CA . LYS A 1 313 ? 38.038 0.875 -59.512 1.00 88.94 313 LYS A CA 1
ATOM 2430 C C . LYS A 1 313 ? 38.079 1.942 -60.611 1.00 88.94 313 LYS A C 1
ATOM 2432 O O . LYS A 1 313 ? 38.066 1.578 -61.784 1.00 88.94 313 LYS A O 1
ATOM 2437 N N . ALA A 1 314 ? 38.154 3.225 -60.254 1.00 85.31 314 ALA A N 1
ATOM 2438 C CA . ALA A 1 314 ? 38.284 4.322 -61.214 1.00 85.31 314 ALA A CA 1
ATOM 2439 C C . ALA A 1 314 ? 39.625 4.271 -61.969 1.00 85.31 314 ALA A C 1
ATOM 2441 O O . ALA A 1 314 ? 39.627 4.377 -63.194 1.00 85.31 314 ALA A O 1
ATOM 2442 N N . GLU A 1 315 ? 40.731 4.007 -61.265 1.00 84.12 315 GLU A N 1
ATOM 2443 C CA . GLU A 1 315 ? 42.060 3.817 -61.870 1.00 84.12 315 GLU A CA 1
ATOM 2444 C C . GLU A 1 315 ? 42.075 2.633 -62.851 1.00 84.12 315 GLU A C 1
ATOM 2446 O O . GLU A 1 315 ? 42.533 2.758 -63.987 1.00 84.12 315 GLU A O 1
ATOM 2451 N N . THR A 1 316 ? 41.489 1.497 -62.456 1.00 82.50 316 THR A N 1
ATOM 2452 C CA . THR A 1 316 ? 41.421 0.293 -63.307 1.00 82.50 316 THR A CA 1
ATOM 2453 C C . THR A 1 316 ? 40.469 0.490 -64.501 1.00 82.50 316 THR A C 1
ATOM 2455 O O . THR A 1 316 ? 40.722 -0.001 -65.599 1.00 82.50 316 THR A O 1
ATOM 2458 N N . GLY A 1 317 ? 39.378 1.244 -64.322 1.00 64.44 317 GLY A N 1
ATOM 2459 C CA . GLY A 1 317 ? 38.402 1.554 -65.373 1.00 64.44 317 GLY A CA 1
ATOM 2460 C C . GLY A 1 317 ? 38.894 2.562 -66.418 1.00 64.44 317 GLY A C 1
ATOM 2461 O O . GLY A 1 317 ? 38.439 2.521 -67.562 1.00 64.44 317 GLY A O 1
ATOM 2462 N N . GLN A 1 318 ? 39.848 3.434 -66.076 1.00 56.09 318 GLN A N 1
ATOM 2463 C CA . GLN A 1 318 ? 40.478 4.349 -67.036 1.00 56.09 318 GLN A CA 1
ATOM 2464 C C . GLN A 1 318 ? 41.412 3.632 -68.024 1.00 56.09 318 GLN A C 1
ATOM 2466 O O . GLN A 1 318 ? 41.562 4.105 -69.148 1.00 56.09 318 GLN A O 1
ATOM 2471 N N . GLN A 1 319 ? 41.960 2.463 -67.673 1.00 53.81 319 GLN A N 1
ATOM 2472 C CA . GLN A 1 319 ? 42.766 1.643 -68.590 1.00 53.81 319 GLN A CA 1
ATOM 2473 C C . GLN A 1 319 ? 41.932 0.760 -69.540 1.00 53.81 319 GLN A C 1
ATOM 2475 O O . GLN A 1 319 ? 42.462 0.277 -70.535 1.00 53.81 319 GLN A O 1
ATOM 2480 N N . GLY A 1 320 ? 40.630 0.581 -69.285 1.00 48.84 320 GLY A N 1
ATOM 2481 C CA . GLY A 1 320 ? 39.729 -0.236 -70.115 1.00 48.84 320 GLY A CA 1
ATOM 2482 C C . GLY A 1 320 ? 38.842 0.548 -71.087 1.00 48.84 320 GLY A C 1
ATOM 2483 O O . GLY A 1 320 ? 38.037 -0.047 -71.797 1.00 48.84 320 GLY A O 1
ATOM 2484 N N . ARG A 1 321 ? 38.945 1.883 -71.142 1.00 47.16 321 ARG A N 1
ATOM 2485 C CA . ARG A 1 321 ? 38.036 2.730 -71.936 1.00 47.16 321 ARG A CA 1
ATOM 2486 C C . ARG A 1 321 ? 38.502 2.908 -73.389 1.00 47.16 321 ARG A C 1
ATOM 2488 O O . ARG A 1 321 ? 38.550 4.016 -73.910 1.00 47.16 321 ARG A O 1
ATOM 2495 N N . LEU A 1 322 ? 38.788 1.785 -74.041 1.00 47.91 322 LEU A N 1
ATOM 2496 C CA . LEU A 1 322 ? 38.730 1.604 -75.491 1.00 47.91 322 LEU A CA 1
ATOM 2497 C C . LEU A 1 322 ? 37.973 0.298 -75.747 1.00 47.91 322 LEU A C 1
ATOM 2499 O O . LEU A 1 322 ? 38.562 -0.773 -75.817 1.00 47.91 322 LEU A O 1
ATOM 2503 N N . GLY A 1 323 ? 36.653 0.406 -75.882 1.00 44.88 323 GLY A N 1
ATOM 2504 C CA . GLY A 1 323 ? 35.822 -0.666 -76.421 1.00 44.88 323 GLY A CA 1
ATOM 2505 C C . GLY A 1 323 ? 34.732 -1.176 -75.482 1.00 44.88 323 GLY A C 1
ATOM 2506 O O . GLY A 1 323 ? 35.006 -1.831 -74.487 1.00 44.88 323 GLY A O 1
ATOM 2507 N N . GLN A 1 324 ? 33.498 -0.967 -75.945 1.00 43.41 324 GLN A N 1
ATOM 2508 C CA . GLN A 1 324 ? 32.279 -1.737 -75.675 1.00 43.41 324 GLN A CA 1
ATOM 2509 C C . GLN A 1 324 ? 31.276 -1.141 -74.678 1.00 43.41 324 GLN A C 1
ATOM 2511 O O . GLN A 1 324 ? 31.327 -1.292 -73.463 1.00 43.41 324 GLN A O 1
ATOM 2516 N N . SER A 1 325 ? 30.290 -0.493 -75.294 1.00 50.75 325 SER A N 1
ATOM 2517 C CA . SER A 1 325 ? 28.907 -0.375 -74.860 1.00 50.75 325 SER A CA 1
ATOM 2518 C C . SER A 1 325 ? 28.213 -1.740 -74.887 1.00 50.75 325 SER A C 1
ATOM 2520 O O . SER A 1 325 ? 28.196 -2.357 -75.950 1.00 50.75 325 SER A O 1
ATOM 2522 N N . HIS A 1 326 ? 27.584 -2.163 -73.786 1.00 40.66 326 HIS A N 1
ATOM 2523 C CA . HIS A 1 326 ? 26.230 -2.732 -73.808 1.00 40.66 326 HIS A CA 1
ATOM 2524 C C . HIS A 1 326 ? 25.665 -3.017 -72.400 1.00 40.66 326 HIS A C 1
ATOM 2526 O O . HIS A 1 326 ? 26.330 -3.619 -71.568 1.00 40.66 326 HIS A O 1
ATOM 2532 N N . THR A 1 327 ? 24.430 -2.531 -72.210 1.00 43.72 327 THR A N 1
ATOM 2533 C CA . THR A 1 327 ? 23.250 -3.101 -71.516 1.00 43.72 327 THR A CA 1
ATOM 2534 C C . THR A 1 327 ? 23.327 -3.767 -70.137 1.00 43.72 327 THR A C 1
ATOM 2536 O O . THR A 1 327 ? 24.042 -4.737 -69.938 1.00 43.72 327 THR A O 1
ATOM 2539 N N . GLU A 1 328 ? 22.366 -3.314 -69.310 1.00 42.44 328 GLU A N 1
ATOM 2540 C CA . GLU A 1 328 ? 21.688 -4.012 -68.199 1.00 42.44 328 GLU A CA 1
ATOM 2541 C C . GLU A 1 328 ? 22.580 -4.321 -66.976 1.00 42.44 328 GLU A C 1
ATOM 2543 O O . GLU A 1 328 ? 23.772 -4.548 -67.067 1.00 42.44 328 GLU A O 1
ATOM 2548 N N . GLU A 1 329 ? 22.122 -4.239 -65.730 1.00 39.59 329 GLU A N 1
ATOM 2549 C CA . GLU A 1 329 ? 20.906 -4.841 -65.210 1.00 39.59 329 GLU A CA 1
ATOM 2550 C C . GLU A 1 329 ? 20.690 -4.342 -63.768 1.00 39.59 329 GLU A C 1
ATOM 2552 O O . GLU A 1 329 ? 21.638 -4.176 -62.993 1.00 39.59 329 GLU A O 1
ATOM 2557 N N . LYS A 1 330 ? 19.425 -4.122 -63.401 1.00 49.59 330 LYS A N 1
ATOM 2558 C CA . LYS A 1 330 ? 18.965 -3.926 -62.022 1.00 49.59 330 LYS A CA 1
ATOM 2559 C C . LYS A 1 330 ? 19.527 -5.030 -61.116 1.00 49.59 330 LYS A C 1
ATOM 2561 O O . LYS A 1 330 ? 19.036 -6.154 -61.138 1.00 49.59 330 LYS A O 1
ATOM 2566 N N . ARG A 1 331 ? 20.474 -4.698 -60.242 1.00 38.22 331 ARG A N 1
ATOM 2567 C CA . ARG A 1 331 ? 20.755 -5.492 -59.039 1.00 38.22 331 ARG A CA 1
ATOM 2568 C C . ARG A 1 331 ? 20.427 -4.651 -57.824 1.00 38.22 331 ARG A C 1
ATOM 2570 O O . ARG A 1 331 ? 21.094 -3.659 -57.552 1.00 38.22 331 ARG A O 1
ATOM 2577 N N . GLY A 1 332 ? 19.353 -5.055 -57.146 1.00 42.12 332 GLY A N 1
ATOM 2578 C CA . GLY A 1 332 ? 18.924 -4.495 -55.875 1.00 42.12 332 GLY A CA 1
ATOM 2579 C C . GLY A 1 332 ? 20.089 -4.467 -54.896 1.00 42.12 332 GLY A C 1
ATOM 2580 O O . GLY A 1 332 ? 20.664 -5.504 -54.564 1.00 42.12 332 GLY A O 1
ATOM 2581 N N . SER A 1 333 ? 20.437 -3.261 -54.466 1.00 41.44 333 SER A N 1
ATOM 2582 C CA . SER A 1 333 ? 21.383 -2.997 -53.395 1.00 41.44 333 SER A CA 1
ATOM 2583 C C . SER A 1 333 ? 20.742 -3.388 -52.066 1.00 41.44 333 SER A C 1
ATOM 2585 O O . SER A 1 333 ? 20.208 -2.562 -51.332 1.00 41.44 333 SER A O 1
ATOM 2587 N N . VAL A 1 334 ? 20.780 -4.682 -51.765 1.00 45.34 334 VAL A N 1
ATOM 2588 C CA . VAL A 1 334 ? 20.729 -5.167 -50.389 1.00 45.34 334 VAL A CA 1
ATOM 2589 C C . VAL A 1 334 ? 22.073 -4.789 -49.780 1.00 45.34 334 VAL A C 1
ATOM 2591 O O . VAL A 1 334 ? 23.066 -5.422 -50.120 1.00 45.34 334 VAL A O 1
ATOM 2594 N N . LEU A 1 335 ? 22.092 -3.690 -49.019 1.00 42.91 335 LEU A N 1
ATOM 2595 C CA . LEU A 1 335 ? 23.005 -3.303 -47.926 1.00 42.91 335 LEU A CA 1
ATOM 2596 C C . LEU A 1 335 ? 22.867 -1.778 -47.721 1.00 42.91 335 LEU A C 1
ATOM 2598 O O . LEU A 1 335 ? 23.767 -1.003 -48.035 1.00 42.91 335 LEU A O 1
ATOM 2602 N N . ASP A 1 336 ? 21.692 -1.360 -47.243 1.00 44.31 336 ASP A N 1
ATOM 2603 C CA . ASP A 1 336 ? 21.415 0.011 -46.806 1.00 44.31 336 ASP A CA 1
ATOM 2604 C C . ASP A 1 336 ? 22.032 0.223 -45.414 1.00 44.31 336 ASP A C 1
ATOM 2606 O O . ASP A 1 336 ? 21.495 -0.182 -44.380 1.00 44.31 336 ASP A O 1
ATOM 2610 N N . LEU A 1 337 ? 23.254 0.751 -45.412 1.00 44.47 337 LEU A N 1
ATOM 2611 C CA . LEU A 1 337 ? 23.999 1.125 -44.220 1.00 44.47 337 LEU A CA 1
ATOM 2612 C C . LEU A 1 337 ? 23.560 2.525 -43.767 1.00 44.47 337 LEU A C 1
ATOM 2614 O O . LEU A 1 337 ? 24.183 3.524 -44.105 1.00 44.47 337 LEU A O 1
ATOM 2618 N N . GLY A 1 338 ? 22.538 2.567 -42.913 1.00 52.06 338 GLY A N 1
ATOM 2619 C CA . GLY A 1 338 ? 22.525 3.473 -41.763 1.00 52.06 338 GLY A CA 1
ATOM 2620 C C . GLY A 1 338 ? 22.254 4.958 -42.008 1.00 52.06 338 GLY A C 1
ATOM 2621 O O . GLY A 1 338 ? 22.785 5.783 -41.261 1.00 52.06 338 GLY A O 1
ATOM 2622 N N . GLU A 1 339 ? 21.381 5.335 -42.944 1.00 63.56 339 GLU A N 1
ATOM 2623 C CA . GLU A 1 339 ? 20.689 6.613 -42.766 1.00 63.56 339 GLU A CA 1
ATOM 2624 C C . GLU A 1 339 ? 19.792 6.519 -41.526 1.00 63.56 339 GLU A C 1
ATOM 2626 O O . GLU A 1 339 ? 18.948 5.634 -41.400 1.00 63.56 339 GLU A O 1
ATOM 2631 N N . ILE A 1 340 ? 19.988 7.426 -40.565 1.00 79.94 340 ILE A N 1
ATOM 2632 C CA . ILE A 1 340 ? 19.099 7.544 -39.408 1.00 79.94 340 ILE A CA 1
ATOM 2633 C C . ILE A 1 340 ? 17.697 7.884 -39.931 1.00 79.94 340 ILE A C 1
ATOM 2635 O O . ILE A 1 340 ? 17.406 9.030 -40.282 1.00 79.94 340 ILE A O 1
ATOM 2639 N N . THR A 1 341 ? 16.834 6.873 -39.999 1.00 91.88 341 THR A N 1
ATOM 2640 C CA . THR A 1 341 ? 15.437 7.025 -40.408 1.00 91.88 341 THR A CA 1
ATOM 2641 C C . THR A 1 341 ? 14.631 7.721 -39.325 1.00 91.88 341 THR A C 1
ATOM 2643 O O . THR A 1 341 ? 14.950 7.610 -38.134 1.00 91.88 341 THR A O 1
ATOM 2646 N N . VAL A 1 342 ? 13.567 8.419 -39.722 1.00 93.19 342 VAL A N 1
ATOM 2647 C CA . VAL A 1 342 ? 12.625 9.028 -38.770 1.00 93.19 342 VAL A CA 1
ATOM 2648 C C . VAL A 1 342 ? 12.059 7.973 -37.818 1.00 93.19 342 VAL A C 1
ATOM 2650 O O . VAL A 1 342 ? 12.027 8.203 -36.606 1.00 93.19 342 VAL A O 1
ATOM 2653 N N . GLY A 1 343 ? 11.732 6.781 -38.331 1.00 94.44 343 GLY A N 1
ATOM 2654 C CA . GLY A 1 343 ? 11.301 5.650 -37.508 1.00 94.44 343 GLY A CA 1
ATOM 2655 C C . GLY A 1 343 ? 12.309 5.266 -36.419 1.00 94.44 343 GLY A C 1
ATOM 2656 O O . GLY A 1 343 ? 11.948 5.173 -35.243 1.00 94.44 343 GLY A O 1
ATOM 2657 N N . SER A 1 344 ? 13.598 5.161 -36.765 1.00 92.94 344 SER A N 1
ATOM 2658 C CA . SER A 1 344 ? 14.659 4.830 -35.798 1.00 92.94 344 SER A CA 1
ATOM 2659 C C . SER A 1 344 ? 14.873 5.909 -34.727 1.00 92.94 344 SER A C 1
ATOM 2661 O O . SER A 1 344 ? 15.287 5.605 -33.604 1.00 92.94 344 SER A O 1
ATOM 2663 N N . MET A 1 345 ? 14.625 7.183 -35.056 1.00 94.94 345 MET A N 1
ATOM 2664 C CA . MET A 1 345 ? 14.723 8.293 -34.103 1.00 94.94 345 MET A CA 1
ATOM 2665 C C . MET A 1 345 ? 13.584 8.223 -33.087 1.00 94.94 345 MET A C 1
ATOM 2667 O O . MET A 1 345 ? 13.840 8.297 -31.886 1.00 94.94 345 MET A O 1
ATOM 2671 N N . LEU A 1 346 ? 12.352 8.022 -33.558 1.00 95.88 346 LEU A N 1
ATOM 2672 C CA . LEU A 1 346 ? 11.171 7.890 -32.702 1.00 95.88 346 LEU A CA 1
ATOM 2673 C C . LEU A 1 346 ? 11.266 6.655 -31.795 1.00 95.88 346 LEU A C 1
ATOM 2675 O O . LEU A 1 346 ? 11.017 6.755 -30.594 1.00 95.88 346 LEU A O 1
ATOM 2679 N N . GLN A 1 347 ? 11.724 5.519 -32.330 1.00 96.19 347 GLN A N 1
ATOM 2680 C CA . GLN A 1 347 ? 11.941 4.300 -31.548 1.00 96.19 347 GLN A CA 1
ATOM 2681 C C . GLN A 1 347 ? 12.966 4.518 -30.426 1.00 96.19 347 GLN A C 1
ATOM 2683 O O . GLN A 1 347 ? 12.732 4.133 -29.277 1.00 96.19 347 GLN A O 1
ATOM 2688 N N . ARG A 1 348 ? 14.094 5.176 -30.730 1.00 95.06 348 ARG A N 1
ATOM 2689 C CA . ARG A 1 348 ? 15.103 5.532 -29.720 1.00 95.06 348 ARG A CA 1
ATOM 2690 C C . ARG A 1 348 ? 14.564 6.520 -28.690 1.00 95.06 348 ARG A C 1
ATOM 2692 O O . ARG A 1 348 ? 14.815 6.322 -27.506 1.00 95.06 348 ARG A O 1
ATOM 2699 N N . GLY A 1 349 ? 13.792 7.525 -29.106 1.00 95.44 349 GLY A N 1
ATOM 2700 C CA . GLY A 1 349 ? 13.137 8.469 -28.195 1.00 95.44 349 GLY A CA 1
ATOM 2701 C C . GLY A 1 349 ? 12.187 7.771 -27.217 1.00 95.44 349 GLY A C 1
ATOM 2702 O O . GLY A 1 349 ? 12.217 8.039 -26.012 1.00 95.44 349 GLY A O 1
ATOM 2703 N N . ARG A 1 350 ? 11.409 6.796 -27.705 1.00 97.44 350 ARG A N 1
ATOM 2704 C CA . ARG A 1 350 ? 10.528 5.970 -26.869 1.00 97.44 350 ARG A CA 1
ATOM 2705 C C . ARG A 1 350 ? 11.312 5.130 -25.862 1.00 97.44 350 ARG A C 1
ATOM 2707 O O . ARG A 1 350 ? 10.980 5.147 -24.676 1.00 97.44 350 ARG A O 1
ATOM 2714 N N . LEU A 1 351 ? 12.351 4.423 -26.315 1.00 95.12 351 LEU A N 1
ATOM 2715 C CA . LEU A 1 351 ? 13.196 3.597 -25.444 1.00 95.12 351 LEU A CA 1
ATOM 2716 C C . LEU A 1 351 ? 13.950 4.440 -24.404 1.00 95.12 351 LEU A C 1
ATOM 2718 O O . LEU A 1 351 ? 13.988 4.061 -23.236 1.00 95.12 351 LEU A O 1
ATOM 2722 N N . GLY A 1 352 ? 14.475 5.606 -24.791 1.00 92.62 352 GLY A N 1
ATOM 2723 C CA . GLY A 1 352 ? 15.129 6.552 -23.879 1.00 92.62 352 GLY A CA 1
ATOM 2724 C C . GLY A 1 352 ? 14.180 7.123 -22.820 1.00 92.62 352 GLY A C 1
ATOM 2725 O O . GLY A 1 352 ? 14.600 7.396 -21.699 1.00 92.62 352 GLY A O 1
ATOM 2726 N N . SER A 1 353 ? 12.887 7.219 -23.141 1.00 93.69 353 SER A N 1
ATOM 2727 C CA . SER A 1 353 ? 11.826 7.607 -22.201 1.00 93.69 353 SER A CA 1
ATOM 2728 C C . SER A 1 353 ? 11.303 6.446 -21.340 1.00 93.69 353 SER A C 1
ATOM 2730 O O . SER A 1 353 ? 10.428 6.655 -20.501 1.00 93.69 353 SER A O 1
ATOM 2732 N N . GLY A 1 354 ? 11.799 5.220 -21.549 1.00 94.50 354 GLY A N 1
ATOM 2733 C CA . GLY A 1 354 ? 11.366 4.023 -20.823 1.00 94.50 354 GLY A CA 1
ATOM 2734 C C . GLY A 1 354 ? 9.922 3.597 -21.105 1.00 94.50 354 GLY A C 1
ATOM 2735 O O . GLY A 1 354 ? 9.332 2.911 -20.275 1.00 94.50 354 GLY A O 1
ATOM 2736 N N . LEU A 1 355 ? 9.339 4.014 -22.236 1.00 95.50 355 LEU A N 1
ATOM 2737 C CA . LEU A 1 355 ? 7.941 3.735 -22.570 1.00 95.50 355 LEU A CA 1
ATOM 2738 C C . LEU A 1 355 ? 7.794 2.474 -23.430 1.00 95.50 355 LEU A C 1
ATOM 2740 O O . LEU A 1 355 ? 8.517 2.260 -24.410 1.00 95.50 355 LEU A O 1
ATOM 2744 N N . THR A 1 356 ? 6.790 1.660 -23.117 1.00 97.19 356 THR A N 1
ATOM 2745 C CA . THR A 1 356 ? 6.337 0.580 -24.010 1.00 97.19 356 THR A CA 1
ATOM 2746 C C . THR A 1 356 ? 5.479 1.132 -25.156 1.00 97.19 356 THR A C 1
ATOM 2748 O O . THR A 1 356 ? 4.981 2.261 -25.091 1.00 97.19 356 THR A O 1
ATOM 2751 N N . VAL A 1 357 ? 5.295 0.358 -26.232 1.00 97.38 357 VAL A N 1
ATOM 2752 C CA . VAL A 1 357 ? 4.421 0.763 -27.355 1.00 97.38 357 VAL A CA 1
ATOM 2753 C C . VAL A 1 357 ? 2.976 0.919 -26.869 1.00 97.38 357 VAL A C 1
ATOM 2755 O O . VAL A 1 357 ? 2.280 1.850 -27.267 1.00 97.38 357 VAL A O 1
ATOM 2758 N N . GLU A 1 358 ? 2.541 0.069 -25.941 1.00 96.94 358 GLU A N 1
ATOM 2759 C CA . GLU A 1 358 ? 1.212 0.091 -25.331 1.00 96.94 358 GLU A CA 1
ATOM 2760 C C . GLU A 1 358 ? 1.002 1.329 -24.449 1.00 96.94 358 GLU A C 1
ATOM 2762 O O . GLU A 1 358 ? -0.081 1.920 -24.427 1.00 96.94 358 GLU A O 1
ATOM 2767 N N . GLU A 1 359 ? 2.029 1.748 -23.710 1.00 96.00 359 GLU A N 1
ATOM 2768 C CA . GLU A 1 359 ? 1.999 2.990 -22.934 1.00 96.00 359 GLU A CA 1
ATOM 2769 C C . GLU A 1 359 ? 1.966 4.218 -23.839 1.00 96.00 359 GLU A C 1
ATOM 2771 O O . GLU A 1 359 ? 1.197 5.149 -23.579 1.00 96.00 359 GLU A O 1
ATOM 2776 N N . LEU A 1 360 ? 2.742 4.206 -24.925 1.00 96.62 360 LEU A N 1
ATOM 2777 C CA . LEU A 1 360 ? 2.745 5.288 -25.901 1.00 96.62 360 LEU A CA 1
ATOM 2778 C C . LEU A 1 360 ? 1.402 5.379 -26.641 1.00 96.62 360 LEU A C 1
ATOM 2780 O O . LEU A 1 360 ? 0.877 6.480 -26.813 1.00 96.62 360 LEU A O 1
ATOM 2784 N N . GLN A 1 361 ? 0.779 4.242 -26.969 1.00 97.88 361 GLN A N 1
ATOM 2785 C CA . GLN A 1 361 ? -0.587 4.173 -27.496 1.00 97.88 361 GLN A CA 1
ATOM 2786 C C . GLN A 1 361 ? -1.593 4.809 -26.531 1.00 97.88 361 GLN A C 1
ATOM 2788 O O . GLN A 1 361 ? -2.443 5.587 -26.956 1.00 97.88 361 GLN A O 1
ATOM 2793 N N . LYS A 1 362 ? -1.523 4.508 -25.228 1.00 97.12 362 LYS A N 1
ATOM 2794 C CA . LYS A 1 362 ? -2.450 5.094 -24.241 1.00 97.12 362 LYS A CA 1
ATOM 2795 C C . LYS A 1 362 ? -2.318 6.616 -24.152 1.00 97.12 362 LYS A C 1
ATOM 2797 O O . LYS A 1 362 ? -3.329 7.293 -23.983 1.00 97.12 362 LYS A O 1
ATOM 2802 N N . ARG A 1 363 ? -1.094 7.144 -24.266 1.00 97.44 363 ARG A N 1
ATOM 2803 C CA . ARG A 1 363 ? -0.810 8.588 -24.187 1.00 97.44 363 ARG A CA 1
ATOM 2804 C C . ARG A 1 363 ? -1.207 9.343 -25.454 1.00 97.44 363 ARG A C 1
ATOM 2806 O O . ARG A 1 363 ? -1.755 10.432 -25.357 1.00 97.44 363 ARG A O 1
ATOM 2813 N N . THR A 1 364 ? -0.959 8.758 -26.622 1.00 96.94 364 THR A N 1
ATOM 2814 C CA . THR A 1 364 ? -1.158 9.414 -27.930 1.00 96.94 364 THR A CA 1
ATOM 2815 C C . THR A 1 364 ? -2.501 9.088 -28.581 1.00 96.94 364 THR A C 1
ATOM 2817 O O . THR A 1 364 ? -2.928 9.783 -29.496 1.00 96.94 364 THR A O 1
ATOM 2820 N N . ARG A 1 365 ? -3.167 8.012 -28.140 1.00 97.50 365 ARG A N 1
ATOM 2821 C CA . ARG A 1 365 ? -4.325 7.379 -28.798 1.00 97.50 365 ARG A CA 1
ATOM 2822 C C . ARG A 1 365 ? -4.043 6.859 -30.216 1.00 97.50 365 ARG A C 1
ATOM 2824 O O . ARG A 1 365 ? -4.980 6.454 -30.902 1.00 97.50 365 ARG A O 1
ATOM 2831 N N . ILE A 1 366 ? -2.781 6.806 -30.645 1.00 96.81 366 ILE A N 1
ATOM 2832 C CA . ILE A 1 366 ? -2.384 6.192 -31.917 1.00 96.81 366 ILE A CA 1
ATOM 2833 C C . ILE A 1 366 ? -2.358 4.667 -31.728 1.00 96.81 366 ILE A C 1
ATOM 2835 O O . ILE A 1 366 ? -1.762 4.193 -30.760 1.00 96.81 366 ILE A O 1
ATOM 2839 N N . PRO A 1 367 ? -2.989 3.867 -32.609 1.00 97.62 367 PRO A N 1
ATOM 2840 C CA . PRO A 1 367 ? -2.972 2.409 -32.492 1.00 97.62 367 PRO A CA 1
ATOM 2841 C C . PRO A 1 367 ? -1.546 1.843 -32.466 1.00 97.62 367 PRO A C 1
ATOM 2843 O O . PRO A 1 367 ? -0.715 2.246 -33.278 1.00 97.62 367 PRO A O 1
ATOM 2846 N N . ALA A 1 368 ? -1.279 0.851 -31.605 1.00 96.50 368 ALA A N 1
ATOM 2847 C CA . ALA A 1 368 ? 0.049 0.236 -31.479 1.00 96.50 368 ALA A CA 1
ATOM 2848 C C . ALA A 1 368 ? 0.629 -0.229 -32.825 1.00 96.50 368 ALA A C 1
ATOM 2850 O O . ALA A 1 368 ? 1.791 0.029 -33.110 1.00 96.50 368 ALA A O 1
ATOM 2851 N N . GLY A 1 369 ? -0.195 -0.825 -33.697 1.00 95.44 369 GLY A N 1
ATOM 2852 C CA . GLY A 1 369 ? 0.248 -1.261 -35.025 1.00 95.44 369 GLY A CA 1
ATOM 2853 C C . GLY A 1 369 ? 0.718 -0.120 -35.937 1.00 95.44 369 GLY A C 1
ATOM 2854 O O . GLY A 1 369 ? 1.627 -0.327 -36.734 1.00 95.44 369 GLY A O 1
ATOM 2855 N N . VAL A 1 370 ? 0.146 1.082 -35.795 1.00 96.06 370 VAL A N 1
ATOM 2856 C CA . VAL A 1 370 ? 0.578 2.284 -36.530 1.00 96.06 370 VAL A CA 1
ATOM 2857 C C . VAL A 1 370 ? 1.875 2.830 -35.937 1.00 96.06 370 VAL A C 1
ATOM 2859 O O . VAL A 1 370 ? 2.777 3.184 -36.688 1.00 96.06 370 VAL A O 1
ATOM 2862 N N . ILE A 1 371 ? 2.008 2.832 -34.606 1.00 97.12 371 ILE A N 1
ATOM 2863 C CA . ILE A 1 371 ? 3.254 3.222 -33.926 1.00 97.12 371 ILE A CA 1
ATOM 2864 C C . ILE A 1 371 ? 4.403 2.312 -34.370 1.00 97.12 371 ILE A C 1
ATOM 2866 O O . ILE A 1 371 ? 5.441 2.808 -34.793 1.00 97.12 371 ILE A O 1
ATOM 2870 N N . THR A 1 372 ? 4.209 0.990 -34.344 1.00 96.75 372 THR A N 1
ATOM 2871 C CA . THR A 1 372 ? 5.221 0.027 -34.797 1.00 96.75 372 THR A CA 1
ATOM 2872 C C . THR A 1 372 ? 5.576 0.227 -36.267 1.00 96.75 372 THR A C 1
ATOM 2874 O O . THR A 1 372 ? 6.754 0.185 -36.600 1.00 96.75 372 THR A O 1
ATOM 2877 N N . ALA A 1 373 ? 4.588 0.488 -37.131 1.00 94.19 373 ALA A N 1
ATOM 2878 C CA . ALA A 1 373 ? 4.823 0.754 -38.548 1.00 94.19 373 ALA A CA 1
ATOM 2879 C C . ALA A 1 373 ? 5.718 1.987 -38.748 1.00 94.19 373 ALA A C 1
ATOM 2881 O O . ALA A 1 373 ? 6.743 1.897 -39.420 1.00 94.19 373 ALA A O 1
ATOM 2882 N N . ILE A 1 374 ? 5.394 3.098 -38.078 1.00 95.25 374 ILE A N 1
ATOM 2883 C CA . ILE A 1 374 ? 6.184 4.336 -38.115 1.00 95.25 374 ILE A CA 1
ATOM 2884 C C . ILE A 1 374 ? 7.593 4.108 -37.552 1.00 95.25 374 ILE A C 1
ATOM 2886 O O . ILE A 1 374 ? 8.561 4.522 -38.179 1.00 95.25 374 ILE A O 1
ATOM 2890 N N . GLU A 1 375 ? 7.738 3.412 -36.418 1.00 96.12 375 GLU A N 1
ATOM 2891 C CA . GLU A 1 375 ? 9.049 3.084 -35.831 1.00 96.12 375 GLU A CA 1
ATOM 2892 C C . GLU A 1 375 ? 9.909 2.208 -36.755 1.00 96.12 375 GLU A C 1
ATOM 2894 O O . GLU A 1 375 ? 11.124 2.385 -36.811 1.00 96.12 375 GLU A O 1
ATOM 2899 N N . SER A 1 376 ? 9.290 1.306 -37.523 1.00 93.44 376 SER A N 1
ATOM 2900 C CA . SER A 1 376 ? 9.961 0.507 -38.558 1.00 93.44 376 SER A CA 1
ATOM 2901 C C . SER A 1 376 ? 10.168 1.245 -39.887 1.00 93.44 376 SER A C 1
ATOM 2903 O O . SER A 1 376 ? 10.637 0.637 -40.844 1.00 93.44 376 SER A O 1
ATOM 2905 N N . ASN A 1 377 ? 9.824 2.536 -39.951 1.00 93.44 377 ASN A N 1
ATOM 2906 C CA . ASN A 1 377 ? 9.852 3.357 -41.164 1.00 93.44 377 ASN A CA 1
ATOM 2907 C C . ASN A 1 377 ? 8.977 2.800 -42.311 1.00 93.44 377 ASN A C 1
ATOM 2909 O O . ASN A 1 377 ? 9.251 3.028 -43.484 1.00 93.44 377 ASN A O 1
ATOM 2913 N N . ASP A 1 378 ? 7.918 2.062 -41.967 1.00 92.75 378 ASP A N 1
ATOM 2914 C CA . ASP A 1 378 ? 6.941 1.470 -42.884 1.00 92.75 378 ASP A CA 1
ATOM 2915 C C . ASP A 1 378 ? 5.681 2.351 -42.952 1.00 92.75 378 ASP A C 1
ATOM 2917 O O . ASP A 1 378 ? 4.637 2.063 -42.357 1.00 92.75 378 ASP A O 1
ATOM 2921 N N . PHE A 1 379 ? 5.766 3.457 -43.696 1.00 91.62 379 PHE A N 1
ATOM 2922 C CA . PHE A 1 379 ? 4.631 4.364 -43.908 1.00 91.62 379 PHE A CA 1
ATOM 2923 C C . PHE A 1 379 ? 3.587 3.804 -44.882 1.00 91.62 379 PHE A C 1
ATOM 2925 O O . PHE A 1 379 ? 2.514 4.397 -45.039 1.00 91.62 379 PHE A O 1
ATOM 2932 N N . SER A 1 380 ? 3.849 2.643 -45.501 1.00 88.62 380 SER A N 1
ATOM 2933 C CA . SER A 1 380 ? 2.940 1.985 -46.448 1.00 88.62 380 SER A CA 1
ATOM 2934 C C . SER A 1 380 ? 1.613 1.555 -45.799 1.00 88.62 380 SER A C 1
ATOM 2936 O O . SER A 1 380 ? 0.579 1.501 -46.469 1.00 88.62 380 SER A O 1
ATOM 2938 N N . ARG A 1 381 ? 1.608 1.365 -44.473 1.00 87.44 381 ARG A N 1
ATOM 2939 C CA . ARG A 1 381 ? 0.432 0.961 -43.682 1.00 87.44 381 ARG A CA 1
ATOM 2940 C C . ARG A 1 381 ? -0.537 2.093 -43.338 1.00 87.44 381 ARG A C 1
ATOM 2942 O O . ARG A 1 381 ? -1.612 1.827 -42.804 1.00 87.44 381 ARG A O 1
ATOM 2949 N N . LEU A 1 382 ? -0.164 3.343 -43.607 1.00 90.81 382 LEU A N 1
ATOM 2950 C CA . LEU A 1 382 ? -1.062 4.489 -43.463 1.00 90.81 382 LEU A CA 1
ATOM 2951 C C . LEU A 1 382 ? -2.065 4.549 -44.634 1.00 90.81 382 LEU A C 1
ATOM 2953 O O . LEU A 1 382 ? -1.784 3.993 -45.700 1.00 90.81 382 LEU A O 1
ATOM 2957 N N . PRO A 1 383 ? -3.224 5.218 -44.473 1.00 89.50 383 PRO A N 1
ATOM 2958 C CA . PRO A 1 383 ? -4.192 5.385 -45.556 1.00 89.50 383 PRO A CA 1
ATOM 2959 C C . PRO A 1 383 ? -3.544 5.969 -46.821 1.00 89.50 383 PRO A C 1
ATOM 2961 O O . PRO A 1 383 ? -2.848 6.979 -46.753 1.00 89.50 383 PRO A O 1
ATOM 2964 N N . GLU A 1 384 ? -3.783 5.347 -47.983 1.00 82.75 384 GLU A N 1
ATOM 2965 C CA . GLU A 1 384 ? -3.191 5.773 -49.264 1.00 82.75 384 GLU A CA 1
ATOM 2966 C C . GLU A 1 384 ? -3.548 7.220 -49.626 1.00 82.75 384 GLU A C 1
ATOM 2968 O O . GLU A 1 384 ? -2.695 7.995 -50.062 1.00 82.75 384 GLU A O 1
ATOM 2973 N N . ARG A 1 385 ? -4.809 7.610 -49.408 1.00 86.44 385 ARG A N 1
ATOM 2974 C CA . ARG A 1 385 ? -5.253 8.994 -49.591 1.00 86.44 385 ARG A CA 1
ATOM 2975 C C . ARG A 1 385 ? -4.794 9.828 -48.399 1.00 86.44 385 ARG A C 1
ATOM 2977 O O . ARG A 1 385 ? -5.284 9.637 -47.293 1.00 86.44 385 ARG A O 1
ATOM 2984 N N . GLY A 1 386 ? -3.882 10.768 -48.642 1.00 86.44 386 GLY A N 1
ATOM 2985 C CA . GLY A 1 386 ? -3.362 11.658 -47.600 1.00 86.44 386 GLY A CA 1
ATOM 2986 C C . GLY A 1 386 ? -2.262 11.039 -46.733 1.00 86.44 386 GLY A C 1
ATOM 2987 O O . GLY A 1 386 ? -2.048 11.512 -45.620 1.00 86.44 386 GLY A O 1
ATOM 2988 N N . ARG A 1 387 ? -1.553 10.011 -47.225 1.00 89.88 387 ARG A N 1
ATOM 2989 C CA . ARG A 1 387 ? -0.465 9.319 -46.508 1.00 89.88 387 ARG A CA 1
ATOM 2990 C C . ARG A 1 387 ? 0.532 10.279 -45.848 1.00 89.88 387 ARG A C 1
ATOM 2992 O O . ARG A 1 387 ? 0.827 10.123 -44.669 1.00 89.88 387 ARG A O 1
ATOM 2999 N N . GLN A 1 388 ? 0.985 11.296 -46.582 1.00 91.00 388 GLN A N 1
ATOM 3000 C CA . GLN A 1 388 ? 1.919 12.313 -46.084 1.00 91.00 388 GLN A CA 1
ATOM 3001 C C . GLN A 1 388 ? 1.333 13.118 -44.913 1.00 91.00 388 GLN A C 1
ATOM 3003 O O . GLN A 1 388 ? 1.972 13.249 -43.875 1.00 91.00 388 GLN A O 1
ATOM 3008 N N . ALA A 1 389 ? 0.086 13.583 -45.035 1.00 91.69 389 ALA A N 1
ATOM 3009 C CA . ALA A 1 389 ? -0.590 14.330 -43.973 1.00 91.69 389 ALA A CA 1
ATOM 3010 C C . ALA A 1 389 ? -0.799 13.474 -42.711 1.00 91.69 389 ALA A C 1
ATOM 3012 O O . ALA A 1 389 ? -0.608 13.952 -41.593 1.00 91.69 389 ALA A O 1
ATOM 3013 N N . HIS A 1 390 ? -1.138 12.192 -42.880 1.00 92.75 390 HIS A N 1
ATOM 3014 C CA . HIS A 1 390 ? -1.232 11.245 -41.769 1.00 92.75 390 HIS A CA 1
ATOM 3015 C C . HIS A 1 390 ? 0.127 10.987 -41.109 1.00 92.75 390 HIS A C 1
ATOM 3017 O O . HIS A 1 390 ? 0.207 10.952 -39.881 1.00 92.75 390 HIS A O 1
ATOM 3023 N N . ALA A 1 391 ? 1.194 10.843 -41.898 1.00 94.88 391 ALA A N 1
ATOM 3024 C CA . ALA A 1 391 ? 2.543 10.657 -41.378 1.00 94.88 391 ALA A CA 1
ATOM 3025 C C . ALA A 1 391 ? 2.997 11.872 -40.558 1.00 94.88 391 ALA A C 1
ATOM 3027 O O . ALA A 1 391 ? 3.403 11.704 -39.410 1.00 94.88 391 ALA A O 1
ATOM 3028 N N . HIS A 1 392 ? 2.840 13.091 -41.085 1.00 96.00 392 HIS A N 1
ATOM 3029 C CA . HIS A 1 392 ? 3.164 14.332 -40.370 1.00 96.00 392 HIS A CA 1
ATOM 3030 C C . HIS A 1 392 ? 2.382 14.456 -39.055 1.00 96.00 392 HIS A C 1
ATOM 3032 O O . HIS A 1 392 ? 2.985 14.693 -38.010 1.00 96.00 392 HIS A O 1
ATOM 3038 N N . ALA A 1 393 ? 1.067 14.206 -39.070 1.00 96.62 393 ALA A N 1
ATOM 3039 C CA . ALA A 1 393 ? 0.228 14.279 -37.870 1.00 96.62 393 ALA A CA 1
ATOM 3040 C C . ALA A 1 393 ? 0.647 13.269 -36.782 1.00 96.62 393 ALA A C 1
ATOM 3042 O O . ALA A 1 393 ? 0.655 13.582 -35.586 1.00 96.62 393 ALA A O 1
ATOM 3043 N N . HIS A 1 394 ? 1.020 12.049 -37.178 1.00 97.12 394 HIS A N 1
ATOM 3044 C CA . HIS A 1 394 ? 1.511 11.045 -36.237 1.00 97.12 394 HIS A CA 1
ATOM 3045 C C . HIS A 1 394 ? 2.918 11.365 -35.725 1.00 97.12 394 HIS A C 1
ATOM 3047 O O . HIS A 1 394 ? 3.150 11.242 -34.524 1.00 97.12 394 HIS A O 1
ATOM 3053 N N . ILE A 1 395 ? 3.829 11.825 -36.589 1.00 97.00 395 ILE A N 1
ATOM 3054 C CA . ILE A 1 395 ? 5.171 12.276 -36.191 1.00 97.00 395 ILE A CA 1
ATOM 3055 C C . ILE A 1 395 ? 5.063 13.427 -35.186 1.00 97.00 395 ILE A C 1
ATOM 3057 O O . ILE A 1 395 ? 5.739 13.384 -34.162 1.00 97.00 395 ILE A O 1
ATOM 3061 N N . GLN A 1 396 ? 4.165 14.391 -35.414 1.00 97.62 396 GLN A N 1
ATOM 3062 C CA . GLN A 1 396 ? 3.894 15.485 -34.481 1.00 97.62 396 GLN A CA 1
ATOM 3063 C C . GLN A 1 396 ? 3.483 14.956 -33.107 1.00 97.62 396 GLN A C 1
ATOM 3065 O O . GLN A 1 396 ? 4.170 15.197 -32.115 1.00 97.62 396 GLN A O 1
ATOM 3070 N N . THR A 1 397 ? 2.412 14.163 -33.062 1.00 97.56 397 THR A N 1
ATOM 3071 C CA . THR A 1 397 ? 1.860 13.633 -31.807 1.00 97.56 397 THR A CA 1
ATOM 3072 C C . THR A 1 397 ? 2.893 12.794 -31.042 1.00 97.56 397 THR A C 1
ATOM 3074 O O . THR A 1 397 ? 2.983 12.868 -29.816 1.00 97.56 397 THR A O 1
ATOM 3077 N N . LEU A 1 398 ? 3.695 11.991 -31.751 1.00 97.44 398 LEU A N 1
ATOM 3078 C CA . LEU A 1 398 ? 4.756 11.188 -31.141 1.00 97.44 398 LEU A CA 1
ATOM 3079 C C . LEU A 1 398 ? 5.898 12.072 -30.625 1.00 97.44 398 LEU A C 1
ATOM 3081 O O . LEU A 1 398 ? 6.364 11.862 -29.508 1.00 97.44 398 LEU A O 1
ATOM 3085 N N . SER A 1 399 ? 6.320 13.078 -31.392 1.00 97.19 399 SER A N 1
ATOM 3086 C CA . SER A 1 399 ? 7.393 13.995 -30.998 1.00 97.19 399 SER A CA 1
ATOM 3087 C C . SER A 1 399 ? 7.041 14.821 -29.758 1.00 97.19 399 SER A C 1
ATOM 3089 O O . SER A 1 399 ? 7.882 14.958 -28.875 1.00 97.19 399 SER A O 1
ATOM 3091 N N . GLU A 1 400 ? 5.788 15.266 -29.622 1.00 96.94 400 GLU A N 1
ATOM 3092 C CA . GLU A 1 400 ? 5.302 15.995 -28.444 1.00 96.94 400 GLU A CA 1
ATOM 3093 C C . GLU A 1 400 ? 5.379 15.137 -27.173 1.00 96.94 400 GLU A C 1
ATOM 3095 O O . GLU A 1 400 ? 5.861 15.594 -26.136 1.00 96.94 400 GLU A O 1
ATOM 3100 N N . VAL A 1 401 ? 4.961 13.868 -27.247 1.00 97.31 401 VAL A N 1
ATOM 3101 C CA . VAL A 1 401 ? 4.996 12.955 -26.091 1.00 97.31 401 VAL A CA 1
ATOM 3102 C C . VAL A 1 401 ? 6.420 12.515 -25.742 1.00 97.31 401 VAL A C 1
ATOM 3104 O O . VAL A 1 401 ? 6.705 12.250 -24.573 1.00 97.31 401 VAL A O 1
ATOM 3107 N N . LEU A 1 402 ? 7.307 12.433 -26.735 1.00 96.62 402 LEU A N 1
ATOM 3108 C CA . LEU A 1 402 ? 8.702 12.019 -26.566 1.00 96.62 402 LEU A CA 1
ATOM 3109 C C . LEU A 1 402 ? 9.668 13.193 -26.323 1.00 96.62 402 LEU A C 1
ATOM 3111 O O . LEU A 1 402 ? 10.852 12.953 -26.098 1.00 96.62 402 LEU A O 1
ATOM 3115 N N . GLY A 1 403 ? 9.193 14.443 -26.364 1.00 95.31 403 GLY A N 1
ATOM 3116 C CA . GLY A 1 403 ? 10.029 15.636 -26.196 1.00 95.31 403 GLY A CA 1
ATOM 3117 C C . GLY A 1 403 ? 11.057 15.832 -27.317 1.00 95.31 403 GLY A C 1
ATOM 3118 O O . GLY A 1 403 ? 12.174 16.274 -27.056 1.00 95.31 403 GLY A O 1
ATOM 3119 N N . MET A 1 404 ? 10.710 15.461 -28.551 1.00 96.31 404 MET A N 1
ATOM 3120 C CA . MET A 1 404 ? 11.585 15.542 -29.725 1.00 96.31 404 MET A CA 1
ATOM 3121 C C . MET A 1 404 ? 11.221 16.735 -30.618 1.00 96.31 404 MET A C 1
ATOM 3123 O O . MET A 1 404 ? 10.078 17.183 -30.634 1.00 96.31 404 MET A O 1
ATOM 3127 N N . ASP A 1 405 ? 12.183 17.229 -31.401 1.00 96.00 405 ASP A N 1
ATOM 3128 C CA . ASP A 1 405 ? 11.949 18.321 -32.353 1.00 96.00 405 ASP A CA 1
ATOM 3129 C C . ASP A 1 405 ? 11.147 17.837 -33.575 1.00 96.00 405 ASP A C 1
ATOM 3131 O O . ASP A 1 405 ? 11.670 17.162 -34.468 1.00 96.00 405 ASP A O 1
ATOM 3135 N N . TYR A 1 406 ? 9.867 18.208 -33.608 1.00 95.00 406 TYR A N 1
ATOM 3136 C CA . TYR A 1 406 ? 8.946 17.937 -34.710 1.00 95.00 406 TYR A CA 1
ATOM 3137 C C . TYR A 1 406 ? 9.467 18.434 -36.066 1.00 95.00 406 TYR A C 1
ATOM 3139 O O . TYR A 1 406 ? 9.419 17.693 -37.050 1.00 95.00 406 TYR A O 1
ATOM 3147 N N . ALA A 1 407 ? 9.979 19.667 -36.130 1.00 92.81 407 ALA A N 1
ATOM 3148 C CA . ALA A 1 407 ? 10.371 20.291 -37.392 1.00 92.81 407 ALA A CA 1
ATOM 3149 C C . ALA A 1 407 ? 11.563 19.555 -38.018 1.00 92.81 407 ALA A C 1
ATOM 3151 O O . ALA A 1 407 ? 11.591 19.315 -39.228 1.00 92.81 407 ALA A O 1
ATOM 3152 N N . ALA A 1 408 ? 12.515 19.126 -37.185 1.00 91.69 408 ALA A N 1
ATOM 3153 C CA . ALA A 1 408 ? 13.639 18.305 -37.619 1.00 91.69 408 ALA A CA 1
ATOM 3154 C C . ALA A 1 408 ? 13.195 16.922 -38.130 1.00 91.69 408 ALA A C 1
ATOM 3156 O O . ALA A 1 408 ? 13.723 16.439 -39.135 1.00 91.69 408 ALA A O 1
ATOM 3157 N N . LEU A 1 409 ? 12.223 16.288 -37.464 1.00 93.81 409 LEU A N 1
ATOM 3158 C CA . LEU A 1 409 ? 11.706 14.974 -37.860 1.00 93.81 409 LEU A CA 1
ATOM 3159 C C . LEU A 1 409 ? 10.927 15.031 -39.180 1.00 93.81 409 LEU A C 1
ATOM 3161 O O . LEU A 1 409 ? 11.136 14.171 -40.031 1.00 93.81 409 LEU A O 1
ATOM 3165 N N . VAL A 1 410 ? 10.089 16.050 -39.389 1.00 93.69 410 VAL A N 1
ATOM 3166 C CA . VAL A 1 410 ? 9.339 16.221 -40.646 1.00 93.69 410 VAL A CA 1
ATOM 3167 C C . VAL A 1 410 ? 10.255 16.550 -41.813 1.00 93.69 410 VAL A C 1
ATOM 3169 O O . VAL A 1 410 ? 10.157 15.903 -42.850 1.00 93.69 410 VAL A O 1
ATOM 3172 N N . LYS A 1 411 ? 11.218 17.463 -41.631 1.00 90.56 411 LYS A N 1
ATOM 3173 C CA . LYS A 1 411 ? 12.209 17.768 -42.674 1.00 90.56 411 LYS A CA 1
ATOM 3174 C C . LYS A 1 411 ? 12.947 16.509 -43.136 1.00 90.56 411 LYS A C 1
ATOM 3176 O O . LYS A 1 411 ? 13.219 16.341 -44.321 1.00 90.56 411 LYS A O 1
ATOM 3181 N N . ARG A 1 412 ? 13.274 15.617 -42.196 1.00 91.75 412 ARG A N 1
ATOM 3182 C CA . ARG A 1 412 ? 13.931 14.342 -42.498 1.00 91.75 412 ARG A CA 1
ATOM 3183 C C . ARG A 1 412 ? 12.987 13.347 -43.170 1.00 91.75 412 ARG A C 1
ATOM 3185 O O . ARG A 1 412 ? 13.412 12.669 -44.096 1.00 91.75 412 ARG A O 1
ATOM 3192 N N . TYR A 1 413 ? 11.733 13.282 -42.730 1.00 92.75 413 TYR A N 1
ATOM 3193 C CA . TYR A 1 413 ? 10.703 12.458 -43.360 1.00 92.75 413 TYR A CA 1
ATOM 3194 C C . TYR A 1 413 ? 10.498 12.861 -44.827 1.00 92.75 413 TYR A C 1
ATOM 3196 O O . TYR A 1 413 ? 10.553 12.009 -45.709 1.00 92.75 413 TYR A O 1
ATOM 3204 N N . ASP A 1 414 ? 10.346 14.159 -45.101 1.00 91.75 414 ASP A N 1
ATOM 3205 C CA . ASP A 1 414 ? 10.138 14.667 -46.460 1.00 91.75 414 ASP A CA 1
ATOM 3206 C C . ASP A 1 414 ? 11.365 14.410 -47.349 1.00 91.75 414 ASP A C 1
ATOM 3208 O O . ASP A 1 414 ? 11.214 14.028 -48.507 1.00 91.75 414 ASP A O 1
ATOM 3212 N N . ALA A 1 415 ? 12.581 14.522 -46.800 1.00 86.81 415 ALA A N 1
ATOM 3213 C CA . ALA A 1 415 ? 13.807 14.171 -47.518 1.00 86.81 415 ALA A CA 1
ATOM 3214 C C . ALA A 1 415 ? 13.901 12.668 -47.866 1.00 86.81 415 ALA A C 1
ATOM 3216 O O . ALA A 1 415 ? 14.478 12.323 -48.895 1.00 86.81 415 ALA A O 1
ATOM 3217 N N . GLN A 1 416 ? 13.337 11.784 -47.030 1.00 84.69 416 GLN A N 1
ATOM 3218 C CA . GLN A 1 416 ? 13.369 10.323 -47.207 1.00 84.69 416 GLN A CA 1
ATOM 3219 C C . GLN A 1 416 ? 12.287 9.819 -48.170 1.00 84.69 416 GLN A C 1
ATOM 3221 O O . GLN A 1 416 ? 12.571 9.012 -49.050 1.00 84.69 416 GLN A O 1
ATOM 3226 N N . GLU A 1 417 ? 11.053 10.307 -48.037 1.00 81.56 417 GLU A N 1
ATOM 3227 C CA . GLU A 1 417 ? 9.911 9.832 -48.831 1.00 81.56 417 GLU A CA 1
ATOM 3228 C C . GLU A 1 417 ? 9.727 10.625 -50.139 1.00 81.56 417 GLU A C 1
ATOM 3230 O O . GLU A 1 417 ? 9.141 10.124 -51.104 1.00 81.56 417 GLU A O 1
ATOM 3235 N N . HIS A 1 418 ? 10.238 11.862 -50.204 1.00 73.44 418 HIS A N 1
ATOM 3236 C CA . HIS A 1 418 ? 10.065 12.771 -51.342 1.00 73.44 418 HIS A CA 1
ATOM 3237 C C . HIS A 1 418 ? 11.373 13.495 -51.729 1.00 73.44 418 HIS A C 1
ATOM 3239 O O . HIS A 1 418 ? 11.430 14.728 -51.678 1.00 73.44 418 HIS A O 1
ATOM 3245 N N . PRO A 1 419 ? 12.407 12.771 -52.210 1.00 58.09 419 PRO A N 1
ATOM 3246 C CA . PRO A 1 419 ? 13.754 13.306 -52.478 1.00 58.09 419 PRO A CA 1
ATOM 3247 C C . PRO A 1 419 ? 13.867 14.350 -53.621 1.00 58.09 419 PRO A C 1
ATOM 3249 O O . PRO A 1 419 ? 14.953 14.579 -54.142 1.00 58.09 419 PRO A O 1
ATOM 3252 N N . GLY A 1 420 ? 12.774 15.006 -54.030 1.00 52.12 420 GLY A N 1
ATOM 3253 C CA . GLY A 1 420 ? 12.743 16.002 -55.110 1.00 52.12 420 GLY A CA 1
ATOM 3254 C C . GLY A 1 420 ? 11.811 17.201 -54.889 1.00 52.12 420 GLY A C 1
ATOM 3255 O O . GLY A 1 420 ? 11.563 17.933 -55.840 1.00 52.12 420 GLY A O 1
ATOM 3256 N N . GLN A 1 421 ? 11.270 17.404 -53.681 1.00 53.31 421 GLN A N 1
ATOM 3257 C CA . GLN A 1 421 ? 10.402 18.559 -53.368 1.00 53.31 421 GLN A CA 1
ATOM 3258 C C . GLN A 1 421 ? 11.027 19.566 -52.389 1.00 53.31 421 GLN A C 1
ATOM 3260 O O . GLN A 1 421 ? 10.410 20.575 -52.063 1.00 53.31 421 GLN A O 1
ATOM 3265 N N . SER A 1 422 ? 12.255 19.326 -51.926 1.00 43.31 422 SER A N 1
ATOM 3266 C CA . SER A 1 422 ? 12.971 20.22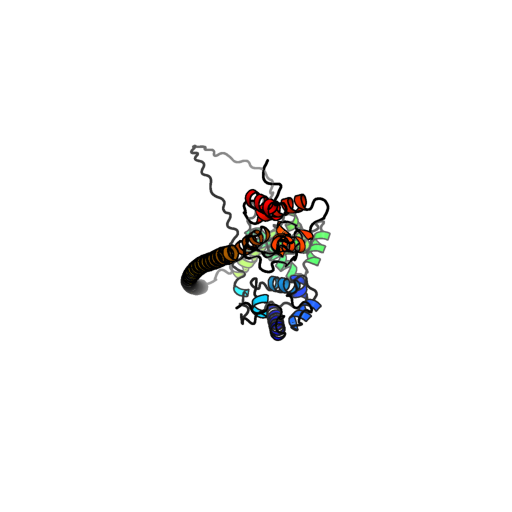8 -51.018 1.00 43.31 422 SER A CA 1
ATOM 3267 C C . SER A 1 422 ? 13.892 21.189 -51.777 1.00 43.31 422 SER A C 1
ATOM 3269 O O . SER A 1 422 ? 15.101 21.035 -51.699 1.00 43.31 422 SER A O 1
ATOM 3271 N N . GLU A 1 423 ? 13.318 22.136 -52.525 1.00 42.53 423 GLU A N 1
ATOM 3272 C CA . GLU A 1 423 ? 13.885 23.472 -52.818 1.00 42.53 423 GLU A CA 1
ATOM 3273 C C . GLU A 1 423 ? 12.933 24.250 -53.748 1.00 42.53 423 GLU A C 1
ATOM 3275 O O . GLU A 1 423 ? 12.953 24.064 -54.965 1.00 42.53 423 GLU A O 1
ATOM 3280 N N . VAL A 1 424 ? 12.102 25.120 -53.157 1.00 35.34 424 VAL A N 1
ATOM 3281 C CA . VAL A 1 424 ? 11.656 26.411 -53.722 1.00 35.34 424 VAL A CA 1
ATOM 3282 C C . VAL A 1 424 ? 11.578 27.417 -52.583 1.00 35.34 424 VAL A C 1
ATOM 3284 O O . VAL A 1 424 ? 10.988 27.054 -51.538 1.00 35.34 424 VAL A O 1
#